Protein AF-A0A949XYC1-F1 (afdb_monomer)

pLDDT: mean 86.53, std 12.43, range [27.52, 98.25]

Sequence (708 aa):
AYAFFKGLKLGGDERHIAGDLVREIRDRLKFLVDVGLDYLSLARGTPTLSGGEGQRIRLASQIGSGLTGVLYVLDEPTIGLHPRDNARLLAALKHLRDLGNTLVLVEHDREVIEAADHLVDFGPGSGEGGGRVTASGTPAKVRASKESLTGKYLSGKAAIPVPTNRRPADGPALVIRGARHHNLKGVDVAFPLGVVTAVTGVSGSGKSSLIEDILWKAAARSLHRAQVTPGAHDAIEGLEQVNKVISVDQTPLGGTPASTPGTYSGAFDLIRELFAKLPESKVRGYTTRRFSFNQPGGRCEACEGAGQKRIEMHFLPDVWVTCEACGGSRYAPETLAVKFRGKTIADVLAMTVGAALELFAGIPKIRRVLETLRDVGLGYVPLGQAAPTLSGGEAQRVKLAAELARPDTGKTLYILDEPTTGLHLDDIRKLLAVVHRLADLGNTVVIIEHNLEVIKTADWLIDLGPEAGPAGGEVVAAGPPEAVAQARGSLTGAILKGVLAAGPHAERPRYDRTAAARQALAEVLKQAAPGDELGAGVRPPWEVDGRRWHTRDRVASNGKPARWDGRILDRVVDRIHELGQFAPTDWSQRTSVRIAGPDKSGVAFFHATTSREWVVTLRFHVPRNTFKPSALEKQLRLTPFHEGPTPVLCDAERLVFEDAGPTQAVVITCHAAADVETPAFDAFLVKAVAAFHRKGKSGILITASGLS

Foldseek 3Di:
DLVCLVPDDADDVRCVVCVVVSVLVNLLLVLCVLLPNVQDDPPDDPVPDDPLNNLSNVLSVLLSVLDAAEEAEEEANCPQAFPVSVVSVLVSVVSSVVSHYHYHYDHQDLVNLQSDQKDWAWAPADAPRIDDGQDIGHSVRLLPGPSGPSNCVNVVVDALFQAPDFDDQPADWKWFAQADFAQAGGEIDTARFLFEEEEAEGRQQCRCLPPVQAVVQVLCCVQVVDPHDHGDTDDIPPSVLFNAEDEQALDFQDPALLDFLCVLLVLQLVVLQVLCPDPLNVVVVHHSQLLRLCHPDWFDPQCSLSQWDWDDDDPDPIDTHGDPVCRSLRGDVVQQVRDDVNGGSSRQQQDFLQVNLVSCVVPVLSNLLSVLCVLLPRRNPRRSGGRVPDGSLNRSSSSVSSVVSDDDDLRYEYEYEANCVVHHSVSVSSNVLSVLQSSLSNGYYYYHHSDLSNLSHTSKYFYWALDRHNRTNYGQDIGGLQRLLPGPSRPSSVVNVVVNVVGDHDHDDRDDPVVVVVVVVVVVVVVVPDDPPDDVPCLDCLQVVVLCQLQPVDAAPVRHAAQFHSVQVVVLVVLLVVLDDWDPWDSSDNFKIFIHGPDPLPHTQWIWGSRHRQKIKIKGKFFPPLDDVVVLCVLLVDDQQVPDPDNRPDNDDQWDWDDDPRIIIIIGIGGYNVSCPDPSNSVVSNSSSVRRVVVVVPDDDDDDDDDD

Structure (mmCIF, N/CA/C/O backbone):
data_AF-A0A949XYC1-F1
#
_entry.id   AF-A0A949XYC1-F1
#
loop_
_atom_site.group_PDB
_atom_site.id
_atom_site.type_symbol
_atom_site.label_atom_id
_atom_site.label_alt_id
_atom_site.label_comp_id
_atom_site.label_asym_id
_atom_site.label_entity_id
_atom_site.label_seq_id
_atom_site.pdbx_PDB_ins_code
_atom_site.Cartn_x
_atom_site.Cartn_y
_atom_site.Cartn_z
_atom_site.occupancy
_atom_site.B_iso_or_equiv
_atom_site.auth_seq_id
_atom_site.auth_comp_id
_atom_site.auth_asym_id
_atom_site.auth_atom_id
_atom_site.pdbx_PDB_model_num
ATOM 1 N N . ALA A 1 1 ? 28.644 1.258 -21.187 1.00 87.69 1 ALA A N 1
ATOM 2 C CA . ALA A 1 1 ? 29.792 0.382 -20.846 1.00 87.69 1 ALA A CA 1
ATOM 3 C C . ALA A 1 1 ? 29.874 -0.863 -21.737 1.00 87.69 1 ALA A C 1
ATOM 5 O O . ALA A 1 1 ? 30.890 -1.049 -22.392 1.00 87.69 1 ALA A O 1
ATOM 6 N N . TYR A 1 2 ? 28.824 -1.691 -21.819 1.00 92.12 2 TYR A N 1
ATOM 7 C CA . TYR A 1 2 ? 28.855 -2.940 -22.601 1.00 92.12 2 TYR A CA 1
ATOM 8 C C . TYR A 1 2 ? 29.262 -2.747 -24.075 1.00 92.12 2 TYR A C 1
ATOM 10 O O . TYR A 1 2 ? 30.189 -3.398 -24.553 1.00 92.12 2 TYR A O 1
ATOM 18 N N . ALA A 1 3 ? 28.642 -1.789 -24.775 1.00 91.62 3 ALA A N 1
ATOM 19 C CA . ALA A 1 3 ? 28.974 -1.478 -26.169 1.00 91.62 3 ALA A CA 1
ATOM 20 C C . ALA A 1 3 ? 30.453 -1.087 -26.369 1.00 91.62 3 ALA A C 1
ATOM 22 O O . ALA A 1 3 ? 31.064 -1.496 -27.353 1.00 91.62 3 ALA A O 1
ATOM 23 N N . PHE A 1 4 ? 31.044 -0.367 -25.407 1.00 93.69 4 PHE A N 1
ATOM 24 C CA . PHE A 1 4 ? 32.453 0.030 -25.436 1.00 93.69 4 PHE A CA 1
ATOM 25 C C . PHE A 1 4 ? 33.380 -1.193 -25.385 1.00 93.69 4 PHE A C 1
ATOM 27 O O . PHE A 1 4 ? 34.174 -1.391 -26.298 1.00 93.69 4 PHE A O 1
ATOM 34 N N . PHE A 1 5 ? 33.222 -2.080 -24.395 1.00 92.88 5 PHE A N 1
ATOM 35 C CA . PHE A 1 5 ? 34.052 -3.292 -24.276 1.00 92.88 5 PHE A CA 1
ATOM 36 C C . PHE A 1 5 ? 33.770 -4.343 -25.360 1.00 92.88 5 PHE A C 1
ATOM 38 O O . PHE A 1 5 ? 34.621 -5.186 -25.654 1.00 92.88 5 PHE A O 1
ATOM 45 N N . LYS A 1 6 ? 32.586 -4.312 -25.981 1.00 91.31 6 LYS A N 1
ATOM 46 C CA . LYS A 1 6 ? 32.275 -5.125 -27.164 1.00 91.31 6 LYS A CA 1
ATOM 47 C C . LYS A 1 6 ? 33.006 -4.619 -28.411 1.00 91.31 6 LYS A C 1
ATOM 49 O O . LYS A 1 6 ? 33.491 -5.435 -29.188 1.00 91.31 6 LYS A O 1
ATOM 54 N N . GLY A 1 7 ? 33.082 -3.300 -28.589 1.00 91.62 7 GLY A N 1
ATOM 55 C CA . GLY A 1 7 ? 33.761 -2.647 -29.712 1.00 91.62 7 GLY A CA 1
ATOM 56 C C . GLY A 1 7 ? 35.268 -2.442 -29.527 1.00 91.62 7 GLY A C 1
ATOM 57 O O . GLY A 1 7 ? 35.935 -2.038 -30.478 1.00 91.62 7 GLY A O 1
ATOM 58 N N . LEU A 1 8 ? 35.805 -2.710 -28.332 1.00 92.06 8 LEU A N 1
ATOM 59 C CA . LEU A 1 8 ? 37.218 -2.537 -28.008 1.00 92.06 8 LEU A CA 1
ATOM 60 C C . LEU A 1 8 ? 38.087 -3.474 -28.859 1.00 92.06 8 LEU A C 1
ATOM 62 O O . LEU A 1 8 ? 37.974 -4.699 -28.775 1.00 92.06 8 LEU A O 1
ATOM 66 N N . LYS A 1 9 ? 38.957 -2.884 -29.681 1.00 89.94 9 LYS A N 1
ATOM 67 C CA . LYS A 1 9 ? 39.952 -3.599 -30.483 1.00 89.94 9 LYS A CA 1
ATOM 68 C C . LYS A 1 9 ? 41.278 -3.578 -29.730 1.00 89.94 9 LYS A C 1
ATOM 70 O O . LYS A 1 9 ? 41.770 -2.500 -29.430 1.00 89.94 9 LYS A O 1
ATOM 75 N N . LEU A 1 10 ? 41.821 -4.756 -29.439 1.00 89.31 10 LEU A N 1
ATOM 76 C CA . LEU A 1 10 ? 43.109 -4.927 -28.764 1.00 89.31 10 LEU A CA 1
ATOM 77 C C . LEU A 1 10 ? 44.158 -5.401 -29.779 1.00 89.31 10 LEU A C 1
ATOM 79 O O . LEU A 1 10 ? 43.872 -6.314 -30.563 1.00 89.31 10 LEU A O 1
ATOM 83 N N . GLY A 1 11 ? 45.346 -4.792 -29.763 1.00 88.25 11 GLY A N 1
ATOM 84 C CA . GLY A 1 11 ? 46.519 -5.246 -30.520 1.00 88.25 11 GLY A CA 1
ATOM 85 C C . GLY A 1 11 ? 47.135 -6.528 -29.943 1.00 88.25 11 GLY A C 1
ATOM 86 O O . GLY A 1 11 ? 46.696 -7.003 -28.902 1.00 88.25 11 GLY A O 1
ATOM 87 N N . GLY A 1 12 ? 48.142 -7.106 -30.611 1.00 87.44 12 GLY A N 1
ATOM 88 C CA . GLY A 1 12 ? 48.734 -8.410 -30.254 1.00 87.44 12 GLY A CA 1
ATOM 89 C C . GLY A 1 12 ? 49.074 -8.564 -28.766 1.00 87.44 12 GLY A C 1
ATOM 90 O O . GLY A 1 12 ? 48.505 -9.427 -28.094 1.00 87.44 12 GLY A O 1
ATOM 91 N N . ASP A 1 13 ? 49.918 -7.676 -28.242 1.00 88.94 13 ASP A N 1
ATOM 92 C CA . ASP A 1 13 ? 50.364 -7.722 -26.843 1.00 88.94 13 ASP A CA 1
ATOM 93 C C . ASP A 1 13 ? 49.234 -7.367 -25.861 1.00 88.94 13 ASP A C 1
ATOM 95 O O . ASP A 1 13 ? 49.047 -8.030 -24.841 1.00 88.94 13 ASP A O 1
ATOM 99 N N . GLU A 1 14 ? 48.399 -6.380 -26.197 1.00 89.38 14 GLU A N 1
ATOM 100 C CA . GLU A 1 14 ? 47.247 -5.979 -25.377 1.00 89.38 14 GLU A CA 1
ATOM 101 C C . GLU A 1 14 ? 46.210 -7.101 -25.253 1.00 89.38 14 GLU A C 1
ATOM 103 O O . GLU A 1 14 ? 45.624 -7.304 -24.191 1.00 89.38 14 GLU A O 1
ATOM 108 N N . ARG A 1 15 ? 45.980 -7.859 -26.331 1.00 89.69 15 ARG A N 1
ATOM 109 C CA . ARG A 1 15 ? 45.058 -8.996 -26.342 1.00 89.69 15 ARG A CA 1
ATOM 110 C C . ARG A 1 15 ? 45.610 -10.164 -25.535 1.00 89.69 15 ARG A C 1
ATOM 112 O O . ARG A 1 15 ? 44.819 -10.863 -24.908 1.00 89.69 15 ARG A O 1
ATOM 119 N N . HIS A 1 16 ? 46.926 -10.368 -25.542 1.00 89.81 16 HIS A N 1
ATOM 120 C CA . HIS A 1 16 ? 47.565 -11.390 -24.718 1.00 89.81 16 HIS A CA 1
ATOM 121 C C . HIS A 1 16 ? 47.437 -11.071 -23.220 1.00 89.81 16 HIS A C 1
ATOM 123 O O . HIS A 1 16 ? 47.119 -11.959 -22.438 1.00 89.81 16 HIS A O 1
ATOM 129 N N . ILE A 1 17 ? 47.604 -9.802 -22.833 1.00 90.69 17 ILE A N 1
ATOM 130 C CA . ILE A 1 17 ? 47.550 -9.371 -21.426 1.00 90.69 17 ILE A CA 1
ATOM 131 C C . ILE A 1 17 ? 46.107 -9.228 -20.922 1.00 90.69 17 ILE A C 1
ATOM 133 O O . ILE A 1 17 ? 45.764 -9.716 -19.848 1.00 90.69 17 ILE A O 1
ATOM 137 N N . ALA A 1 18 ? 45.251 -8.532 -21.673 1.00 91.75 18 ALA A N 1
ATOM 138 C CA . ALA A 1 18 ? 43.933 -8.103 -21.208 1.00 91.75 18 ALA A CA 1
ATOM 139 C C . ALA A 1 18 ? 42.767 -8.883 -21.832 1.00 91.75 18 ALA A C 1
ATOM 141 O O . ALA A 1 18 ? 41.616 -8.630 -21.481 1.00 91.75 18 ALA A O 1
ATOM 142 N N . GLY A 1 19 ? 43.020 -9.819 -22.753 1.00 90.56 19 GLY A N 1
ATOM 143 C CA . GLY A 1 19 ? 41.968 -10.517 -23.497 1.00 90.56 19 GLY A CA 1
ATOM 144 C C . GLY A 1 19 ? 40.964 -11.249 -22.604 1.00 90.56 19 GLY A C 1
ATOM 145 O O . GLY A 1 19 ? 39.756 -11.090 -22.789 1.00 90.56 19 GLY A O 1
ATOM 146 N N . ASP A 1 20 ? 41.449 -11.997 -21.612 1.00 90.69 20 ASP A N 1
ATOM 147 C CA . ASP A 1 20 ? 40.588 -12.732 -20.677 1.00 90.69 20 ASP A CA 1
ATOM 148 C C . ASP A 1 20 ? 39.863 -11.802 -19.704 1.00 90.69 20 ASP A C 1
ATOM 150 O O . ASP A 1 20 ? 38.670 -11.977 -19.460 1.00 90.69 20 ASP A O 1
ATOM 154 N N . LEU A 1 21 ? 40.528 -10.741 -19.241 1.00 92.88 21 LEU A N 1
ATOM 155 C CA . LEU A 1 21 ? 39.903 -9.727 -18.394 1.00 92.88 21 LEU A CA 1
ATOM 156 C C . LEU A 1 21 ? 38.781 -8.978 -19.134 1.00 92.88 21 LEU A C 1
ATOM 158 O O . LEU A 1 21 ? 37.703 -8.768 -18.586 1.00 92.88 21 LEU A O 1
ATOM 162 N N . VAL A 1 22 ? 39.002 -8.594 -20.395 1.00 93.00 22 VAL A N 1
ATOM 163 C CA . VAL A 1 22 ? 37.992 -7.915 -21.225 1.00 93.00 22 VAL A CA 1
ATOM 164 C C . VAL A 1 22 ? 36.818 -8.840 -21.538 1.00 93.00 22 VAL A C 1
ATOM 166 O O . VAL A 1 22 ? 35.681 -8.367 -21.604 1.00 93.00 22 VAL A O 1
ATOM 169 N N . ARG A 1 23 ? 37.067 -10.144 -21.704 1.00 90.25 23 ARG A N 1
ATOM 170 C CA . ARG A 1 23 ? 36.017 -11.161 -21.843 1.00 90.25 23 ARG A CA 1
ATOM 171 C C . ARG A 1 23 ? 35.150 -11.218 -20.585 1.00 90.25 23 ARG A C 1
ATOM 173 O O . ARG A 1 23 ? 33.948 -11.011 -20.686 1.00 90.25 23 ARG A O 1
ATOM 180 N N . GLU A 1 24 ? 35.771 -11.352 -19.416 1.00 91.19 24 GLU A N 1
ATOM 181 C CA . GLU A 1 24 ? 35.078 -11.395 -18.124 1.00 91.19 24 GLU A CA 1
ATOM 182 C C . GLU A 1 24 ? 34.263 -10.116 -17.856 1.00 91.19 24 GLU A C 1
ATOM 184 O O . GLU A 1 24 ? 33.096 -10.170 -17.463 1.00 91.19 24 GLU A O 1
ATOM 189 N N . ILE A 1 25 ? 34.838 -8.938 -18.134 1.00 92.94 25 ILE A N 1
ATOM 190 C CA . ILE A 1 25 ? 34.131 -7.652 -18.029 1.00 92.94 25 ILE A CA 1
ATOM 191 C C . ILE A 1 25 ? 32.923 -7.625 -18.969 1.00 92.94 25 ILE A C 1
ATOM 193 O O . ILE A 1 25 ? 31.834 -7.205 -18.573 1.00 92.94 25 ILE A O 1
ATOM 197 N N . ARG A 1 26 ? 33.097 -8.056 -20.223 1.00 93.00 26 ARG A N 1
ATOM 198 C CA . ARG A 1 26 ? 32.021 -8.084 -21.218 1.00 93.00 26 ARG A CA 1
ATOM 199 C C . ARG A 1 26 ? 30.886 -9.001 -20.777 1.00 93.00 26 ARG A C 1
ATOM 201 O O . ARG A 1 26 ? 29.734 -8.597 -20.919 1.00 93.00 26 ARG A O 1
ATOM 208 N N . ASP A 1 27 ? 31.198 -10.172 -20.241 1.00 90.00 27 ASP A N 1
ATOM 209 C CA . ASP A 1 27 ? 30.202 -11.152 -19.814 1.00 90.00 27 ASP A CA 1
ATOM 210 C C . ASP A 1 27 ? 29.424 -10.642 -18.593 1.00 90.00 27 ASP A C 1
ATOM 212 O O . ASP A 1 27 ? 28.193 -10.611 -18.621 1.00 90.00 27 ASP A O 1
ATOM 216 N N . ARG A 1 28 ? 30.105 -10.071 -17.587 1.00 91.31 28 ARG A N 1
ATOM 217 C CA . ARG A 1 28 ? 29.443 -9.419 -16.437 1.00 91.31 28 ARG A CA 1
ATOM 218 C C . ARG A 1 28 ? 28.541 -8.259 -16.845 1.00 91.31 28 ARG A C 1
ATOM 220 O O . ARG A 1 28 ? 27.421 -8.136 -16.352 1.00 91.31 28 ARG A O 1
ATOM 227 N N . LEU A 1 29 ? 29.008 -7.417 -17.767 1.00 93.06 29 LEU A N 1
ATOM 228 C CA . LEU A 1 29 ? 28.203 -6.325 -18.310 1.00 93.06 29 LEU A CA 1
ATOM 229 C C . LEU A 1 29 ? 27.009 -6.847 -19.117 1.00 93.06 29 LEU A C 1
ATOM 231 O O . LEU A 1 29 ? 25.940 -6.249 -19.051 1.00 93.06 29 LEU A O 1
ATOM 235 N N . LYS A 1 30 ? 27.166 -7.956 -19.850 1.00 91.12 30 LYS A N 1
ATOM 236 C CA . LYS A 1 30 ? 26.063 -8.600 -20.567 1.00 91.12 30 LYS A CA 1
ATOM 237 C C . LYS A 1 30 ? 24.995 -9.088 -19.593 1.00 91.12 30 LYS A C 1
ATOM 239 O O . LYS A 1 30 ? 23.826 -8.833 -19.842 1.00 91.12 30 LYS A O 1
ATOM 244 N N . PHE A 1 31 ? 25.372 -9.709 -18.474 1.00 89.56 31 PHE A N 1
ATOM 245 C CA . PHE A 1 31 ? 24.391 -10.174 -17.490 1.00 89.56 31 PHE A CA 1
ATOM 246 C C . PHE A 1 31 ? 23.561 -9.030 -16.912 1.00 89.56 31 PHE A C 1
ATOM 248 O O . PHE A 1 31 ? 22.352 -9.181 -16.783 1.00 89.56 31 PHE A O 1
ATOM 255 N N . LEU A 1 32 ? 24.170 -7.868 -16.644 1.00 90.62 32 LEU A N 1
ATOM 256 C CA . LEU A 1 32 ? 23.425 -6.670 -16.231 1.00 90.62 32 LEU A CA 1
ATOM 257 C C . LEU A 1 32 ? 22.425 -6.205 -17.303 1.00 90.62 32 LEU A C 1
ATOM 259 O O . LEU A 1 32 ? 21.309 -5.818 -16.968 1.00 90.62 32 LEU A O 1
ATOM 263 N N . VAL A 1 33 ? 22.793 -6.278 -18.586 1.00 88.69 33 VAL A N 1
ATOM 264 C CA . VAL A 1 33 ? 21.887 -5.968 -19.709 1.00 88.69 33 VAL A CA 1
ATOM 265 C C . VAL A 1 33 ? 20.758 -6.999 -19.812 1.00 88.69 33 VAL A C 1
ATOM 267 O O . VAL A 1 33 ? 19.603 -6.629 -20.024 1.00 88.69 33 VAL A O 1
ATOM 270 N N . ASP A 1 34 ? 21.072 -8.284 -19.639 1.00 86.00 34 ASP A N 1
ATOM 271 C CA . ASP A 1 34 ? 20.106 -9.383 -19.720 1.00 86.00 34 ASP A CA 1
ATOM 272 C C . ASP A 1 34 ? 19.049 -9.295 -18.607 1.00 86.00 34 ASP A C 1
ATOM 274 O O . ASP A 1 34 ? 17.891 -9.626 -18.842 1.00 86.00 34 ASP A O 1
ATOM 278 N N . VAL A 1 35 ? 19.410 -8.792 -17.421 1.00 86.69 35 VAL A N 1
ATOM 279 C CA . VAL A 1 35 ? 18.450 -8.519 -16.334 1.00 86.69 35 VAL A CA 1
ATOM 280 C C . VAL A 1 35 ? 17.816 -7.118 -16.414 1.00 86.69 35 VAL A C 1
ATOM 282 O 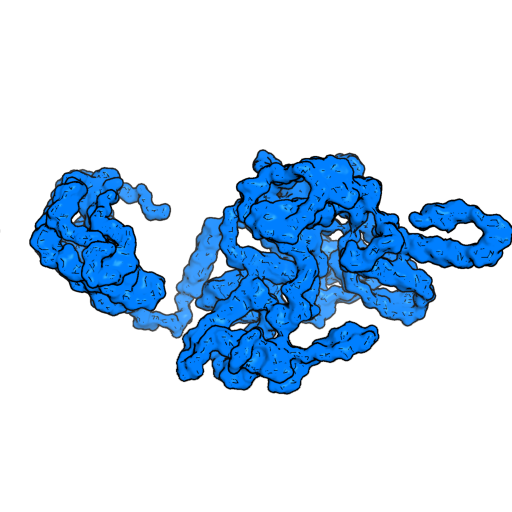O . VAL A 1 35 ? 17.136 -6.703 -15.481 1.00 86.69 35 VAL A O 1
ATOM 285 N N . GLY A 1 36 ? 18.027 -6.367 -17.501 1.00 84.94 36 GLY A N 1
ATOM 286 C CA . GLY A 1 36 ? 17.367 -5.075 -17.737 1.00 84.94 36 GLY A CA 1
ATOM 287 C C . GLY A 1 36 ? 17.895 -3.909 -16.893 1.00 84.94 36 GLY A C 1
ATOM 288 O O . GLY A 1 36 ? 17.133 -3.013 -16.546 1.00 84.94 36 GLY A O 1
ATOM 289 N N . LEU A 1 37 ? 19.180 -3.918 -16.529 1.00 88.31 37 LEU A N 1
ATOM 290 C CA . LEU A 1 37 ? 19.840 -2.861 -15.745 1.00 88.31 37 LEU A CA 1
ATOM 291 C C . LEU A 1 37 ? 20.845 -2.038 -16.569 1.00 88.31 37 LEU A C 1
ATOM 293 O O . LEU A 1 37 ? 21.756 -1.413 -16.026 1.00 88.31 37 LEU A O 1
ATOM 297 N N . ASP A 1 38 ? 20.704 -2.024 -17.891 1.00 87.31 38 ASP A N 1
ATOM 298 C CA . ASP A 1 38 ? 21.613 -1.347 -18.819 1.00 87.31 38 ASP A CA 1
ATOM 299 C C . ASP A 1 38 ? 21.565 0.189 -18.744 1.00 87.31 38 ASP A C 1
ATOM 301 O O . ASP A 1 38 ? 22.499 0.856 -19.197 1.00 87.31 38 ASP A O 1
ATOM 305 N N . TYR A 1 39 ? 20.526 0.746 -18.119 1.00 85.31 39 TYR A N 1
ATOM 306 C CA . TYR A 1 39 ? 20.385 2.181 -17.862 1.00 85.31 39 TYR A CA 1
ATOM 307 C C . TYR A 1 39 ? 21.180 2.679 -16.646 1.00 85.31 39 TYR A C 1
ATOM 309 O O . TYR A 1 39 ? 21.387 3.888 -16.508 1.00 85.31 39 TYR A O 1
ATOM 317 N N . LEU A 1 40 ? 21.617 1.783 -15.753 1.00 88.31 40 LEU A N 1
ATOM 318 C CA . LEU A 1 40 ? 22.378 2.163 -14.566 1.00 88.31 40 LEU A CA 1
ATOM 319 C C . LEU A 1 40 ? 23.834 2.479 -14.921 1.00 88.31 40 LEU A C 1
ATOM 321 O O . LEU A 1 40 ? 24.477 1.813 -15.736 1.00 88.31 40 LEU A O 1
ATOM 325 N N . SER A 1 41 ? 24.388 3.495 -14.262 1.00 89.06 41 SER A N 1
ATOM 326 C CA . SER A 1 41 ? 25.821 3.761 -14.329 1.00 89.06 41 SER A CA 1
ATOM 327 C C . SER A 1 41 ? 26.572 2.866 -13.341 1.00 89.06 41 SER A C 1
ATOM 329 O O . SER A 1 41 ? 26.109 2.614 -12.232 1.00 89.06 41 SER A O 1
ATOM 331 N N . LEU A 1 42 ? 27.782 2.431 -13.710 1.00 90.25 42 LEU A N 1
ATOM 332 C CA . LEU A 1 42 ? 28.643 1.635 -12.819 1.00 90.25 42 LEU A CA 1
ATOM 333 C C . LEU A 1 42 ? 29.060 2.398 -11.549 1.00 90.25 42 LEU 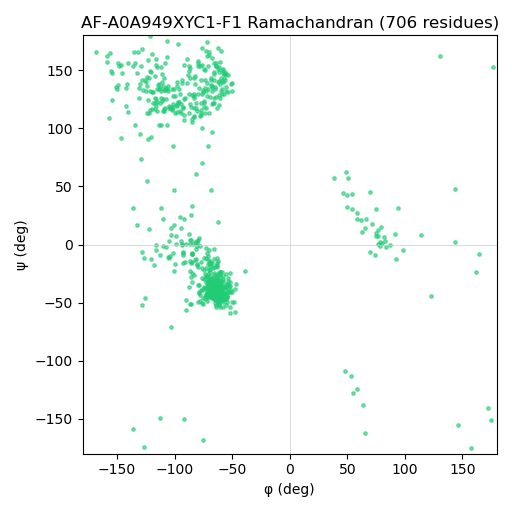A C 1
ATOM 335 O O . LEU A 1 42 ? 29.466 1.785 -10.571 1.00 90.25 42 LEU A O 1
ATOM 339 N N . ALA A 1 43 ? 28.967 3.730 -11.570 1.00 88.25 43 ALA A N 1
ATOM 340 C CA . ALA A 1 43 ? 29.276 4.602 -10.440 1.00 88.25 43 ALA A CA 1
ATOM 341 C C . ALA A 1 43 ? 28.061 4.878 -9.529 1.00 88.25 43 ALA A C 1
ATOM 343 O O . ALA A 1 43 ? 28.178 5.643 -8.572 1.00 88.25 43 ALA A O 1
ATOM 344 N N . ARG A 1 44 ? 26.880 4.314 -9.825 1.00 86.06 44 ARG A N 1
ATOM 345 C CA . ARG A 1 44 ? 25.670 4.500 -9.015 1.00 86.06 44 ARG A CA 1
ATOM 346 C C . ARG A 1 44 ? 25.880 3.904 -7.620 1.00 86.06 44 ARG A C 1
ATOM 348 O O . ARG A 1 44 ? 26.233 2.738 -7.484 1.00 86.06 44 ARG A O 1
ATOM 355 N N . GLY A 1 45 ? 25.635 4.699 -6.579 1.00 85.94 45 GLY A N 1
ATOM 356 C CA . GLY A 1 45 ? 25.769 4.241 -5.197 1.00 85.94 45 GLY A CA 1
ATOM 357 C C . GLY A 1 45 ? 24.666 3.256 -4.801 1.00 85.94 45 GLY A C 1
ATOM 358 O O . GLY A 1 45 ? 23.485 3.532 -5.018 1.00 85.94 45 GLY A O 1
ATOM 359 N N . THR A 1 46 ? 25.037 2.154 -4.148 1.00 82.81 46 THR A N 1
ATOM 360 C CA . THR A 1 46 ? 24.114 1.099 -3.688 1.00 82.81 46 THR A CA 1
ATOM 361 C C . THR A 1 46 ? 22.911 1.602 -2.872 1.00 82.81 46 THR A C 1
ATOM 363 O O . THR A 1 46 ? 21.814 1.115 -3.121 1.00 82.81 46 THR A O 1
ATOM 366 N N . PRO A 1 47 ? 23.033 2.599 -1.963 1.00 81.88 47 PRO A N 1
ATOM 367 C CA . PRO A 1 47 ? 21.887 3.091 -1.183 1.00 81.88 47 PRO A CA 1
ATOM 368 C C . PRO A 1 47 ? 20.798 3.793 -2.005 1.00 81.88 47 PRO A C 1
ATOM 370 O O . PRO A 1 47 ? 19.732 4.089 -1.482 1.00 81.88 47 PRO A O 1
ATOM 373 N N . THR A 1 48 ? 21.085 4.116 -3.268 1.00 80.06 48 THR A N 1
ATOM 374 C CA . THR A 1 48 ? 20.174 4.844 -4.168 1.00 80.06 48 THR A CA 1
ATOM 375 C C . THR A 1 48 ? 19.495 3.934 -5.192 1.00 80.06 48 THR A C 1
ATOM 377 O O . THR A 1 48 ? 18.893 4.438 -6.144 1.00 80.06 48 THR A O 1
ATOM 380 N N . LEU A 1 49 ? 19.662 2.618 -5.040 1.00 82.88 49 LEU A N 1
ATOM 381 C CA . LEU A 1 49 ? 19.007 1.600 -5.851 1.00 82.88 49 LEU A CA 1
ATOM 382 C C . LEU A 1 49 ? 17.653 1.237 -5.245 1.00 82.88 49 LEU A C 1
ATOM 384 O O . LEU A 1 49 ? 17.510 1.194 -4.021 1.00 82.88 49 LEU A O 1
ATOM 388 N N . SER A 1 50 ? 16.683 0.920 -6.096 1.00 77.94 50 SER A N 1
ATOM 389 C CA . SER A 1 50 ? 15.441 0.297 -5.641 1.00 77.94 50 SER A CA 1
ATOM 390 C C . SER A 1 50 ? 15.683 -1.144 -5.172 1.00 77.94 50 SER A C 1
ATOM 392 O O . SER A 1 50 ? 16.703 -1.765 -5.495 1.00 77.94 50 SER A O 1
ATOM 394 N N . GLY A 1 51 ? 14.730 -1.709 -4.422 1.00 77.69 51 GLY A N 1
ATOM 395 C CA . GLY A 1 51 ? 14.799 -3.108 -3.982 1.00 77.69 51 GLY A CA 1
ATOM 396 C C . GLY A 1 51 ? 14.955 -4.083 -5.157 1.00 77.69 51 GLY A C 1
ATOM 397 O O . GLY A 1 51 ? 15.865 -4.915 -5.151 1.00 77.69 51 GLY A O 1
ATOM 398 N N . GLY A 1 52 ? 14.142 -3.910 -6.207 1.00 80.56 52 GLY A N 1
ATOM 399 C CA . GLY A 1 52 ? 14.212 -4.720 -7.427 1.00 80.56 52 GLY A CA 1
ATOM 400 C C . GLY A 1 52 ? 15.526 -4.545 -8.199 1.00 80.56 52 GLY A C 1
ATOM 401 O O . GLY A 1 52 ? 16.085 -5.521 -8.699 1.00 80.56 52 GLY A O 1
ATOM 402 N N . GLU A 1 53 ? 16.085 -3.330 -8.255 1.00 85.19 53 GLU A N 1
ATOM 403 C CA . GLU A 1 53 ? 17.411 -3.101 -8.848 1.00 85.19 53 GLU A CA 1
ATOM 404 C C . GLU A 1 53 ? 18.504 -3.855 -8.082 1.00 85.19 53 GLU A C 1
ATOM 406 O O . GLU A 1 53 ? 19.291 -4.585 -8.687 1.00 85.19 53 GLU A O 1
ATOM 411 N N . GLY A 1 54 ? 18.529 -3.739 -6.751 1.00 86.81 54 GLY A N 1
ATOM 412 C CA . GLY A 1 54 ? 19.487 -4.452 -5.904 1.00 86.81 54 GLY A CA 1
ATOM 413 C C . GLY A 1 54 ? 19.384 -5.974 -6.047 1.00 86.81 54 GLY A C 1
ATOM 414 O O . GLY A 1 54 ? 20.400 -6.666 -6.170 1.00 86.81 54 GLY A O 1
ATOM 415 N N . GLN A 1 55 ? 18.159 -6.501 -6.104 1.00 85.44 55 GLN A N 1
ATOM 416 C CA . GLN A 1 55 ? 17.903 -7.923 -6.318 1.00 85.44 55 GLN A CA 1
ATOM 417 C C . GLN A 1 55 ? 18.414 -8.403 -7.682 1.00 85.44 55 GLN A C 1
ATOM 419 O O . GLN A 1 55 ? 19.101 -9.426 -7.756 1.00 85.44 55 GLN A O 1
ATOM 424 N N . ARG A 1 56 ? 18.146 -7.656 -8.759 1.00 88.75 56 ARG A N 1
ATOM 425 C CA . ARG A 1 56 ? 18.603 -8.009 -10.112 1.00 88.75 56 ARG A CA 1
ATOM 426 C C . ARG A 1 56 ? 20.119 -7.902 -10.271 1.00 88.75 56 ARG A C 1
ATOM 428 O O . ARG A 1 56 ? 20.707 -8.749 -10.940 1.00 88.75 56 ARG A O 1
ATOM 435 N N . ILE A 1 57 ? 20.784 -6.955 -9.600 1.00 90.31 57 ILE A N 1
ATOM 436 C CA . ILE A 1 57 ? 22.258 -6.919 -9.531 1.00 90.31 57 ILE A CA 1
ATOM 437 C C . ILE A 1 57 ? 22.793 -8.198 -8.882 1.00 90.31 57 ILE A C 1
ATOM 439 O O . ILE A 1 57 ? 23.737 -8.810 -9.392 1.00 90.31 57 ILE A O 1
ATOM 443 N N . ARG A 1 58 ? 22.178 -8.635 -7.777 1.00 88.00 58 ARG A N 1
ATOM 444 C CA . ARG A 1 58 ? 22.561 -9.881 -7.107 1.00 88.00 58 ARG A CA 1
ATOM 445 C C . ARG A 1 58 ? 22.350 -11.084 -8.024 1.00 88.00 58 ARG A C 1
ATOM 447 O O . ARG A 1 58 ? 23.248 -11.914 -8.118 1.00 88.00 58 ARG A O 1
ATOM 454 N N . LEU A 1 59 ? 21.232 -11.146 -8.748 1.00 87.75 59 LEU A N 1
ATOM 455 C CA . LEU A 1 59 ? 20.960 -12.200 -9.729 1.00 87.75 59 LEU A CA 1
ATOM 456 C C . LEU A 1 59 ? 22.009 -12.229 -10.851 1.00 87.75 59 LEU A C 1
ATOM 458 O O . LEU A 1 59 ? 22.574 -13.285 -11.126 1.00 87.75 59 LEU A O 1
ATOM 462 N N . ALA A 1 60 ? 22.332 -11.080 -11.449 1.00 88.62 60 ALA A N 1
ATOM 463 C CA . ALA A 1 60 ? 23.364 -10.983 -12.482 1.00 88.62 60 ALA A CA 1
ATOM 464 C C . ALA A 1 60 ? 24.738 -11.455 -11.973 1.00 88.62 60 ALA A C 1
ATOM 466 O O . ALA A 1 60 ? 25.467 -12.147 -12.684 1.00 88.62 60 ALA A O 1
ATOM 467 N N . SER A 1 61 ? 25.074 -11.138 -10.717 1.00 87.19 61 SER A N 1
ATOM 468 C CA . SER A 1 61 ? 26.291 -11.626 -10.060 1.00 87.19 61 SER A CA 1
ATOM 469 C C . SER A 1 61 ? 26.301 -13.151 -9.900 1.00 87.19 61 SER A C 1
ATOM 471 O O . SER A 1 61 ? 27.342 -13.770 -10.121 1.00 87.19 61 SER A O 1
ATOM 473 N N . GLN A 1 62 ? 25.156 -13.761 -9.572 1.00 85.81 62 GLN A N 1
ATOM 474 C CA . GLN A 1 62 ? 25.034 -15.217 -9.454 1.00 85.81 62 GLN A CA 1
ATOM 475 C C . GLN A 1 62 ? 25.149 -15.922 -10.805 1.00 85.81 62 GLN A C 1
ATOM 477 O O . GLN A 1 62 ? 25.882 -16.902 -10.902 1.00 85.81 62 GLN A O 1
ATOM 482 N N . ILE A 1 63 ? 24.519 -15.398 -11.858 1.00 84.06 63 ILE A N 1
ATOM 483 C CA . ILE A 1 63 ? 24.657 -15.946 -13.217 1.00 84.06 63 ILE A CA 1
ATOM 484 C C . ILE A 1 63 ? 26.128 -15.913 -13.655 1.00 84.06 63 ILE A C 1
ATOM 486 O O . ILE A 1 63 ? 26.644 -16.904 -14.166 1.00 84.06 63 ILE A O 1
ATOM 490 N N . GLY A 1 64 ? 26.837 -14.817 -13.368 1.00 81.94 64 GLY A N 1
ATOM 491 C CA . GLY A 1 64 ? 28.262 -14.698 -13.685 1.00 81.94 64 GLY A CA 1
ATOM 492 C C . GLY A 1 64 ? 29.201 -15.563 -12.842 1.00 81.94 64 GLY A C 1
ATOM 493 O O . GLY A 1 64 ? 30.379 -15.645 -13.165 1.00 81.94 64 GLY A O 1
ATOM 494 N N . SER A 1 65 ? 28.721 -16.207 -11.774 1.00 82.94 65 SER A N 1
ATOM 495 C CA . SER A 1 65 ? 29.537 -17.139 -10.986 1.00 82.94 65 SER A CA 1
ATOM 496 C C . SER A 1 65 ? 29.663 -18.525 -11.629 1.00 82.94 65 SER A C 1
ATOM 498 O O . SER A 1 65 ? 30.585 -19.261 -11.289 1.00 82.94 65 SER A O 1
ATOM 500 N N . GLY A 1 66 ? 28.755 -18.883 -12.550 1.00 80.19 66 GLY A N 1
ATOM 501 C CA . GLY A 1 66 ? 28.753 -20.185 -13.228 1.00 80.19 66 GLY A CA 1
ATOM 502 C C . GLY A 1 66 ? 28.566 -21.388 -12.296 1.00 80.19 66 GLY A C 1
ATOM 503 O O . GLY A 1 66 ? 28.961 -22.498 -12.650 1.00 80.19 66 GLY A O 1
ATOM 504 N N . LEU A 1 67 ? 28.011 -21.184 -11.097 1.00 87.00 67 LEU A N 1
ATOM 505 C CA . LEU A 1 67 ? 27.788 -22.261 -10.132 1.00 87.00 67 LEU A CA 1
ATOM 506 C C . LEU A 1 67 ? 26.757 -23.276 -10.654 1.00 87.00 67 LEU A C 1
ATOM 508 O O . LEU A 1 67 ? 25.805 -22.917 -11.348 1.00 87.00 67 LEU A O 1
ATOM 512 N N . THR A 1 68 ? 26.953 -24.545 -10.290 1.00 91.31 68 THR A N 1
ATOM 513 C CA . THR A 1 68 ? 26.079 -25.676 -10.642 1.00 91.31 68 THR A CA 1
ATOM 514 C C . THR A 1 68 ? 25.718 -26.463 -9.379 1.00 91.31 68 THR A C 1
ATOM 516 O O . THR A 1 68 ? 26.463 -26.431 -8.397 1.00 91.31 68 THR A O 1
ATOM 519 N N . GLY A 1 69 ? 24.568 -27.146 -9.363 1.00 91.31 69 GLY A N 1
ATOM 520 C CA . GLY A 1 69 ? 24.097 -27.882 -8.184 1.00 91.31 69 GLY A CA 1
ATOM 521 C C . GLY A 1 69 ? 23.611 -26.996 -7.029 1.00 91.31 69 GLY A C 1
ATOM 522 O O . GLY A 1 69 ? 23.498 -27.469 -5.899 1.00 91.31 69 GLY A O 1
ATOM 523 N N . VAL A 1 70 ? 23.321 -25.718 -7.288 1.00 94.94 70 VAL A N 1
ATOM 524 C CA . VAL A 1 70 ? 22.848 -24.761 -6.281 1.00 94.94 70 VAL A CA 1
ATOM 525 C C . VAL A 1 70 ? 21.318 -24.703 -6.266 1.00 94.94 70 VAL A C 1
ATOM 527 O O . VAL A 1 70 ? 20.663 -24.739 -7.311 1.00 94.94 70 VAL A O 1
ATOM 530 N N . LEU A 1 71 ? 20.742 -24.591 -5.065 1.00 95.81 71 LEU A N 1
ATOM 531 C CA . LEU A 1 71 ? 19.334 -24.252 -4.857 1.00 95.81 71 LEU A CA 1
ATOM 532 C C . LEU A 1 71 ? 19.198 -22.733 -4.707 1.00 95.81 71 LEU A C 1
ATOM 534 O O . LEU A 1 71 ? 19.559 -22.170 -3.673 1.00 95.81 71 LEU A O 1
ATOM 538 N N . TYR A 1 72 ? 18.659 -22.077 -5.727 1.00 93.88 72 TYR A N 1
ATOM 539 C CA . TYR A 1 72 ? 18.331 -20.658 -5.678 1.00 93.88 72 TYR A CA 1
ATOM 540 C C . TYR A 1 72 ? 16.891 -20.473 -5.209 1.00 93.88 72 TYR A C 1
ATOM 542 O O . TYR A 1 72 ? 15.968 -21.008 -5.818 1.00 93.88 72 TYR A O 1
ATOM 550 N N . VAL A 1 73 ? 16.702 -19.685 -4.152 1.00 94.50 73 VAL A N 1
ATOM 551 C CA . VAL A 1 73 ? 15.381 -19.252 -3.684 1.00 94.50 73 VAL A CA 1
ATOM 552 C C . VAL A 1 73 ? 15.248 -17.764 -3.983 1.00 94.50 73 VAL A C 1
ATOM 554 O O . VAL A 1 73 ? 16.025 -16.962 -3.461 1.00 94.50 73 VAL A O 1
ATOM 557 N N . LEU A 1 74 ? 14.317 -17.410 -4.868 1.00 91.06 74 LEU A N 1
ATOM 558 C CA . LEU A 1 74 ? 14.079 -16.036 -5.305 1.00 91.06 74 LEU A CA 1
ATOM 559 C C . LEU A 1 74 ? 12.690 -15.583 -4.863 1.00 91.06 74 LEU A C 1
ATOM 561 O O . LEU A 1 74 ? 11.712 -16.299 -5.061 1.00 91.06 74 LEU A O 1
ATOM 565 N N . ASP A 1 75 ? 12.628 -14.384 -4.299 1.00 87.75 75 ASP A N 1
ATOM 566 C CA . ASP A 1 75 ? 11.397 -13.752 -3.831 1.00 87.75 75 ASP A CA 1
ATOM 567 C C . ASP A 1 75 ? 11.011 -12.623 -4.795 1.00 87.75 75 ASP A C 1
ATOM 569 O O . ASP A 1 75 ? 11.681 -11.596 -4.817 1.00 87.75 75 ASP A O 1
ATOM 573 N N . GLU A 1 76 ? 10.028 -12.858 -5.665 1.00 86.94 76 GLU A N 1
ATOM 574 C CA . GLU A 1 76 ? 9.470 -11.906 -6.643 1.00 86.94 76 GLU A CA 1
ATOM 575 C C . GLU A 1 76 ? 10.504 -11.142 -7.501 1.00 86.94 76 GLU A C 1
ATOM 577 O O . GLU A 1 76 ? 10.606 -9.913 -7.452 1.00 86.94 76 GLU A O 1
ATOM 582 N N . PRO A 1 77 ? 11.315 -11.827 -8.327 1.00 87.50 77 PRO A N 1
ATOM 583 C CA . PRO A 1 77 ? 12.318 -11.161 -9.158 1.00 87.50 77 PRO A CA 1
ATOM 584 C C . PRO A 1 77 ? 11.750 -10.181 -10.205 1.00 87.50 77 PRO A C 1
ATOM 586 O O . PRO A 1 77 ? 12.532 -9.398 -10.759 1.00 87.50 77 PRO A O 1
ATOM 589 N N . THR A 1 78 ? 10.441 -10.193 -10.501 1.00 86.38 78 THR A N 1
ATOM 590 C CA . THR A 1 78 ? 9.812 -9.211 -11.406 1.00 86.38 78 THR A CA 1
ATOM 591 C C . THR A 1 78 ? 9.486 -7.864 -10.752 1.00 86.38 78 THR A C 1
ATOM 593 O O . THR A 1 78 ? 9.003 -6.972 -11.448 1.00 86.38 78 THR A O 1
ATOM 596 N N . ILE A 1 79 ? 9.751 -7.663 -9.453 1.00 80.12 79 ILE A N 1
ATOM 597 C CA . ILE A 1 79 ? 9.457 -6.390 -8.764 1.00 80.12 79 ILE A CA 1
ATOM 598 C C . ILE A 1 79 ? 10.090 -5.192 -9.489 1.00 80.12 79 ILE A C 1
ATOM 600 O O . ILE A 1 79 ? 11.286 -5.185 -9.820 1.00 80.12 79 ILE A O 1
ATOM 604 N N . GLY A 1 80 ? 9.287 -4.148 -9.721 1.00 74.50 80 GLY A N 1
ATOM 605 C CA . GLY A 1 80 ? 9.705 -2.920 -10.398 1.00 74.50 80 GLY A CA 1
ATOM 606 C C . GLY A 1 80 ? 10.241 -3.139 -11.815 1.00 74.50 80 GLY A C 1
ATOM 607 O O . GLY A 1 80 ? 11.043 -2.330 -12.299 1.00 74.50 80 GLY A O 1
ATOM 608 N N . LEU A 1 81 ? 9.888 -4.259 -12.460 1.00 83.56 81 LEU A N 1
ATOM 609 C CA . LEU A 1 81 ? 10.236 -4.562 -13.844 1.00 83.56 81 LEU A CA 1
ATOM 610 C C . LEU A 1 81 ? 9.039 -4.279 -14.753 1.00 83.56 81 LEU A C 1
ATOM 612 O O . LEU A 1 81 ? 7.901 -4.648 -14.477 1.00 83.56 81 LEU A O 1
ATOM 616 N N . HIS A 1 82 ? 9.298 -3.605 -15.868 1.00 84.12 82 HIS A N 1
ATOM 617 C CA . HIS A 1 82 ? 8.265 -3.375 -16.866 1.00 84.12 82 HIS A CA 1
ATOM 618 C C . HIS A 1 82 ? 7.958 -4.676 -17.632 1.00 84.12 82 HIS A C 1
ATOM 620 O O . HIS A 1 82 ? 8.911 -5.356 -18.015 1.00 84.12 82 HIS A O 1
ATOM 626 N N . PRO A 1 83 ? 6.687 -4.982 -17.977 1.00 82.75 83 PRO A N 1
ATOM 627 C CA . PRO A 1 83 ? 6.318 -6.240 -18.645 1.00 82.75 83 PRO A CA 1
ATOM 628 C C . PRO A 1 83 ? 7.134 -6.571 -19.906 1.00 82.75 83 PRO A C 1
ATOM 630 O O . PRO A 1 83 ? 7.458 -7.720 -20.171 1.00 82.75 83 PRO A O 1
ATOM 633 N N . ARG A 1 84 ? 7.566 -5.551 -20.661 1.00 83.69 84 ARG A N 1
ATOM 634 C CA . ARG A 1 84 ? 8.502 -5.700 -21.798 1.00 83.69 84 ARG A CA 1
ATOM 635 C C . ARG A 1 84 ? 9.759 -6.515 -21.451 1.00 83.69 84 ARG A C 1
ATOM 637 O O . ARG A 1 84 ? 10.248 -7.278 -22.282 1.00 83.69 84 ARG A O 1
ATOM 644 N N . ASP A 1 85 ? 10.311 -6.297 -20.264 1.00 84.94 85 ASP A N 1
ATOM 645 C CA . ASP A 1 85 ? 11.602 -6.839 -19.850 1.00 84.94 85 ASP A CA 1
ATOM 646 C C . ASP A 1 85 ? 11.458 -8.192 -19.116 1.00 84.94 85 ASP A C 1
ATOM 648 O O . ASP A 1 85 ? 12.459 -8.892 -18.935 1.00 84.94 85 ASP A O 1
ATOM 652 N N . ASN A 1 86 ? 10.226 -8.634 -18.811 1.00 86.12 86 ASN A N 1
ATOM 653 C CA . ASN A 1 86 ? 9.936 -9.946 -18.210 1.00 86.12 86 ASN A CA 1
ATOM 654 C C . ASN A 1 86 ? 10.507 -11.099 -19.039 1.00 86.12 86 ASN A C 1
ATOM 656 O O . ASN A 1 86 ? 11.127 -12.014 -18.498 1.00 86.12 86 ASN A O 1
ATOM 660 N N . ALA A 1 87 ? 10.381 -11.031 -20.368 1.00 86.56 87 ALA A N 1
ATOM 661 C CA . ALA A 1 87 ? 10.914 -12.056 -21.262 1.00 86.56 87 ALA A CA 1
ATOM 662 C C . ALA A 1 87 ? 12.440 -12.224 -21.131 1.00 86.56 87 ALA A C 1
ATOM 664 O O . ALA A 1 87 ? 12.952 -13.343 -21.225 1.00 86.56 87 ALA A O 1
ATOM 665 N N . ARG A 1 88 ? 13.176 -11.128 -20.888 1.00 87.19 88 ARG A N 1
ATOM 666 C CA . ARG A 1 88 ? 14.635 -11.167 -20.706 1.00 87.19 88 ARG A CA 1
ATOM 667 C C . ARG A 1 88 ? 15.004 -11.804 -19.370 1.00 87.19 88 ARG A C 1
ATOM 669 O O . ARG A 1 88 ? 15.844 -12.702 -19.337 1.00 87.19 88 ARG A O 1
ATOM 676 N N . LEU A 1 89 ? 14.318 -11.406 -18.297 1.00 89.00 89 LEU A N 1
ATOM 677 C CA . LEU A 1 89 ? 14.492 -12.006 -16.976 1.00 89.00 89 LEU A CA 1
ATOM 678 C C . LEU A 1 89 ? 14.175 -13.508 -17.002 1.00 89.00 89 LEU A C 1
ATOM 680 O O . LEU A 1 89 ? 14.969 -14.310 -16.519 1.00 89.00 89 LEU A O 1
ATOM 684 N N . LEU A 1 90 ? 13.072 -13.911 -17.635 1.00 91.25 90 LEU A N 1
ATOM 685 C CA . LEU A 1 90 ? 12.705 -15.319 -17.792 1.00 91.25 90 LEU A CA 1
ATOM 686 C C . LEU A 1 90 ? 13.756 -16.124 -18.556 1.00 91.25 90 LEU A C 1
ATOM 688 O O . LEU A 1 90 ? 14.057 -17.255 -18.175 1.00 91.25 90 LEU A O 1
ATOM 692 N N . ALA A 1 91 ? 14.343 -15.555 -19.611 1.00 90.62 91 ALA A N 1
ATOM 693 C CA . ALA A 1 91 ? 15.442 -16.195 -20.326 1.00 90.62 91 ALA A CA 1
ATOM 694 C C . ALA A 1 91 ? 16.680 -16.369 -19.428 1.00 90.62 91 ALA A C 1
ATOM 696 O O . ALA A 1 91 ? 17.296 -17.434 -19.436 1.00 90.62 91 ALA A O 1
ATOM 697 N N . ALA A 1 92 ? 17.010 -15.363 -18.614 1.00 89.00 92 ALA A N 1
ATOM 698 C CA . ALA A 1 92 ? 18.114 -15.432 -17.659 1.00 89.00 92 ALA A CA 1
ATOM 699 C C . ALA A 1 92 ? 17.877 -16.486 -16.558 1.00 89.00 92 ALA A C 1
ATOM 701 O O . ALA A 1 92 ? 18.786 -17.248 -16.231 1.00 89.00 92 ALA A O 1
ATOM 702 N N . LEU A 1 93 ? 16.652 -16.586 -16.029 1.00 91.88 93 LEU A N 1
ATOM 703 C CA . LEU A 1 93 ? 16.269 -17.600 -15.039 1.00 91.88 93 LEU A CA 1
ATOM 704 C C . LEU A 1 93 ? 16.335 -19.019 -15.623 1.00 91.88 93 LEU A C 1
ATOM 706 O O . LEU A 1 93 ? 16.874 -19.922 -14.985 1.00 91.88 93 LEU A O 1
ATOM 710 N N . LYS A 1 94 ? 15.854 -19.212 -16.858 1.00 92.56 94 LYS A N 1
ATOM 711 C CA . LYS A 1 94 ? 15.972 -20.495 -17.572 1.00 92.56 94 LYS A CA 1
ATOM 712 C C . LYS A 1 94 ? 17.427 -20.875 -17.810 1.00 92.56 94 LYS A C 1
ATOM 714 O O . LYS A 1 94 ? 17.795 -22.010 -17.547 1.00 92.56 94 LYS A O 1
ATOM 719 N N . HIS A 1 95 ? 18.269 -19.923 -18.210 1.00 89.75 95 HIS A N 1
ATOM 720 C CA . HIS A 1 95 ? 19.704 -20.166 -18.341 1.00 89.75 95 HIS A CA 1
ATOM 721 C C . HIS A 1 95 ? 20.324 -20.603 -17.004 1.00 89.75 95 HIS A C 1
ATOM 723 O O . HIS A 1 95 ? 21.043 -21.597 -16.967 1.00 89.75 95 HIS A O 1
ATOM 729 N N . LEU A 1 96 ? 20.001 -19.927 -15.895 1.00 90.94 96 LEU A N 1
ATOM 730 C CA . LEU A 1 96 ? 20.512 -20.306 -14.575 1.00 90.94 96 LEU A CA 1
ATOM 731 C C . LEU A 1 96 ? 20.079 -21.724 -14.168 1.00 90.94 96 LEU A C 1
ATOM 733 O O . LEU A 1 96 ? 20.892 -22.465 -13.618 1.00 90.94 96 LEU A O 1
ATOM 737 N N . ARG A 1 97 ? 18.833 -22.115 -14.467 1.00 94.25 97 ARG A N 1
ATOM 738 C CA . ARG A 1 97 ? 18.323 -23.485 -14.286 1.00 94.25 97 ARG A CA 1
ATOM 739 C C . ARG A 1 97 ? 19.091 -24.489 -15.150 1.00 94.25 97 ARG A C 1
ATOM 741 O O . ARG A 1 97 ? 19.546 -25.511 -14.644 1.00 94.25 97 ARG A O 1
ATOM 748 N N . ASP A 1 98 ? 19.270 -24.182 -16.432 1.00 93.44 98 ASP A N 1
ATOM 749 C CA . ASP A 1 98 ? 19.866 -25.083 -17.429 1.00 93.44 98 ASP A CA 1
ATOM 750 C C . ASP A 1 98 ? 21.370 -25.322 -17.204 1.00 93.44 98 ASP A C 1
ATOM 752 O O . ASP A 1 98 ? 21.908 -26.323 -17.672 1.00 93.44 98 ASP A O 1
ATOM 756 N N . LEU A 1 99 ? 22.037 -24.477 -16.407 1.00 91.19 99 LEU A N 1
ATOM 757 C CA . LEU A 1 99 ? 23.376 -24.749 -15.863 1.00 91.19 99 LEU A CA 1
ATOM 758 C C . LEU A 1 99 ? 23.407 -25.928 -14.866 1.00 91.19 99 LEU A C 1
ATOM 760 O O . LEU A 1 99 ? 24.476 -26.305 -14.396 1.00 91.19 99 LEU A O 1
ATOM 764 N N . GLY A 1 100 ? 22.262 -26.529 -14.533 1.00 93.44 100 GLY A N 1
ATOM 765 C CA . GLY A 1 100 ? 22.156 -27.628 -13.571 1.00 93.44 100 GLY A CA 1
ATOM 766 C C . GLY A 1 100 ? 21.826 -27.155 -12.156 1.00 93.44 100 GLY A C 1
ATOM 767 O O . GLY A 1 100 ? 22.263 -27.768 -11.182 1.00 93.44 100 GLY A O 1
ATOM 768 N N . ASN A 1 101 ? 21.083 -26.054 -12.032 1.00 95.75 101 ASN A N 1
ATOM 769 C CA . ASN A 1 101 ? 20.625 -25.515 -10.752 1.00 95.75 101 ASN A CA 1
ATOM 770 C C . ASN A 1 101 ? 19.119 -25.718 -10.571 1.00 95.75 101 ASN A C 1
ATOM 772 O O . ASN A 1 101 ? 18.362 -25.790 -11.539 1.00 95.75 101 ASN A O 1
ATOM 776 N N . THR A 1 102 ? 18.671 -25.743 -9.315 1.00 96.38 102 THR A N 1
ATOM 777 C CA . THR A 1 102 ? 17.240 -25.729 -8.983 1.00 96.38 102 THR A CA 1
ATOM 778 C C . THR A 1 102 ? 16.836 -24.316 -8.595 1.00 96.38 102 THR A C 1
ATOM 780 O O . THR A 1 102 ? 17.461 -23.718 -7.721 1.00 96.38 102 THR A O 1
ATOM 783 N N . LEU A 1 103 ? 15.789 -23.780 -9.221 1.00 96.00 103 LEU A N 1
ATOM 784 C CA . LEU A 1 103 ? 15.234 -22.472 -8.879 1.00 96.00 103 LEU A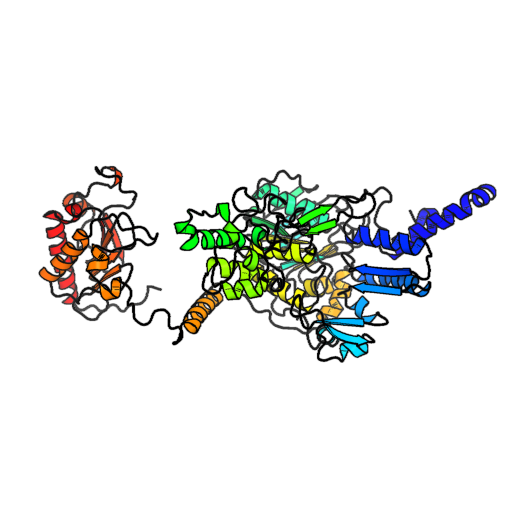 CA 1
ATOM 785 C C . LEU A 1 103 ? 13.859 -22.663 -8.238 1.00 96.00 103 LEU A C 1
ATOM 787 O O . LEU A 1 103 ? 12.965 -23.253 -8.839 1.00 96.00 103 LEU A O 1
ATOM 791 N N . VAL A 1 104 ? 13.691 -22.134 -7.030 1.00 96.81 104 VAL A N 1
ATOM 792 C CA . VAL A 1 104 ? 12.405 -22.005 -6.343 1.00 96.81 104 VAL A CA 1
ATOM 793 C C . VAL A 1 104 ? 12.060 -20.526 -6.320 1.00 96.81 104 VAL A C 1
ATOM 795 O O . VAL A 1 104 ? 12.789 -19.726 -5.737 1.00 96.81 104 VAL A O 1
ATOM 798 N N . LEU A 1 105 ? 10.969 -20.164 -6.987 1.00 94.44 105 LEU A N 1
ATOM 799 C CA . LEU A 1 105 ? 10.528 -18.781 -7.109 1.00 94.44 105 LEU A CA 1
ATOM 800 C C . LEU A 1 105 ? 9.209 -18.590 -6.368 1.00 94.44 105 LEU A C 1
ATOM 802 O O . LEU A 1 105 ? 8.283 -19.385 -6.539 1.00 94.44 105 LEU A O 1
ATOM 806 N N . VAL A 1 106 ? 9.127 -17.525 -5.580 1.00 93.00 106 VAL A N 1
ATOM 807 C CA . VAL A 1 106 ? 7.860 -16.952 -5.124 1.00 93.00 106 VAL A CA 1
ATOM 808 C C . VAL A 1 106 ? 7.494 -15.871 -6.130 1.00 93.00 106 VAL A C 1
ATOM 810 O O . VAL A 1 106 ? 8.279 -14.953 -6.336 1.00 93.00 106 VAL A O 1
ATOM 813 N N . GLU A 1 107 ? 6.361 -16.018 -6.811 1.00 91.62 107 GLU A N 1
ATOM 814 C CA . GLU A 1 107 ? 5.951 -15.096 -7.871 1.00 91.62 107 GLU A CA 1
ATOM 815 C C . GLU A 1 107 ? 4.441 -14.954 -7.966 1.00 91.62 107 GLU A C 1
ATOM 817 O O . GLU A 1 107 ? 3.678 -15.861 -7.610 1.00 91.62 107 GLU A O 1
ATOM 822 N N . HIS A 1 108 ? 4.026 -13.798 -8.467 1.00 89.94 108 HIS A N 1
ATOM 823 C CA . HIS A 1 108 ? 2.637 -13.416 -8.701 1.00 89.94 108 HIS A CA 1
ATOM 824 C C . HIS A 1 108 ? 2.417 -12.948 -10.148 1.00 89.94 108 HIS A C 1
ATOM 826 O O . HIS A 1 108 ? 1.266 -12.846 -10.586 1.00 89.94 108 HIS A O 1
ATOM 832 N N . ASP A 1 109 ? 3.495 -12.714 -10.911 1.00 88.75 109 ASP A N 1
ATOM 833 C CA . ASP A 1 109 ? 3.415 -12.357 -12.322 1.00 88.75 109 ASP A CA 1
ATOM 834 C C . ASP A 1 109 ? 2.897 -13.519 -13.182 1.00 88.75 109 ASP A C 1
ATOM 836 O O . ASP A 1 109 ? 3.348 -14.668 -13.105 1.00 88.75 109 ASP A O 1
ATOM 840 N N . ARG A 1 110 ? 1.932 -13.207 -14.050 1.00 87.81 110 ARG A N 1
ATOM 841 C CA . ARG A 1 110 ? 1.264 -14.205 -14.885 1.00 87.81 110 ARG A CA 1
ATOM 842 C C . ARG A 1 110 ? 2.214 -14.867 -15.881 1.00 87.81 110 ARG A C 1
ATOM 844 O O . ARG A 1 110 ? 2.100 -16.074 -16.085 1.00 87.81 110 ARG A O 1
ATOM 851 N N . GLU A 1 111 ? 3.106 -14.110 -16.516 1.00 88.31 111 GLU A N 1
ATOM 852 C CA . GLU A 1 111 ? 4.019 -14.650 -17.527 1.00 88.31 111 GLU A CA 1
ATOM 853 C C . GLU A 1 111 ? 5.020 -15.610 -16.887 1.00 88.31 111 GLU A C 1
ATOM 855 O O . GLU A 1 111 ? 5.296 -16.675 -17.446 1.00 88.31 111 GLU A O 1
ATOM 860 N N . VAL A 1 112 ? 5.508 -15.285 -15.684 1.00 91.06 112 VAL A N 1
ATOM 861 C CA . VAL A 1 112 ? 6.412 -16.170 -14.940 1.00 91.06 112 VAL A CA 1
ATOM 862 C C . VAL A 1 112 ? 5.711 -17.446 -14.490 1.00 91.06 112 VAL A C 1
ATOM 864 O O . VAL A 1 112 ? 6.233 -18.542 -14.709 1.00 91.06 112 VAL A O 1
ATOM 867 N N . ILE A 1 113 ? 4.506 -17.324 -13.930 1.00 93.12 113 ILE A N 1
ATOM 868 C CA . ILE A 1 113 ? 3.701 -18.469 -13.493 1.00 93.12 113 ILE A CA 1
ATOM 869 C C . ILE A 1 113 ? 3.380 -19.403 -14.669 1.00 93.12 113 ILE A C 1
ATOM 871 O O . ILE A 1 113 ? 3.466 -20.623 -14.532 1.00 93.12 113 ILE A O 1
ATOM 875 N N . GLU A 1 114 ? 3.016 -18.858 -15.834 1.00 91.75 114 GLU A N 1
ATOM 876 C CA . GLU A 1 114 ? 2.701 -19.657 -17.024 1.00 91.75 114 GLU A CA 1
ATOM 877 C C . GLU A 1 114 ? 3.945 -20.302 -17.660 1.00 91.75 114 GLU A C 1
ATOM 879 O O . GLU A 1 114 ? 3.827 -21.366 -18.271 1.00 91.75 114 GLU A O 1
ATOM 884 N N . ALA A 1 115 ? 5.129 -19.703 -17.494 1.00 92.88 115 ALA A N 1
ATOM 885 C CA . ALA A 1 115 ? 6.396 -20.222 -18.009 1.00 92.88 115 ALA A CA 1
ATOM 886 C C . ALA A 1 115 ? 7.077 -21.262 -17.100 1.00 92.88 115 ALA A C 1
ATOM 888 O O . ALA A 1 115 ? 8.083 -21.845 -17.519 1.00 92.88 115 ALA A O 1
ATOM 889 N N . ALA A 1 116 ? 6.573 -21.473 -15.881 1.00 95.38 116 ALA A N 1
ATOM 890 C CA . ALA A 1 116 ? 7.163 -22.376 -14.899 1.00 95.38 116 ALA A CA 1
ATOM 891 C C . ALA A 1 116 ? 7.048 -23.855 -15.311 1.00 95.38 116 ALA A C 1
ATOM 893 O O . ALA A 1 116 ? 6.011 -24.305 -15.802 1.00 95.38 116 ALA A O 1
ATOM 894 N N . ASP A 1 117 ? 8.095 -24.640 -15.036 1.00 96.44 117 ASP A N 1
ATOM 895 C CA . ASP A 1 117 ? 8.082 -26.091 -15.280 1.00 96.44 117 ASP A CA 1
ATOM 896 C C . ASP A 1 117 ? 7.130 -26.810 -14.308 1.00 96.44 117 ASP A C 1
ATOM 898 O O . ASP A 1 117 ? 6.415 -27.747 -14.672 1.00 96.44 117 ASP A O 1
ATOM 902 N N . HIS A 1 118 ? 7.093 -26.335 -13.061 1.00 97.06 118 HIS A N 1
ATOM 903 C CA . HIS A 1 118 ? 6.243 -26.840 -11.991 1.00 97.06 118 HIS A CA 1
ATOM 904 C C . HIS A 1 118 ? 5.751 -25.675 -11.131 1.00 97.06 118 HIS A C 1
ATOM 906 O O . HIS A 1 118 ? 6.524 -24.800 -10.755 1.00 97.06 118 HIS A O 1
ATOM 912 N N . LEU A 1 119 ? 4.461 -25.680 -10.812 1.00 97.25 119 LEU A N 1
ATOM 913 C CA . LEU A 1 119 ? 3.763 -24.658 -10.046 1.00 97.25 119 LEU A CA 1
ATOM 914 C C . LEU A 1 119 ? 3.130 -25.293 -8.807 1.00 97.25 119 LEU A C 1
ATOM 916 O O . LEU A 1 119 ? 2.452 -26.323 -8.891 1.00 97.25 119 LEU A O 1
ATOM 920 N N . VAL A 1 120 ? 3.335 -24.652 -7.660 1.00 96.31 120 VAL A N 1
ATOM 921 C CA . VAL A 1 120 ? 2.722 -25.019 -6.382 1.00 96.31 120 VAL A CA 1
ATOM 922 C C . VAL A 1 120 ? 1.904 -23.831 -5.903 1.00 96.31 120 VAL A C 1
ATOM 924 O O . VAL A 1 120 ? 2.455 -22.766 -5.648 1.00 96.31 120 VAL A O 1
ATOM 927 N N . ASP A 1 121 ? 0.592 -24.017 -5.800 1.00 95.12 121 ASP A N 1
ATOM 928 C CA . ASP A 1 121 ? -0.326 -23.005 -5.287 1.00 95.12 121 ASP A CA 1
ATOM 929 C C . ASP A 1 121 ? -0.597 -23.252 -3.802 1.00 95.12 121 ASP A C 1
ATOM 931 O O . ASP A 1 121 ? -0.878 -24.384 -3.389 1.00 95.12 121 ASP A O 1
ATOM 935 N N . PHE A 1 122 ? -0.526 -22.185 -3.010 1.00 92.56 122 PHE A N 1
ATOM 936 C CA . PHE A 1 122 ? -0.820 -22.200 -1.582 1.00 92.56 122 PHE A CA 1
ATOM 937 C C . PHE A 1 122 ? -2.131 -21.461 -1.310 1.00 92.56 122 PHE A C 1
ATOM 939 O O . PHE A 1 122 ? -2.436 -20.448 -1.930 1.00 92.56 122 PHE A O 1
ATOM 946 N N . GLY A 1 123 ? -2.915 -21.950 -0.354 1.00 87.94 123 GLY A N 1
ATOM 947 C CA . GLY A 1 123 ? -4.181 -21.325 0.017 1.00 87.94 123 GLY A CA 1
ATOM 948 C C . GLY A 1 123 ? -4.955 -22.141 1.054 1.00 87.94 123 GLY A C 1
ATOM 949 O O . GLY A 1 123 ? -4.333 -22.855 1.847 1.00 87.94 123 GLY A O 1
ATOM 950 N N . PRO A 1 124 ? -6.303 -22.062 1.067 1.00 84.06 124 PRO A N 1
ATOM 951 C CA . PRO A 1 124 ? -7.168 -21.246 0.197 1.00 84.06 124 PRO A CA 1
ATOM 952 C C . PRO A 1 124 ? -7.187 -19.739 0.528 1.00 84.06 124 PRO A C 1
ATOM 954 O O . PRO A 1 124 ? -7.719 -18.960 -0.260 1.00 84.06 124 PRO A O 1
ATOM 957 N N . GLY A 1 125 ? -6.635 -19.326 1.672 1.00 82.31 125 GLY A N 1
ATOM 958 C CA . GLY A 1 125 ? -6.484 -17.925 2.074 1.00 82.31 125 GLY A CA 1
ATOM 959 C C . GLY A 1 125 ? -5.105 -17.637 2.672 1.00 82.31 125 GLY A C 1
ATOM 960 O O . GLY A 1 125 ? -4.155 -18.383 2.448 1.00 82.31 125 GLY A O 1
ATOM 961 N N . SER A 1 126 ? -4.999 -16.559 3.448 1.00 82.88 126 SER A N 1
ATOM 962 C CA . SER A 1 126 ? -3.752 -16.109 4.089 1.00 82.88 126 SER A CA 1
ATOM 963 C C . SER A 1 126 ? -3.756 -16.382 5.603 1.00 82.88 126 SER A C 1
ATOM 965 O O . SER A 1 126 ? -4.817 -16.571 6.204 1.00 82.88 126 SER A O 1
ATOM 967 N N . GLY A 1 127 ? -2.574 -16.386 6.230 1.00 80.44 127 GLY A N 1
ATOM 968 C CA . GLY A 1 127 ? -2.394 -16.674 7.661 1.00 80.44 127 GLY A CA 1
ATOM 969 C C . GLY A 1 127 ? -2.993 -18.019 8.078 1.00 80.44 127 GLY A C 1
ATOM 970 O O . GLY A 1 127 ? -2.725 -19.034 7.441 1.00 80.44 127 GLY A O 1
ATOM 971 N N . GLU A 1 128 ? -3.832 -18.032 9.119 1.00 76.19 128 GLU A N 1
ATOM 972 C CA . GLU A 1 128 ? -4.484 -19.255 9.630 1.00 76.19 128 GLU A CA 1
ATOM 973 C C . GLU A 1 128 ? -5.404 -19.939 8.601 1.00 76.19 128 GLU A C 1
ATOM 975 O O . GLU A 1 128 ? -5.625 -21.147 8.671 1.00 76.19 128 GLU A O 1
ATOM 980 N N . GLY A 1 129 ? -5.923 -19.183 7.625 1.00 78.06 129 GLY A N 1
ATOM 981 C CA . GLY A 1 129 ? -6.720 -19.713 6.514 1.00 78.06 129 GLY A CA 1
ATOM 982 C C . GLY A 1 129 ? -5.889 -20.249 5.342 1.00 78.06 129 GLY A C 1
ATOM 983 O O . GLY A 1 129 ? -6.466 -20.672 4.338 1.00 78.06 129 GLY A O 1
ATOM 984 N N . GLY A 1 130 ? -4.558 -20.186 5.440 1.00 87.06 130 GLY A N 1
ATOM 985 C CA . GLY A 1 130 ? -3.604 -20.617 4.422 1.00 87.06 130 GLY A CA 1
ATOM 986 C C . GLY A 1 130 ? -2.774 -21.831 4.839 1.00 87.06 130 GLY A C 1
ATOM 987 O O . GLY A 1 130 ? -3.223 -22.702 5.584 1.00 87.06 130 GLY A O 1
ATOM 988 N N . GLY A 1 131 ? -1.541 -21.900 4.330 1.00 87.25 131 GLY A N 1
ATOM 989 C CA . GLY A 1 131 ? -0.556 -22.915 4.723 1.00 87.25 131 GLY A CA 1
ATOM 990 C C . GLY A 1 131 ? -0.800 -24.317 4.155 1.00 87.25 131 GLY A C 1
ATOM 991 O O . GLY A 1 131 ? -0.143 -25.267 4.574 1.00 87.25 131 GLY A O 1
ATOM 992 N N . ARG A 1 132 ? -1.731 -24.469 3.205 1.00 92.62 132 ARG A N 1
ATOM 993 C CA . ARG A 1 132 ? -2.008 -25.739 2.521 1.00 92.62 132 ARG A CA 1
ATOM 994 C C . ARG A 1 132 ? -1.710 -25.613 1.037 1.00 92.62 132 ARG A C 1
ATOM 996 O O . ARG A 1 132 ? -1.970 -24.572 0.441 1.00 92.62 132 ARG A O 1
ATOM 1003 N N . VAL A 1 133 ? -1.217 -26.693 0.439 1.00 95.25 133 VAL A N 1
ATOM 1004 C CA . VAL A 1 133 ? -1.056 -26.789 -1.014 1.00 95.25 133 VAL A CA 1
ATOM 1005 C C . VAL A 1 133 ? -2.422 -27.086 -1.629 1.00 95.25 133 VAL A C 1
ATOM 1007 O O . VAL A 1 133 ? -2.963 -28.173 -1.437 1.00 95.25 133 VAL A O 1
ATOM 1010 N N . THR A 1 134 ? -2.988 -26.120 -2.347 1.00 94.44 134 THR A N 1
ATOM 1011 C CA . THR A 1 134 ? -4.304 -26.219 -3.009 1.00 94.44 134 THR A CA 1
ATOM 1012 C C . THR A 1 134 ? -4.201 -26.854 -4.394 1.00 94.44 134 THR A C 1
ATOM 1014 O O . THR A 1 134 ? -5.148 -27.469 -4.885 1.00 94.44 134 THR A O 1
ATOM 1017 N N . ALA A 1 135 ? -3.053 -26.710 -5.056 1.00 95.62 135 ALA A N 1
ATOM 1018 C CA . ALA A 1 135 ? -2.750 -27.378 -6.312 1.00 95.62 135 ALA A CA 1
ATOM 1019 C C . ALA A 1 135 ? -1.237 -27.512 -6.513 1.00 95.62 135 ALA A C 1
ATOM 1021 O O . ALA A 1 135 ? -0.460 -26.670 -6.076 1.00 95.62 135 ALA A O 1
ATOM 1022 N N . SER A 1 136 ? -0.817 -28.575 -7.202 1.00 96.56 136 SER A N 1
ATOM 1023 C CA . SER A 1 136 ? 0.588 -28.808 -7.544 1.00 96.56 136 SER A CA 1
ATOM 1024 C C . SER A 1 136 ? 0.719 -29.591 -8.854 1.00 96.56 136 SER A C 1
ATOM 1026 O O . SER A 1 136 ? 0.010 -30.588 -9.085 1.00 96.56 136 SER A O 1
ATOM 1028 N N . GLY A 1 137 ? 1.614 -29.132 -9.726 1.00 96.62 137 GLY A N 1
ATOM 1029 C CA . GLY A 1 137 ? 1.922 -29.725 -11.028 1.00 96.62 137 GLY A CA 1
ATOM 1030 C C . GLY A 1 137 ? 2.270 -28.664 -12.063 1.00 96.62 137 GLY A C 1
ATOM 1031 O O . GLY A 1 137 ? 2.667 -27.563 -11.716 1.00 96.62 137 GLY A O 1
ATOM 1032 N N . THR A 1 138 ? 2.081 -28.960 -13.346 1.00 96.88 138 THR A N 1
ATOM 1033 C CA . THR A 1 138 ? 2.299 -27.960 -14.403 1.00 96.88 138 THR A CA 1
ATOM 1034 C C . THR A 1 138 ? 1.288 -26.804 -14.304 1.00 96.88 138 THR A C 1
ATOM 1036 O O . THR A 1 138 ? 0.169 -27.013 -13.812 1.00 96.88 138 THR A O 1
ATOM 1039 N N . PRO A 1 139 ? 1.599 -25.605 -14.836 1.00 95.56 139 PRO A N 1
ATOM 1040 C CA . PRO A 1 139 ? 0.656 -24.481 -14.864 1.00 95.56 139 PRO A CA 1
ATOM 1041 C C . PRO A 1 139 ? -0.701 -24.841 -15.490 1.00 95.56 139 PRO A C 1
ATOM 1043 O O . PRO A 1 139 ? -1.750 -24.421 -15.004 1.00 95.56 139 PRO A O 1
ATOM 1046 N N . ALA A 1 140 ? -0.710 -25.706 -16.512 1.00 95.12 140 ALA A N 1
ATOM 1047 C CA . ALA A 1 140 ? -1.936 -26.220 -17.125 1.00 95.12 140 ALA A CA 1
ATOM 1048 C C . ALA A 1 140 ? -2.799 -27.046 -16.148 1.00 95.12 140 ALA A C 1
ATOM 1050 O O . ALA A 1 140 ? -4.024 -26.913 -16.139 1.00 95.12 140 ALA A O 1
ATOM 1051 N N . LYS A 1 141 ? -2.176 -27.869 -15.292 1.00 95.44 141 LYS A N 1
ATOM 1052 C CA . LYS A 1 141 ? -2.880 -28.651 -14.265 1.00 95.44 141 LYS A CA 1
ATOM 1053 C C . LYS A 1 141 ? -3.447 -27.748 -13.169 1.00 95.44 141 LYS A C 1
ATOM 1055 O O . LYS A 1 141 ? -4.594 -27.929 -12.766 1.00 95.44 141 LYS A O 1
ATOM 1060 N N . VAL A 1 142 ? -2.677 -26.755 -12.718 1.00 95.19 142 VAL A N 1
ATOM 1061 C CA . VAL A 1 142 ? -3.136 -25.777 -11.715 1.00 95.19 142 VAL A CA 1
ATOM 1062 C C . VAL A 1 142 ? -4.292 -24.935 -12.262 1.00 95.19 142 VAL A C 1
ATOM 1064 O O . VAL A 1 142 ? -5.302 -24.780 -11.581 1.00 95.19 142 VAL A O 1
ATOM 1067 N N . ARG A 1 143 ? -4.222 -24.497 -13.528 1.00 95.00 143 ARG A N 1
ATOM 1068 C CA . ARG A 1 143 ? -5.308 -23.791 -14.237 1.00 95.00 143 ARG A CA 1
ATOM 1069 C C . ARG A 1 143 ? -6.630 -24.575 -14.246 1.00 95.00 143 ARG A C 1
ATOM 1071 O O . ARG A 1 143 ? -7.703 -23.974 -14.203 1.00 95.00 143 ARG A O 1
ATOM 1078 N N . ALA A 1 144 ? -6.571 -25.905 -14.304 1.00 94.06 144 ALA A N 1
ATOM 1079 C CA . ALA A 1 144 ? -7.755 -26.764 -14.276 1.00 94.06 144 ALA A CA 1
ATOM 1080 C C . ALA A 1 144 ? -8.316 -27.000 -12.857 1.00 94.06 144 ALA A C 1
ATOM 1082 O O . ALA A 1 144 ? -9.474 -27.409 -12.722 1.00 94.06 144 ALA A O 1
ATOM 1083 N N . SER A 1 145 ? -7.534 -26.735 -11.804 1.00 93.00 145 SER A N 1
ATOM 1084 C CA . SER A 1 145 ? -7.953 -26.949 -10.416 1.00 93.00 145 SER A CA 1
ATOM 1085 C C . SER A 1 145 ? -9.079 -25.993 -10.010 1.00 93.00 145 SER A C 1
ATOM 1087 O O . SER A 1 145 ? -9.052 -24.797 -10.296 1.00 93.00 145 SER A O 1
ATOM 1089 N N . LYS A 1 146 ? -10.092 -26.525 -9.315 1.00 89.88 146 LYS A N 1
ATOM 1090 C CA . LYS A 1 146 ? -11.198 -25.730 -8.747 1.00 89.88 146 LYS A CA 1
ATOM 1091 C C . LYS A 1 146 ? -10.855 -25.142 -7.374 1.00 89.88 146 LYS A C 1
ATOM 1093 O O . LYS A 1 146 ? -11.453 -24.137 -6.985 1.00 89.88 146 LYS A O 1
ATOM 1098 N N . GLU A 1 147 ? -9.923 -25.770 -6.661 1.00 89.94 147 GLU A N 1
ATOM 1099 C CA . GLU A 1 147 ? -9.494 -25.379 -5.312 1.00 89.94 147 GLU A CA 1
ATOM 1100 C C . GLU A 1 147 ? -8.440 -24.269 -5.345 1.00 89.94 147 GLU A C 1
ATOM 1102 O O . GLU A 1 147 ? -8.365 -23.462 -4.422 1.00 89.94 147 GLU A O 1
ATOM 1107 N N . SER A 1 148 ? -7.681 -24.179 -6.441 1.00 93.25 148 SER A N 1
ATOM 1108 C CA . SER A 1 148 ? -6.672 -23.142 -6.648 1.00 93.25 148 SER A CA 1
ATOM 1109 C C . SER A 1 148 ? -7.313 -21.792 -6.967 1.00 93.25 148 SER A C 1
ATOM 1111 O O . SER A 1 148 ? -8.047 -21.651 -7.951 1.00 93.25 148 SER A O 1
ATOM 1113 N N . LEU A 1 149 ? -7.021 -20.777 -6.150 1.00 92.06 149 LEU A N 1
ATOM 1114 C CA . LEU A 1 149 ? -7.420 -19.400 -6.438 1.00 92.06 149 LEU A CA 1
ATOM 1115 C C . LEU A 1 149 ? -6.645 -18.876 -7.650 1.00 92.06 149 LEU A C 1
ATOM 1117 O O . LEU A 1 149 ? -7.259 -18.356 -8.583 1.00 92.06 149 LEU A O 1
ATOM 1121 N N . THR A 1 150 ? -5.335 -19.115 -7.681 1.00 92.88 150 THR A N 1
ATOM 1122 C CA . THR A 1 150 ? -4.452 -18.804 -8.810 1.00 92.88 150 THR A CA 1
ATOM 1123 C C . THR A 1 150 ? -4.973 -19.435 -10.105 1.00 92.88 150 THR A C 1
ATOM 1125 O O . THR A 1 150 ? -5.127 -18.759 -11.121 1.00 92.88 150 THR A O 1
ATOM 1128 N N . GLY A 1 151 ? -5.391 -20.704 -10.065 1.00 93.62 151 GLY A N 1
ATOM 1129 C CA . GLY A 1 151 ? -5.990 -21.413 -11.196 1.00 93.62 151 GLY A CA 1
ATOM 1130 C C . GLY A 1 151 ? -7.266 -20.756 -11.741 1.00 93.62 151 GLY A C 1
ATOM 1131 O O . GLY A 1 151 ? -7.482 -20.739 -12.957 1.00 93.62 151 GLY A O 1
ATOM 1132 N N . LYS A 1 152 ? -8.096 -20.143 -10.883 1.00 93.50 152 LYS A N 1
ATOM 1133 C CA . LYS A 1 152 ? -9.287 -19.383 -11.316 1.00 93.50 152 LYS A CA 1
ATOM 1134 C C . LYS A 1 152 ? -8.912 -18.126 -12.100 1.00 93.50 152 LYS A C 1
ATOM 1136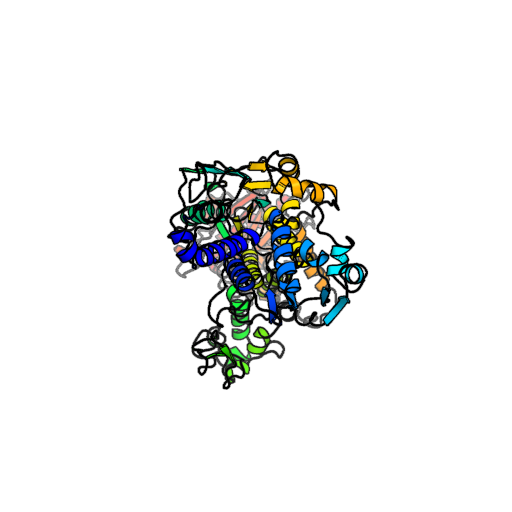 O O . LYS A 1 152 ? -9.579 -17.838 -13.091 1.00 93.50 152 LYS A O 1
ATOM 1141 N N . TYR A 1 153 ? -7.853 -17.426 -11.700 1.00 92.31 153 TYR A N 1
ATOM 1142 C CA . TYR A 1 153 ? -7.347 -16.263 -12.434 1.00 92.31 153 TYR A CA 1
ATOM 1143 C C . TYR A 1 153 ? -6.643 -16.669 -13.737 1.00 92.31 153 TYR A C 1
ATOM 1145 O O . TYR A 1 153 ? -6.934 -16.110 -14.793 1.00 92.31 153 TYR A O 1
ATOM 1153 N N . LEU A 1 154 ? -5.816 -17.722 -13.714 1.00 91.31 154 LEU A N 1
ATOM 1154 C CA . LEU A 1 154 ? -5.157 -18.253 -14.917 1.00 91.31 154 LEU A CA 1
ATOM 1155 C C . LEU A 1 154 ? -6.152 -18.767 -15.969 1.00 91.31 154 LEU A C 1
ATOM 1157 O O . LEU A 1 154 ? -5.884 -18.690 -17.167 1.00 91.31 154 LEU A O 1
ATOM 1161 N N . SER A 1 155 ? -7.291 -19.317 -15.534 1.00 91.50 155 SER A N 1
ATOM 1162 C CA . SER A 1 155 ? -8.357 -19.798 -16.426 1.00 91.50 155 SER A CA 1
ATOM 1163 C C . SER A 1 155 ? -9.341 -18.710 -16.864 1.00 91.50 155 SER A C 1
ATOM 1165 O O . SER A 1 155 ? -10.198 -18.989 -17.698 1.00 91.50 155 SER A O 1
ATOM 1167 N N . GLY A 1 156 ? -9.253 -17.498 -16.304 1.00 88.50 156 GLY A N 1
ATOM 1168 C CA . GLY A 1 156 ? -10.193 -16.403 -16.564 1.00 88.50 156 GLY A CA 1
ATOM 1169 C C . GLY A 1 156 ? -11.562 -16.554 -15.888 1.00 88.50 156 GLY A C 1
ATOM 1170 O O . GLY A 1 156 ? -12.451 -15.743 -16.129 1.00 88.50 156 GLY A O 1
ATOM 1171 N N . LYS A 1 157 ? -11.756 -17.561 -15.021 1.00 90.31 157 LYS A N 1
ATOM 1172 C CA . LYS A 1 157 ? -12.983 -17.709 -14.208 1.00 90.31 157 LYS A CA 1
ATOM 1173 C C . LYS A 1 157 ? -13.126 -16.594 -13.171 1.00 90.31 157 LYS A C 1
ATOM 1175 O O . LYS A 1 157 ? -14.241 -16.271 -12.772 1.00 90.31 157 LYS A O 1
ATOM 1180 N N . ALA A 1 158 ? -12.002 -16.051 -12.716 1.00 91.44 158 ALA A N 1
ATOM 1181 C CA . ALA A 1 158 ? -11.916 -14.823 -11.941 1.00 91.44 158 ALA A CA 1
ATOM 1182 C C . ALA A 1 158 ? -11.010 -13.841 -12.692 1.00 91.44 158 ALA A C 1
ATOM 1184 O O . ALA A 1 158 ? -10.034 -14.253 -13.314 1.00 91.44 158 ALA A O 1
ATOM 1185 N N . ALA A 1 159 ? -11.341 -12.555 -12.649 1.00 92.31 159 ALA A N 1
ATOM 1186 C CA . ALA A 1 159 ? -10.551 -11.499 -13.267 1.00 92.31 159 ALA A CA 1
ATOM 1187 C C . ALA A 1 159 ? -10.880 -10.154 -12.613 1.00 92.31 159 ALA A C 1
ATOM 1189 O O . ALA A 1 159 ? -11.974 -9.973 -12.070 1.00 92.31 159 ALA A O 1
ATOM 1190 N N . ILE A 1 160 ? -9.955 -9.200 -12.704 1.00 93.56 160 ILE A N 1
ATOM 1191 C CA . ILE A 1 160 ? -10.253 -7.795 -12.425 1.00 93.56 160 ILE A CA 1
ATOM 1192 C C . ILE A 1 160 ? -10.856 -7.211 -13.710 1.00 93.56 160 ILE A C 1
ATOM 1194 O O . ILE A 1 160 ? -10.187 -7.226 -14.747 1.00 93.56 160 ILE A O 1
ATOM 1198 N N . PRO A 1 161 ? -12.117 -6.749 -13.695 1.00 94.06 161 PRO A N 1
ATOM 1199 C CA . PRO A 1 161 ? -12.764 -6.265 -14.903 1.00 94.06 161 PRO A CA 1
ATOM 1200 C C . PRO A 1 161 ? -12.236 -4.890 -15.321 1.00 94.06 161 PRO A C 1
ATOM 1202 O O . PRO A 1 161 ? -11.853 -4.070 -14.486 1.00 94.06 161 PRO A O 1
ATOM 1205 N N . VAL A 1 162 ? -12.277 -4.620 -16.623 1.00 95.25 162 VAL A N 1
ATOM 1206 C CA . VAL A 1 162 ? -12.052 -3.287 -17.188 1.00 95.25 162 VAL A CA 1
ATOM 1207 C C . VAL A 1 162 ? -13.297 -2.424 -16.918 1.00 95.25 162 VAL A C 1
ATOM 1209 O O . VAL A 1 162 ? -14.398 -2.832 -17.309 1.00 95.25 162 VAL A O 1
ATOM 1212 N N . PRO A 1 163 ? -13.168 -1.255 -16.260 1.00 94.94 163 PRO A N 1
ATOM 1213 C CA . PRO A 1 163 ? -14.301 -0.381 -15.975 1.00 94.94 163 PRO A CA 1
ATOM 1214 C C . PRO A 1 163 ? -14.920 0.191 -17.253 1.00 94.94 163 PRO A C 1
ATOM 1216 O O . PRO A 1 163 ? -14.238 0.850 -18.033 1.00 94.94 163 PRO A O 1
ATOM 1219 N N . THR A 1 164 ? -16.228 0.019 -17.435 1.00 94.00 164 THR A N 1
ATOM 1220 C CA . THR A 1 164 ? -16.973 0.655 -18.541 1.00 94.00 164 THR A CA 1
ATOM 1221 C C . THR A 1 164 ? -17.364 2.108 -18.251 1.00 94.00 164 THR A C 1
ATOM 1223 O O . THR A 1 164 ? -17.772 2.831 -19.155 1.00 94.00 164 THR A O 1
ATOM 1226 N N . ASN A 1 165 ? -17.243 2.549 -16.995 1.00 92.81 165 ASN A N 1
ATOM 1227 C CA . ASN A 1 165 ? -17.700 3.846 -16.490 1.00 92.81 165 ASN A CA 1
ATOM 1228 C C . ASN A 1 165 ? -16.564 4.654 -15.824 1.00 92.81 165 ASN A C 1
ATOM 1230 O O . ASN A 1 165 ? -16.693 5.073 -14.665 1.00 92.81 165 ASN A O 1
ATOM 1234 N N . ARG A 1 166 ? -15.449 4.870 -16.544 1.00 93.88 166 ARG A N 1
ATOM 1235 C CA . ARG A 1 166 ? -14.325 5.710 -16.074 1.00 93.88 166 ARG A CA 1
ATOM 1236 C C . ARG A 1 166 ? -14.808 7.105 -15.666 1.00 93.88 166 ARG A C 1
ATOM 1238 O O . ARG A 1 166 ? -15.761 7.638 -16.239 1.00 93.88 166 ARG A O 1
ATOM 1245 N N . ARG A 1 167 ? -14.170 7.693 -14.654 1.00 93.44 167 ARG A N 1
ATOM 1246 C CA . ARG A 1 167 ? -14.479 9.066 -14.233 1.00 93.44 167 ARG A CA 1
ATOM 1247 C C . ARG A 1 167 ? -14.025 10.044 -15.321 1.00 93.44 167 ARG A C 1
ATOM 1249 O O . ARG A 1 167 ? -12.938 9.857 -15.865 1.00 93.44 167 ARG A O 1
ATOM 1256 N N . PRO A 1 168 ? -14.827 11.069 -15.648 1.00 89.75 168 PRO A N 1
ATOM 1257 C CA . PRO A 1 168 ? -14.390 12.100 -16.575 1.00 89.75 168 PRO A CA 1
ATOM 1258 C C . PRO A 1 168 ? -13.232 12.899 -15.956 1.00 89.75 168 PRO A C 1
ATOM 1260 O O . PRO A 1 168 ? -13.209 13.148 -14.752 1.00 89.75 168 PRO A O 1
ATOM 1263 N N . ALA A 1 169 ? -12.256 13.253 -16.791 1.00 90.12 169 ALA A N 1
ATOM 1264 C CA . ALA A 1 169 ? -11.023 13.949 -16.415 1.00 90.12 169 ALA A CA 1
ATOM 1265 C C . ALA A 1 169 ? -10.982 15.387 -16.976 1.00 90.12 169 ALA A C 1
ATOM 1267 O O . ALA A 1 169 ? -9.927 15.903 -17.329 1.00 90.12 169 ALA A O 1
ATOM 1268 N N . ASP A 1 170 ? -12.153 16.008 -17.108 1.00 85.31 170 ASP A N 1
ATOM 1269 C CA . ASP A 1 170 ? -12.395 17.352 -17.651 1.00 85.31 170 ASP A CA 1
ATOM 1270 C C . ASP A 1 170 ? -12.409 18.456 -16.578 1.00 85.31 170 ASP A C 1
ATOM 1272 O O . ASP A 1 170 ? -12.486 19.644 -16.895 1.00 85.31 170 ASP A O 1
ATOM 1276 N N . GLY A 1 171 ? -12.335 18.061 -15.307 1.00 84.44 171 GLY A N 1
ATOM 1277 C CA . GLY A 1 171 ? -12.249 18.955 -14.162 1.00 84.44 171 GLY A CA 1
ATOM 1278 C C . GLY A 1 171 ? -10.866 19.595 -13.971 1.00 84.44 171 GLY A C 1
ATOM 1279 O O . GLY A 1 171 ? -9.994 19.531 -14.840 1.00 84.44 171 GLY A O 1
ATOM 1280 N N . PRO A 1 172 ? -10.638 20.234 -12.814 1.00 92.19 172 PRO A N 1
ATOM 1281 C CA . PRO A 1 172 ? -9.349 20.837 -12.516 1.00 92.19 172 PRO A CA 1
ATOM 1282 C C . PRO A 1 172 ? -8.222 19.803 -12.411 1.00 92.19 172 PRO A C 1
ATOM 1284 O O . PRO A 1 172 ? -8.452 18.639 -12.085 1.00 92.19 172 PRO A O 1
ATOM 1287 N N . ALA A 1 173 ? -6.987 20.250 -12.638 1.00 96.06 173 ALA A N 1
ATOM 1288 C CA . ALA A 1 173 ? -5.799 19.405 -12.632 1.00 96.06 173 ALA A CA 1
ATOM 1289 C C . ALA A 1 173 ? -4.636 20.065 -11.879 1.00 96.06 173 ALA A C 1
ATOM 1291 O O . ALA A 1 173 ? -4.531 21.291 -11.835 1.00 96.06 173 ALA A O 1
ATOM 1292 N N . LEU A 1 174 ? -3.738 19.240 -11.338 1.00 96.75 174 LEU A N 1
ATOM 1293 C CA . LEU A 1 174 ? -2.400 19.666 -10.930 1.00 96.75 174 LEU A CA 1
ATOM 1294 C C . LEU A 1 174 ? -1.494 19.646 -12.153 1.00 96.75 174 LEU A C 1
ATOM 1296 O O . LEU A 1 174 ? -1.391 18.608 -12.803 1.00 96.75 174 LEU A O 1
ATOM 1300 N N . VAL A 1 175 ? -0.818 20.749 -12.459 1.00 97.75 175 VAL A N 1
ATOM 1301 C CA . VAL A 1 175 ? 0.068 20.821 -13.629 1.00 97.75 175 VAL A CA 1
ATOM 1302 C C . VAL A 1 175 ? 1.493 21.072 -13.175 1.00 97.75 175 VAL A C 1
ATOM 1304 O O . VAL A 1 175 ? 1.790 22.115 -12.600 1.00 97.75 175 VAL A O 1
ATOM 1307 N N . ILE A 1 176 ? 2.379 20.116 -13.435 1.00 98.00 176 ILE A N 1
ATOM 1308 C CA . ILE A 1 176 ? 3.820 20.289 -13.245 1.00 98.00 176 ILE A CA 1
ATOM 1309 C C . ILE A 1 176 ? 4.373 20.937 -14.511 1.00 98.00 176 ILE A C 1
ATOM 1311 O O . ILE A 1 176 ? 4.122 20.435 -15.606 1.00 98.00 176 ILE A O 1
ATOM 1315 N N . ARG A 1 177 ? 5.127 22.028 -14.352 1.00 97.94 177 ARG A N 1
ATOM 1316 C CA . ARG A 1 177 ? 5.786 22.756 -15.440 1.00 97.94 177 ARG A CA 1
ATOM 1317 C C . ARG A 1 177 ? 7.292 22.543 -15.423 1.00 97.94 177 ARG A C 1
ATOM 1319 O O . ARG A 1 177 ? 7.925 22.673 -14.371 1.00 97.94 177 ARG A O 1
ATOM 1326 N N . GLY A 1 178 ? 7.860 22.251 -16.587 1.00 97.19 178 GLY A N 1
ATOM 1327 C CA . GLY A 1 178 ? 9.294 22.208 -16.841 1.00 97.19 178 GLY A CA 1
ATOM 1328 C C . GLY A 1 178 ? 10.069 21.299 -15.893 1.00 97.19 178 GLY A C 1
ATOM 1329 O O . GLY A 1 178 ? 11.130 21.682 -15.402 1.00 97.19 178 GLY A O 1
ATOM 1330 N N . ALA A 1 179 ? 9.564 20.101 -15.600 1.00 97.25 179 ALA A N 1
ATOM 1331 C CA . ALA A 1 179 ? 10.261 19.155 -14.735 1.00 97.25 179 ALA A CA 1
ATOM 1332 C C . ALA A 1 179 ? 11.560 18.646 -15.390 1.00 97.25 179 ALA A C 1
ATOM 1334 O O . ALA A 1 179 ? 11.551 18.077 -16.482 1.00 97.25 179 ALA A O 1
ATOM 1335 N N . ARG A 1 180 ? 12.691 18.866 -14.707 1.00 97.19 180 ARG A N 1
ATOM 1336 C CA . ARG A 1 180 ? 14.069 18.627 -15.189 1.00 97.19 180 ARG A CA 1
ATOM 1337 C C . ARG A 1 180 ? 14.941 17.875 -14.179 1.00 97.19 180 ARG A C 1
ATOM 1339 O O . ARG A 1 180 ? 16.167 17.928 -14.238 1.00 97.19 180 ARG A O 1
ATOM 1346 N N . HIS A 1 181 ? 14.334 17.235 -13.183 1.00 94.88 181 HIS A N 1
ATOM 1347 C CA . HIS A 1 181 ? 15.088 16.472 -12.194 1.00 94.88 181 HIS A CA 1
ATOM 1348 C C . HIS A 1 181 ? 15.618 15.159 -12.795 1.00 94.88 181 HIS A C 1
ATOM 1350 O O . HIS A 1 181 ? 14.882 14.440 -13.468 1.00 94.88 181 HIS A O 1
ATOM 1356 N N . HIS A 1 182 ? 16.891 14.846 -12.537 1.00 92.38 182 HIS A N 1
ATOM 1357 C CA . HIS A 1 182 ? 17.606 13.696 -13.102 1.00 92.38 182 HIS A CA 1
ATOM 1358 C C . HIS A 1 182 ? 17.548 13.634 -14.637 1.00 92.38 182 HIS A C 1
ATOM 1360 O O . HIS A 1 182 ? 18.158 14.468 -15.297 1.00 92.38 182 HIS A O 1
ATOM 1366 N N . ASN A 1 183 ? 16.878 12.631 -15.208 1.00 93.38 183 ASN A N 1
ATOM 1367 C CA . ASN A 1 183 ? 16.796 12.417 -16.650 1.00 93.38 183 ASN A CA 1
ATOM 1368 C C . ASN A 1 183 ? 15.554 13.050 -17.300 1.00 93.38 183 ASN A C 1
ATOM 1370 O O . ASN A 1 183 ? 15.398 12.910 -18.508 1.00 93.38 183 ASN A O 1
ATOM 1374 N N . LEU A 1 184 ? 14.687 13.733 -16.539 1.00 96.56 184 LEU A N 1
ATOM 1375 C CA . LEU A 1 184 ? 13.495 14.400 -17.078 1.00 96.56 184 LEU A CA 1
ATOM 1376 C C . LEU A 1 184 ? 13.878 15.551 -18.023 1.00 96.56 184 LEU A C 1
ATOM 1378 O O . LEU A 1 184 ? 14.725 16.384 -17.695 1.00 96.56 184 LEU A O 1
ATOM 1382 N N . LYS A 1 185 ? 13.226 15.628 -19.188 1.00 96.00 185 LYS A N 1
ATOM 1383 C CA . LYS A 1 185 ? 13.589 16.541 -20.285 1.00 96.00 185 LYS A CA 1
ATOM 1384 C C . LYS A 1 185 ? 12.719 17.801 -20.356 1.00 96.00 185 LYS A C 1
ATOM 1386 O O . LYS A 1 185 ? 12.256 18.178 -21.426 1.00 96.00 185 LYS A O 1
ATOM 1391 N N . GLY A 1 186 ? 12.492 18.464 -19.222 1.00 95.81 186 GLY A N 1
ATOM 1392 C CA . GLY A 1 186 ? 11.673 19.683 -19.176 1.00 95.81 186 GLY A CA 1
ATOM 1393 C C . GLY A 1 186 ? 10.198 19.398 -19.421 1.00 95.81 186 GLY A C 1
ATOM 1394 O O . GLY A 1 186 ? 9.567 20.083 -20.216 1.00 95.81 186 GLY A O 1
ATOM 1395 N N . VAL A 1 187 ? 9.671 18.359 -18.772 1.00 95.50 187 VAL A N 1
ATOM 1396 C CA . VAL A 1 187 ? 8.321 17.861 -19.046 1.00 95.50 187 VAL A CA 1
ATOM 1397 C C . VAL A 1 187 ? 7.247 18.715 -18.379 1.00 95.50 187 VAL A C 1
ATOM 1399 O O . VAL A 1 187 ? 7.346 19.042 -17.193 1.00 95.50 187 VAL A O 1
ATOM 1402 N N . ASP A 1 188 ? 6.207 19.015 -19.152 1.00 97.44 188 ASP A N 1
ATOM 1403 C CA . ASP A 1 188 ? 4.943 19.573 -18.683 1.00 97.44 188 ASP A CA 1
ATOM 1404 C C . ASP A 1 188 ? 3.908 18.449 -18.615 1.00 97.44 188 ASP A C 1
ATOM 1406 O O . ASP A 1 188 ? 3.710 17.723 -19.592 1.00 97.44 188 ASP A O 1
ATOM 1410 N N . VAL A 1 189 ? 3.237 18.287 -17.477 1.00 97.00 189 VAL A N 1
ATOM 1411 C CA . VAL A 1 189 ? 2.279 17.190 -17.291 1.00 97.00 189 VAL A CA 1
ATOM 1412 C C . VAL A 1 189 ? 1.144 17.576 -16.353 1.00 97.00 189 VAL A C 1
ATOM 1414 O O . VAL A 1 189 ? 1.364 18.194 -15.312 1.00 97.00 189 VAL A O 1
ATOM 1417 N N . ALA A 1 190 ? -0.077 17.192 -16.727 1.00 96.88 190 ALA A N 1
ATOM 1418 C CA . ALA A 1 190 ? -1.292 17.445 -15.964 1.00 96.88 190 ALA A CA 1
ATOM 1419 C C . ALA A 1 190 ? -1.819 16.160 -15.303 1.00 96.88 190 ALA A C 1
ATOM 1421 O O . ALA A 1 190 ? -1.930 15.118 -15.950 1.00 96.88 190 ALA A O 1
ATOM 1422 N N . PHE A 1 191 ? -2.192 16.268 -14.030 1.00 97.44 191 PHE A N 1
ATOM 1423 C CA . PHE A 1 191 ? -2.838 15.239 -13.220 1.00 97.44 191 PHE A CA 1
ATOM 1424 C C . PHE A 1 191 ? -4.263 15.696 -12.889 1.00 97.44 191 PHE A C 1
ATOM 1426 O O . PHE A 1 191 ? -4.430 16.558 -12.020 1.00 97.44 191 PHE A O 1
ATOM 1433 N N . PRO A 1 192 ? -5.293 15.164 -13.567 1.00 97.06 192 PRO A N 1
ATOM 1434 C CA . PRO A 1 192 ? -6.681 15.497 -13.266 1.00 97.06 192 PRO A CA 1
ATOM 1435 C C . PRO A 1 192 ? -7.028 15.166 -11.807 1.00 97.06 192 PRO A C 1
ATOM 1437 O O . PRO A 1 192 ? -6.600 14.141 -11.271 1.00 97.06 192 PRO A O 1
ATOM 1440 N N . LEU A 1 193 ? -7.794 16.037 -11.151 1.00 96.06 193 LEU A N 1
ATOM 1441 C CA . LEU A 1 193 ? -8.224 15.854 -9.765 1.00 96.06 193 LEU A CA 1
ATOM 1442 C C . LEU A 1 193 ? -9.509 15.018 -9.679 1.00 96.06 193 LEU A C 1
ATOM 1444 O O . LEU A 1 193 ? -10.338 15.024 -10.585 1.00 96.06 193 LEU A O 1
ATOM 1448 N N . GLY A 1 194 ? -9.690 14.312 -8.561 1.00 94.00 194 GLY A N 1
ATOM 1449 C CA . GLY A 1 194 ? -10.883 13.494 -8.293 1.00 94.00 194 GLY A CA 1
ATOM 1450 C C . GLY A 1 194 ? -10.918 12.158 -9.045 1.00 94.00 194 GLY A C 1
ATOM 1451 O O . GLY A 1 194 ? -11.957 11.496 -9.095 1.00 94.00 194 GLY A O 1
ATOM 1452 N N . VAL A 1 195 ? -9.795 11.758 -9.648 1.00 96.00 195 VAL A N 1
ATOM 1453 C CA . VAL A 1 195 ? -9.672 10.519 -10.424 1.00 96.00 195 VAL A CA 1
ATOM 1454 C C . VAL A 1 195 ? -8.485 9.673 -9.959 1.00 96.00 195 VAL A C 1
ATOM 1456 O O . VAL A 1 195 ? -7.636 10.122 -9.182 1.00 96.00 195 VAL A O 1
ATOM 1459 N N . VAL A 1 196 ? -8.431 8.425 -10.429 1.00 97.44 196 VAL A N 1
ATOM 1460 C CA . VAL A 1 196 ? -7.268 7.545 -10.274 1.00 97.44 196 VAL A CA 1
ATOM 1461 C C . VAL A 1 196 ? -6.366 7.711 -11.496 1.00 97.44 196 VAL A C 1
ATOM 1463 O O . VAL A 1 196 ? -6.733 7.299 -12.596 1.00 97.44 196 VAL A O 1
ATOM 1466 N N . THR A 1 197 ? -5.192 8.304 -11.296 1.00 98.25 197 THR A N 1
ATOM 1467 C CA . THR A 1 197 ? -4.155 8.462 -12.320 1.00 98.25 197 THR A CA 1
ATOM 1468 C C . THR A 1 197 ? -3.059 7.421 -12.118 1.00 98.25 197 THR A C 1
ATOM 1470 O O . THR A 1 197 ? -2.420 7.401 -11.069 1.00 98.25 197 THR A O 1
ATOM 1473 N N . ALA A 1 198 ? -2.810 6.579 -13.117 1.00 97.81 198 ALA A N 1
ATOM 1474 C CA . ALA A 1 198 ? -1.650 5.693 -13.142 1.00 97.81 198 ALA A CA 1
ATOM 1475 C C . ALA A 1 198 ? -0.487 6.351 -13.900 1.00 97.81 198 ALA A C 1
ATOM 1477 O O . ALA A 1 198 ? -0.683 6.975 -14.942 1.00 97.81 198 ALA A O 1
ATOM 1478 N N . VAL A 1 199 ? 0.727 6.204 -13.379 1.00 97.62 199 VAL A N 1
ATOM 1479 C CA . VAL A 1 199 ? 1.976 6.678 -13.979 1.00 97.62 199 VAL A CA 1
ATOM 1480 C C . VAL A 1 199 ? 2.812 5.455 -14.324 1.00 97.62 199 VAL A C 1
ATOM 1482 O O . VAL A 1 199 ? 3.223 4.706 -13.438 1.00 97.62 199 VAL A O 1
ATOM 1485 N N . THR A 1 200 ? 3.044 5.251 -15.616 1.00 95.25 200 THR A N 1
ATOM 1486 C CA . THR A 1 200 ? 3.681 4.052 -16.172 1.00 95.25 200 THR A CA 1
ATOM 1487 C C . THR A 1 200 ? 4.936 4.403 -16.954 1.00 95.25 200 THR A C 1
ATOM 1489 O O . THR A 1 200 ? 5.347 5.563 -17.036 1.00 95.25 200 THR A O 1
ATOM 1492 N N . GLY A 1 201 ? 5.595 3.378 -17.485 1.00 92.06 201 GLY A N 1
ATOM 1493 C CA . GLY A 1 201 ? 6.826 3.508 -18.250 1.00 92.06 201 GLY A CA 1
ATOM 1494 C C . GLY A 1 201 ? 7.898 2.545 -17.771 1.00 92.06 201 GLY A C 1
ATOM 1495 O O . GLY A 1 201 ? 7.828 2.029 -16.654 1.00 92.06 201 GLY A O 1
ATOM 1496 N N . VAL A 1 202 ? 8.916 2.311 -18.593 1.00 89.06 202 VAL A N 1
ATOM 1497 C CA . VAL A 1 202 ? 10.006 1.369 -18.288 1.00 89.06 202 VAL A CA 1
ATOM 1498 C C . VAL A 1 202 ? 10.793 1.754 -17.025 1.00 89.06 202 VAL A C 1
ATOM 1500 O O . VAL A 1 202 ? 10.782 2.908 -16.584 1.00 89.06 202 VAL A O 1
ATOM 1503 N N . SER A 1 203 ? 11.454 0.789 -16.387 1.00 85.19 203 SER A N 1
ATOM 1504 C CA . SER A 1 203 ? 12.296 1.048 -15.209 1.00 85.19 203 SER A CA 1
ATOM 1505 C C . SER A 1 203 ? 13.404 2.040 -15.584 1.00 85.19 203 SER A C 1
ATOM 1507 O O . SER A 1 203 ? 14.039 1.895 -16.621 1.00 85.19 203 SER A O 1
ATOM 1509 N N . GLY A 1 204 ? 13.581 3.107 -14.800 1.00 86.12 204 GLY A N 1
ATOM 1510 C CA . GLY A 1 204 ? 14.503 4.198 -15.141 1.00 86.12 204 GLY A CA 1
ATOM 1511 C C . GLY A 1 204 ? 13.962 5.261 -16.115 1.00 86.12 204 GLY A C 1
ATOM 1512 O O . GLY A 1 204 ? 14.723 6.144 -16.505 1.00 86.12 204 GLY A O 1
ATOM 1513 N N . SER A 1 205 ? 12.677 5.242 -16.496 1.00 91.31 205 SER A N 1
ATOM 1514 C CA . SER A 1 205 ? 12.084 6.280 -17.366 1.00 91.31 205 SER A CA 1
ATOM 1515 C C . SER A 1 205 ? 11.909 7.654 -16.700 1.00 91.31 205 SER A C 1
ATOM 1517 O O . SER A 1 205 ? 11.751 8.647 -17.406 1.00 91.31 205 SER A O 1
ATOM 1519 N N . GLY A 1 206 ? 11.961 7.726 -15.363 1.00 92.12 206 GLY A N 1
ATOM 1520 C CA . GLY A 1 206 ? 11.807 8.966 -14.585 1.00 92.12 206 GLY A CA 1
ATOM 1521 C C . GLY A 1 206 ? 10.555 9.043 -13.696 1.00 92.12 206 GLY A C 1
ATOM 1522 O O . GLY A 1 206 ? 10.306 10.100 -13.123 1.00 92.12 206 GLY A O 1
ATOM 1523 N N . LYS A 1 207 ? 9.785 7.949 -13.539 1.00 94.06 207 LYS A N 1
ATOM 1524 C CA . LYS A 1 207 ? 8.544 7.898 -12.725 1.00 94.06 207 LYS A CA 1
ATOM 1525 C C . LYS A 1 207 ? 8.721 8.430 -11.299 1.00 94.06 207 LYS A C 1
ATOM 1527 O O . LYS A 1 207 ? 8.091 9.424 -10.946 1.00 94.06 207 LYS A O 1
ATOM 1532 N N . SER A 1 208 ? 9.617 7.835 -10.509 1.00 91.12 208 SER A N 1
ATOM 1533 C CA . SER A 1 208 ? 9.866 8.260 -9.121 1.00 91.12 208 SER A CA 1
ATOM 1534 C C . SER A 1 208 ? 10.409 9.692 -9.053 1.00 91.12 208 SER A C 1
ATOM 1536 O O . SER A 1 208 ? 10.020 10.466 -8.185 1.00 91.12 208 SER A O 1
ATOM 1538 N N . SER A 1 209 ? 11.218 10.113 -10.034 1.00 93.81 209 SER A N 1
ATOM 1539 C CA . SER A 1 209 ? 11.700 11.499 -10.104 1.00 93.81 209 SER A CA 1
ATOM 1540 C C . SER A 1 209 ? 10.588 12.514 -10.374 1.00 93.81 209 SER A C 1
ATOM 1542 O O . SER A 1 209 ? 10.631 13.622 -9.847 1.00 93.81 209 SER A O 1
ATOM 1544 N N . LEU A 1 210 ? 9.570 12.153 -11.155 1.00 96.62 210 LEU A N 1
ATOM 1545 C CA . LEU A 1 210 ? 8.419 13.018 -11.396 1.00 96.62 210 LEU A CA 1
ATOM 1546 C C . LEU A 1 210 ? 7.468 13.052 -10.190 1.00 96.62 210 LEU A C 1
ATOM 1548 O O . LEU A 1 210 ? 7.010 14.119 -9.781 1.00 96.62 210 LEU A O 1
ATOM 1552 N N . ILE A 1 211 ? 7.162 11.887 -9.623 1.00 96.44 211 ILE A N 1
ATOM 1553 C CA . ILE A 1 211 ? 6.089 11.744 -8.635 1.00 96.44 211 ILE A CA 1
ATOM 1554 C C . ILE A 1 211 ? 6.586 11.942 -7.205 1.00 96.44 211 ILE A C 1
ATOM 1556 O O . ILE A 1 211 ? 5.988 12.703 -6.450 1.00 96.44 211 ILE A O 1
ATOM 1560 N N . GLU A 1 212 ? 7.687 11.313 -6.817 1.00 92.62 212 GLU A N 1
ATOM 1561 C CA . GLU A 1 212 ? 8.198 11.403 -5.450 1.00 92.62 212 GLU A CA 1
ATOM 1562 C C . GLU A 1 212 ? 9.095 12.630 -5.279 1.00 92.62 212 GLU A C 1
ATOM 1564 O O . GLU A 1 212 ? 8.876 13.453 -4.388 1.00 92.62 212 GLU A O 1
ATOM 1569 N N . ASP A 1 213 ? 10.086 12.803 -6.159 1.00 94.31 213 ASP A N 1
ATOM 1570 C CA . ASP A 1 213 ? 11.075 13.873 -6.001 1.00 94.31 213 ASP A CA 1
ATOM 1571 C C . ASP A 1 213 ? 10.533 15.263 -6.349 1.00 94.31 213 ASP A C 1
ATOM 1573 O O . ASP A 1 213 ? 10.992 16.252 -5.773 1.00 94.31 213 ASP A O 1
ATOM 1577 N N . ILE A 1 214 ? 9.572 15.369 -7.271 1.00 96.94 214 ILE A N 1
ATOM 1578 C CA . ILE A 1 214 ? 8.963 16.650 -7.651 1.00 96.94 214 ILE A CA 1
ATOM 1579 C C . ILE A 1 214 ? 7.584 16.794 -7.009 1.00 96.94 214 ILE A C 1
ATOM 1581 O O . ILE A 1 214 ? 7.443 17.601 -6.089 1.00 96.94 214 ILE A O 1
ATOM 1585 N N . LEU A 1 215 ? 6.581 16.026 -7.455 1.00 96.75 215 LEU A N 1
ATOM 1586 C CA . LEU A 1 215 ? 5.184 16.246 -7.064 1.00 96.75 215 LEU A CA 1
ATOM 1587 C C . LEU A 1 215 ? 4.972 16.122 -5.550 1.00 96.75 215 LEU A C 1
ATOM 1589 O O . LEU A 1 215 ? 4.461 17.053 -4.922 1.00 96.75 215 LEU A O 1
ATOM 1593 N N . TRP A 1 216 ? 5.397 15.008 -4.946 1.00 96.06 216 TRP A N 1
ATOM 1594 C CA . TRP A 1 216 ? 5.235 14.781 -3.513 1.00 96.06 216 TRP A CA 1
ATOM 1595 C C . TRP A 1 216 ? 6.034 15.791 -2.691 1.00 96.06 216 TRP A C 1
ATOM 1597 O O . TRP A 1 216 ? 5.450 16.441 -1.826 1.00 96.06 216 TRP A O 1
ATOM 1607 N N . LYS A 1 217 ? 7.338 15.975 -2.954 1.00 95.81 217 LYS A N 1
ATOM 1608 C CA . LYS A 1 217 ? 8.166 16.924 -2.181 1.00 95.81 217 LYS A CA 1
ATOM 1609 C C . LYS A 1 217 ? 7.632 18.353 -2.270 1.00 95.81 217 LYS A C 1
ATOM 1611 O O . LYS A 1 217 ? 7.592 19.045 -1.254 1.00 95.81 217 LYS A O 1
ATOM 1616 N N . ALA A 1 218 ? 7.194 18.803 -3.446 1.00 95.75 218 ALA A N 1
ATOM 1617 C CA . ALA A 1 218 ? 6.621 20.136 -3.618 1.00 95.75 218 ALA A CA 1
ATOM 1618 C C . ALA A 1 218 ? 5.284 20.285 -2.877 1.00 95.75 218 ALA A C 1
ATOM 1620 O O . ALA A 1 218 ? 5.106 21.248 -2.125 1.00 95.75 218 ALA A O 1
ATOM 1621 N N . ALA A 1 219 ? 4.383 19.305 -3.001 1.00 94.88 219 ALA A N 1
ATOM 1622 C CA . ALA A 1 219 ? 3.118 19.298 -2.273 1.00 94.88 219 ALA A CA 1
ATOM 1623 C C . ALA A 1 219 ? 3.334 19.220 -0.751 1.00 94.88 219 ALA A C 1
ATOM 1625 O O . ALA A 1 219 ? 2.700 19.956 -0.000 1.00 94.88 219 ALA A O 1
ATOM 1626 N N . ALA A 1 220 ? 4.265 18.392 -0.273 1.00 94.12 220 ALA A N 1
ATOM 1627 C CA . ALA A 1 220 ? 4.575 18.240 1.147 1.00 94.12 220 ALA A CA 1
ATOM 1628 C C . ALA A 1 220 ? 5.215 19.509 1.728 1.00 94.12 220 ALA A C 1
ATOM 1630 O O . ALA A 1 220 ? 4.895 19.916 2.846 1.00 94.12 220 ALA A O 1
ATOM 1631 N N . ARG A 1 221 ? 6.081 20.181 0.965 1.00 94.06 221 ARG A N 1
ATOM 1632 C CA . ARG A 1 221 ? 6.651 21.472 1.357 1.00 94.06 221 ARG A CA 1
ATOM 1633 C C . ARG A 1 221 ? 5.577 22.560 1.439 1.00 94.06 221 ARG A C 1
ATOM 1635 O O . ARG A 1 221 ? 5.574 23.318 2.404 1.00 94.06 221 ARG A O 1
ATOM 1642 N N . SER A 1 222 ? 4.671 22.622 0.464 1.00 92.75 222 SER A N 1
ATOM 1643 C CA . SER A 1 222 ? 3.608 23.635 0.409 1.00 92.75 222 SER A CA 1
ATOM 1644 C C . SER A 1 222 ? 2.518 23.411 1.470 1.00 92.75 222 SER A C 1
ATOM 1646 O O . SER A 1 222 ? 2.189 24.320 2.231 1.00 92.75 222 SER A O 1
ATOM 1648 N N . LEU A 1 223 ? 2.003 22.181 1.580 1.00 91.56 223 LEU A N 1
ATOM 1649 C CA . LEU A 1 223 ? 0.854 21.838 2.427 1.00 91.56 223 LEU A CA 1
ATOM 1650 C C . LEU A 1 223 ? 1.244 21.482 3.870 1.00 91.56 223 LEU A C 1
ATOM 1652 O O . LEU A 1 223 ? 0.531 21.844 4.803 1.00 91.56 223 LEU A O 1
ATOM 1656 N N . HIS A 1 224 ? 2.384 20.809 4.072 1.00 91.00 224 HIS A N 1
ATOM 1657 C CA . HIS A 1 224 ? 2.817 20.315 5.392 1.00 91.00 224 HIS A CA 1
ATOM 1658 C C . HIS A 1 224 ? 4.021 21.056 5.967 1.00 91.00 224 HIS A C 1
ATOM 1660 O O . HIS A 1 224 ? 4.469 20.728 7.064 1.00 91.00 224 HIS A O 1
ATOM 1666 N N . ARG A 1 225 ? 4.573 22.037 5.238 1.00 91.75 225 ARG A N 1
ATOM 1667 C CA . ARG A 1 225 ? 5.815 22.747 5.603 1.00 91.75 225 ARG A CA 1
ATOM 1668 C C . ARG A 1 225 ? 6.990 21.793 5.853 1.00 91.75 225 ARG A C 1
ATOM 1670 O O . ARG A 1 225 ? 7.870 22.074 6.672 1.00 91.75 225 ARG A O 1
ATOM 1677 N N . ALA A 1 226 ? 6.993 20.657 5.155 1.00 90.25 226 ALA A N 1
ATOM 1678 C CA . ALA A 1 226 ? 8.045 19.660 5.267 1.00 90.25 226 ALA A CA 1
ATOM 1679 C C . ALA A 1 226 ? 9.402 20.251 4.847 1.00 90.25 226 ALA A C 1
ATOM 1681 O O . ALA A 1 226 ? 9.491 21.003 3.875 1.00 90.25 226 ALA A O 1
ATOM 1682 N N . GLN A 1 227 ? 10.464 19.886 5.569 1.00 92.88 227 GLN A N 1
ATOM 1683 C CA . GLN A 1 227 ? 11.843 20.308 5.290 1.00 92.88 227 GLN A CA 1
ATOM 1684 C C . GLN A 1 227 ? 12.457 19.446 4.178 1.00 92.88 227 GLN A C 1
ATOM 1686 O O . GLN A 1 227 ? 13.424 18.720 4.388 1.00 92.88 227 GLN A O 1
ATOM 1691 N N . VAL A 1 228 ? 11.842 19.484 2.997 1.00 92.50 228 VAL A N 1
ATOM 1692 C CA . VAL A 1 228 ? 12.280 18.751 1.805 1.00 92.50 228 VAL A CA 1
ATOM 1693 C C . VAL A 1 228 ? 12.504 19.719 0.652 1.00 92.50 228 VAL A C 1
ATOM 1695 O O . VAL A 1 228 ? 11.767 20.693 0.488 1.00 92.50 228 VAL A O 1
ATOM 1698 N N . THR A 1 229 ? 13.515 19.440 -0.165 1.00 93.62 229 THR A N 1
ATOM 1699 C CA . THR A 1 229 ? 13.804 20.208 -1.380 1.00 93.62 229 THR A CA 1
ATOM 1700 C C . THR A 1 229 ? 13.250 19.444 -2.578 1.00 93.62 229 THR A C 1
ATOM 1702 O O . THR A 1 229 ? 13.747 18.351 -2.859 1.00 93.62 229 THR A O 1
ATOM 1705 N N . PRO A 1 230 ? 12.225 19.971 -3.271 1.00 95.56 230 PRO A N 1
ATOM 1706 C CA . PRO A 1 230 ? 11.729 19.352 -4.493 1.00 95.56 230 PRO A CA 1
ATOM 1707 C C . PRO A 1 230 ? 12.805 19.336 -5.582 1.00 95.56 230 PRO A C 1
ATOM 1709 O O . PRO A 1 230 ? 13.661 20.224 -5.627 1.00 95.56 230 PRO A O 1
ATOM 1712 N N . GLY A 1 231 ? 12.738 18.349 -6.472 1.00 95.50 231 GLY A N 1
ATOM 1713 C CA . GLY A 1 231 ? 13.576 18.275 -7.665 1.00 95.50 231 GLY A CA 1
ATOM 1714 C C . GLY A 1 231 ? 13.396 19.487 -8.586 1.00 95.50 231 GLY A C 1
ATOM 1715 O O . GLY A 1 231 ? 12.459 20.269 -8.437 1.00 95.50 231 GLY A O 1
ATOM 1716 N N . ALA A 1 232 ? 14.297 19.657 -9.554 1.00 97.00 232 ALA A N 1
ATOM 1717 C CA . ALA A 1 232 ? 14.258 20.788 -10.481 1.00 97.00 232 ALA A CA 1
ATOM 1718 C C . ALA A 1 232 ? 12.965 20.792 -11.322 1.00 97.00 232 ALA A C 1
ATOM 1720 O O . ALA A 1 232 ? 12.703 19.843 -12.061 1.00 97.00 232 ALA A O 1
ATOM 1721 N N . HIS A 1 233 ? 12.184 21.865 -11.210 1.00 98.00 233 HIS A N 1
ATOM 1722 C CA . HIS A 1 233 ? 10.963 22.147 -11.971 1.00 98.00 233 HIS A CA 1
ATOM 1723 C C . HIS A 1 233 ? 10.713 23.667 -11.978 1.00 98.00 233 HIS A C 1
ATOM 1725 O O . HIS A 1 233 ? 11.329 24.378 -11.181 1.00 98.00 233 HIS A O 1
ATOM 1731 N N . ASP A 1 234 ? 9.841 24.163 -12.859 1.00 97.19 234 ASP A N 1
ATOM 1732 C CA . ASP A 1 234 ? 9.516 25.596 -12.947 1.00 97.19 234 ASP A CA 1
ATOM 1733 C C . ASP A 1 234 ? 8.397 25.994 -11.981 1.00 97.19 234 ASP A C 1
ATOM 1735 O O . ASP A 1 234 ? 8.545 26.941 -11.209 1.00 97.19 234 ASP A O 1
ATOM 1739 N N . ALA A 1 235 ? 7.280 25.265 -12.002 1.00 96.62 235 ALA A N 1
ATOM 1740 C CA . ALA A 1 235 ? 6.135 25.510 -11.129 1.00 96.62 235 ALA A CA 1
ATOM 1741 C C . ALA A 1 235 ? 5.250 24.263 -10.998 1.00 96.62 235 ALA A C 1
ATOM 1743 O O . ALA A 1 235 ? 5.313 23.356 -11.831 1.00 96.62 235 ALA A O 1
ATOM 1744 N N . ILE A 1 236 ? 4.407 24.236 -9.963 1.00 96.94 236 ILE A N 1
ATOM 1745 C CA . ILE A 1 236 ? 3.264 23.321 -9.884 1.00 96.94 236 ILE A CA 1
ATOM 1746 C C . ILE A 1 236 ? 1.996 24.154 -9.688 1.00 96.94 236 ILE A C 1
ATOM 1748 O O . ILE A 1 236 ? 1.821 24.794 -8.651 1.00 96.94 236 ILE A O 1
ATOM 1752 N N . GLU A 1 237 ? 1.133 24.147 -10.698 1.00 97.06 237 GLU A N 1
ATOM 1753 C CA . GLU A 1 237 ? -0.159 24.839 -10.724 1.00 97.06 237 GLU A CA 1
ATOM 1754 C C . GLU A 1 237 ? -1.256 23.935 -10.130 1.00 97.06 237 GLU A C 1
ATOM 1756 O O . GLU A 1 237 ? -1.183 22.710 -10.246 1.00 97.06 237 GLU A O 1
ATOM 1761 N N . GLY A 1 238 ? -2.284 24.518 -9.501 1.00 94.25 238 GLY A N 1
ATOM 1762 C CA . GLY A 1 238 ? -3.450 23.784 -8.987 1.00 94.25 238 GLY A CA 1
ATOM 1763 C C . GLY A 1 238 ? -3.300 23.211 -7.571 1.00 94.25 238 GLY A C 1
ATOM 1764 O O . GLY A 1 238 ? -4.228 22.574 -7.067 1.00 94.25 238 GLY A O 1
ATOM 1765 N N . LEU A 1 239 ? -2.149 23.402 -6.909 1.00 93.81 239 LEU A N 1
ATOM 1766 C CA . LEU A 1 239 ? -1.887 22.865 -5.563 1.00 93.81 239 LEU A CA 1
ATOM 1767 C C . LEU A 1 239 ? -2.873 23.382 -4.507 1.00 93.81 239 LEU A C 1
ATOM 1769 O O . LEU A 1 239 ? -3.147 22.676 -3.542 1.00 93.81 239 LEU A O 1
ATOM 1773 N N . GLU A 1 240 ? -3.442 24.571 -4.697 1.00 92.31 240 GLU A N 1
ATOM 1774 C CA . GLU A 1 240 ? -4.455 25.176 -3.826 1.00 92.31 240 GLU A CA 1
ATOM 1775 C C . GLU A 1 240 ? -5.771 24.383 -3.754 1.00 92.31 240 GLU A C 1
ATOM 1777 O O . GLU A 1 240 ? -6.583 24.588 -2.849 1.00 92.31 240 GLU A O 1
ATOM 1782 N N . GLN A 1 241 ? -5.991 23.465 -4.695 1.00 92.75 241 GLN A N 1
ATOM 1783 C CA . GLN A 1 241 ? -7.196 22.643 -4.758 1.00 92.75 241 GLN A CA 1
ATOM 1784 C C . GLN A 1 241 ? -7.114 21.395 -3.874 1.00 92.75 241 GLN A C 1
ATOM 1786 O O . GLN A 1 241 ? -8.138 20.780 -3.565 1.00 92.75 241 GLN A O 1
ATOM 1791 N N . VAL A 1 242 ? -5.905 21.059 -3.423 1.00 93.44 242 VAL A N 1
ATOM 1792 C CA . VAL A 1 242 ? -5.608 19.949 -2.522 1.00 93.44 242 VAL A CA 1
ATOM 1793 C C . VAL A 1 242 ? -5.219 20.522 -1.161 1.00 93.44 242 VAL A C 1
ATOM 1795 O O . VAL A 1 242 ? -4.407 21.434 -1.070 1.00 93.44 242 VAL A O 1
ATOM 1798 N N . ASN A 1 243 ? -5.775 19.989 -0.073 1.00 92.25 243 ASN A N 1
ATOM 1799 C CA . ASN A 1 243 ? -5.456 20.461 1.283 1.00 92.25 243 ASN A CA 1
ATOM 1800 C C . ASN A 1 243 ? -4.526 19.527 2.064 1.00 92.25 243 ASN A C 1
ATOM 1802 O O . ASN A 1 243 ? -4.042 19.889 3.135 1.00 92.25 243 ASN A O 1
ATOM 1806 N N . LYS A 1 244 ? -4.277 18.324 1.542 1.00 91.56 244 LYS A N 1
ATOM 1807 C CA . LYS A 1 244 ? -3.430 17.314 2.170 1.00 91.56 244 LYS A CA 1
ATOM 1808 C C . LYS A 1 244 ? -2.785 16.443 1.096 1.00 91.56 244 LYS A C 1
ATOM 1810 O O . LYS A 1 244 ? -3.472 15.984 0.193 1.00 91.56 244 LYS A O 1
ATOM 1815 N N . VAL A 1 245 ? -1.490 16.163 1.226 1.00 92.88 245 VAL A N 1
ATOM 1816 C CA . VAL A 1 245 ? -0.810 15.111 0.450 1.00 92.88 245 VAL A CA 1
ATOM 1817 C C . VAL A 1 245 ? -0.410 13.953 1.359 1.00 92.88 245 VAL A C 1
ATOM 1819 O O . VAL A 1 245 ? 0.020 14.170 2.493 1.00 92.88 245 VAL A O 1
ATOM 1822 N N . ILE A 1 246 ? -0.563 12.727 0.879 1.00 91.00 246 ILE A N 1
ATOM 1823 C CA . ILE A 1 246 ? -0.176 11.493 1.562 1.00 91.00 246 ILE A CA 1
ATOM 1824 C C . ILE A 1 246 ? 0.630 10.669 0.566 1.00 91.00 246 ILE A C 1
ATOM 1826 O O . ILE A 1 246 ? 0.134 10.391 -0.519 1.00 91.00 246 ILE A O 1
ATOM 1830 N N . SER A 1 247 ? 1.841 10.265 0.945 1.00 90.44 247 SER A N 1
ATOM 1831 C CA . SER A 1 247 ? 2.599 9.252 0.205 1.00 90.44 247 SER A CA 1
ATOM 1832 C C . SER A 1 247 ? 2.579 7.938 0.973 1.00 90.44 247 SER A C 1
ATOM 1834 O O . SER A 1 247 ? 2.720 7.932 2.200 1.00 90.44 247 SER A O 1
ATOM 1836 N N . VAL A 1 248 ? 2.367 6.844 0.251 1.00 87.12 248 VAL A N 1
ATOM 1837 C CA . VAL A 1 248 ? 2.380 5.480 0.767 1.00 87.12 248 VAL A CA 1
ATOM 1838 C C . VAL A 1 248 ? 3.411 4.683 -0.031 1.00 87.12 248 VAL A C 1
ATOM 1840 O O . VAL A 1 248 ? 3.104 4.083 -1.062 1.00 87.12 248 VAL A O 1
ATOM 1843 N N . ASP A 1 249 ? 4.637 4.694 0.477 1.00 81.38 249 ASP A N 1
ATOM 1844 C CA . ASP A 1 249 ? 5.796 4.005 -0.086 1.00 81.38 249 ASP A CA 1
ATOM 1845 C C . ASP A 1 249 ? 6.042 2.639 0.586 1.00 81.38 249 ASP A C 1
ATOM 1847 O O . ASP A 1 249 ? 5.444 2.289 1.618 1.00 81.38 249 ASP A O 1
ATOM 1851 N N . GLN A 1 250 ? 6.981 1.879 0.020 1.00 71.94 250 GLN A N 1
ATOM 1852 C CA . GLN A 1 250 ? 7.397 0.565 0.523 1.00 71.94 250 GLN A CA 1
ATOM 1853 C C . GLN A 1 250 ? 8.358 0.634 1.719 1.00 71.94 250 GLN A C 1
ATOM 1855 O O . GLN A 1 250 ? 8.866 -0.393 2.173 1.00 71.94 250 GLN A O 1
ATOM 1860 N N . THR A 1 251 ? 8.628 1.826 2.263 1.00 77.25 251 THR A N 1
ATOM 1861 C CA . THR A 1 251 ? 9.524 1.931 3.420 1.00 77.25 251 THR A CA 1
ATOM 1862 C C . THR A 1 251 ? 8.935 1.173 4.621 1.00 77.25 251 THR A C 1
ATOM 1864 O O . THR A 1 251 ? 7.722 1.229 4.852 1.00 77.25 251 THR A O 1
ATOM 1867 N N . PRO A 1 252 ? 9.745 0.455 5.417 1.00 76.81 252 PRO A N 1
ATOM 1868 C CA . PRO A 1 252 ? 9.238 -0.240 6.598 1.00 76.81 252 PRO A CA 1
ATOM 1869 C C . PRO A 1 252 ? 8.506 0.716 7.556 1.00 76.81 252 PRO A C 1
ATOM 1871 O O . PRO A 1 252 ? 8.904 1.868 7.713 1.00 76.81 252 PRO A O 1
ATOM 1874 N N . LEU A 1 253 ? 7.461 0.239 8.250 1.00 78.00 253 LEU A N 1
ATOM 1875 C CA . LEU A 1 253 ? 6.711 1.054 9.232 1.00 78.00 253 LEU A CA 1
ATOM 1876 C C . LEU A 1 253 ? 7.599 1.605 10.360 1.00 78.00 253 LEU A C 1
ATOM 1878 O O . LEU A 1 253 ? 7.292 2.634 10.960 1.00 78.00 253 LEU A O 1
ATOM 1882 N N . GLY A 1 254 ? 8.661 0.871 10.687 1.00 78.94 254 GLY A N 1
ATOM 1883 C CA . GLY A 1 254 ? 9.639 1.199 11.710 1.00 78.94 254 GLY A CA 1
ATOM 1884 C C . GLY A 1 254 ? 10.655 0.070 11.859 1.00 78.94 254 GLY A C 1
ATOM 1885 O O . GLY A 1 254 ? 10.346 -1.090 11.597 1.00 78.94 254 GLY A O 1
ATOM 1886 N N . GLY A 1 255 ? 11.871 0.406 12.290 1.00 76.75 255 GLY A N 1
ATOM 1887 C CA . GLY A 1 255 ? 12.958 -0.566 12.463 1.00 76.75 255 GLY A CA 1
ATOM 1888 C C . GLY A 1 255 ? 12.918 -1.346 13.780 1.00 76.75 255 GLY A C 1
ATOM 1889 O O . GLY A 1 255 ? 13.830 -2.121 14.049 1.00 76.75 255 GLY A O 1
ATOM 1890 N N . THR A 1 256 ? 11.907 -1.133 14.630 1.00 80.19 256 THR A N 1
ATOM 1891 C CA . THR A 1 256 ? 11.847 -1.724 15.974 1.00 80.19 256 THR A CA 1
ATOM 1892 C C . THR A 1 256 ? 10.597 -2.591 16.164 1.00 80.19 256 THR A C 1
ATOM 1894 O O . THR A 1 256 ? 9.537 -2.273 15.618 1.00 80.19 256 THR A O 1
ATOM 1897 N N . PRO A 1 257 ? 10.660 -3.649 16.997 1.00 82.06 257 PRO A N 1
ATOM 1898 C CA . PRO A 1 257 ? 9.490 -4.471 17.337 1.00 82.06 257 PRO A CA 1
ATOM 1899 C C . PRO A 1 257 ? 8.365 -3.729 18.079 1.00 82.06 257 PRO A C 1
ATOM 1901 O O . PRO A 1 257 ? 7.263 -4.258 18.239 1.00 82.06 257 PRO A O 1
ATOM 1904 N N . ALA A 1 258 ? 8.641 -2.509 18.547 1.00 83.38 258 ALA A N 1
ATOM 1905 C CA . ALA A 1 258 ? 7.665 -1.626 19.175 1.00 83.38 258 ALA A CA 1
ATOM 1906 C C . ALA A 1 258 ? 6.648 -1.054 18.173 1.00 83.38 258 ALA A C 1
ATOM 1908 O O . ALA A 1 258 ? 5.527 -0.718 18.558 1.00 83.38 258 ALA A O 1
ATOM 1909 N N . SER A 1 259 ? 7.018 -0.957 16.896 1.00 88.19 259 SER A N 1
ATOM 1910 C CA . SER A 1 259 ? 6.098 -0.595 15.824 1.00 88.19 259 SER A CA 1
ATOM 1911 C C . SER A 1 259 ? 5.313 -1.834 15.404 1.00 88.19 259 SER A C 1
ATOM 1913 O O . SER A 1 259 ? 5.900 -2.836 15.012 1.00 88.19 259 SER A O 1
ATOM 1915 N N . THR A 1 260 ? 3.987 -1.778 15.485 1.00 92.31 260 THR A N 1
ATOM 1916 C CA . THR A 1 260 ? 3.083 -2.855 15.060 1.00 92.31 260 THR A CA 1
ATOM 1917 C C . THR A 1 260 ? 1.905 -2.295 14.253 1.00 92.31 260 THR A C 1
ATOM 1919 O O . THR A 1 260 ? 1.637 -1.085 14.310 1.00 92.31 260 THR A O 1
ATOM 1922 N N . PRO A 1 261 ? 1.139 -3.139 13.536 1.00 93.19 261 PRO A N 1
ATOM 1923 C CA . PRO A 1 261 ? -0.099 -2.718 12.880 1.00 93.19 261 PRO A CA 1
ATOM 1924 C C . PRO A 1 261 ? -1.075 -2.018 13.836 1.00 93.19 261 PRO A C 1
ATOM 1926 O O . PRO A 1 261 ? -1.660 -0.987 13.498 1.00 93.19 261 PRO A O 1
ATOM 1929 N N . GLY A 1 262 ? -1.206 -2.526 15.065 1.00 92.94 262 GLY A N 1
ATOM 1930 C CA . GLY A 1 262 ? -2.048 -1.936 16.103 1.00 92.94 262 GLY A CA 1
ATOM 1931 C C . GLY A 1 262 ? -1.594 -0.541 16.543 1.00 92.94 262 GLY A C 1
ATOM 1932 O O . GLY A 1 262 ? -2.437 0.341 16.709 1.00 92.94 262 GLY A O 1
ATOM 1933 N N . THR A 1 263 ? -0.286 -0.310 16.714 1.00 91.88 263 THR A N 1
ATOM 1934 C CA . THR A 1 263 ? 0.225 1.022 17.085 1.00 91.88 263 THR A CA 1
ATOM 1935 C C . THR A 1 263 ? 0.125 2.007 15.929 1.00 91.88 263 THR A C 1
ATOM 1937 O O . THR A 1 263 ? -0.276 3.146 16.139 1.00 91.88 263 THR A O 1
ATOM 1940 N N . TYR A 1 264 ? 0.460 1.577 14.708 1.00 91.00 264 TYR A N 1
ATOM 1941 C CA . TYR A 1 264 ? 0.520 2.470 13.549 1.00 91.00 264 TYR A CA 1
ATOM 1942 C C . TYR A 1 264 ? -0.875 2.924 13.101 1.00 91.00 264 TYR A C 1
ATOM 1944 O O . TYR A 1 264 ? -1.089 4.095 12.798 1.00 91.00 264 TYR A O 1
ATOM 1952 N N . SER A 1 265 ? -1.853 2.014 13.125 1.00 90.56 265 SER A N 1
ATOM 1953 C CA . SER A 1 265 ? -3.257 2.331 12.823 1.00 90.56 265 SER A CA 1
ATOM 1954 C C . SER A 1 265 ? -3.953 3.168 13.906 1.00 90.56 265 SER A C 1
ATOM 1956 O O . SER A 1 265 ? -5.050 3.675 13.680 1.00 90.56 265 SER A O 1
ATOM 1958 N N . GLY A 1 266 ? -3.357 3.294 15.098 1.00 91.12 266 GLY A N 1
ATOM 1959 C CA . GLY A 1 266 ? -3.979 3.924 16.266 1.00 91.12 266 GLY A CA 1
ATOM 1960 C C . GLY A 1 266 ? -5.027 3.053 16.973 1.00 91.12 266 GLY A C 1
ATOM 1961 O O . GLY A 1 266 ? -5.588 3.474 17.986 1.00 91.12 266 GLY A O 1
ATOM 1962 N N . ALA A 1 267 ? -5.281 1.824 16.501 1.00 93.94 267 ALA A N 1
ATOM 1963 C CA . ALA A 1 267 ? -6.203 0.893 17.156 1.00 93.94 267 ALA A CA 1
ATOM 1964 C C . ALA A 1 267 ? -5.761 0.573 18.592 1.00 93.94 267 ALA A C 1
ATOM 1966 O O . ALA A 1 267 ? -6.581 0.495 19.507 1.00 93.94 267 ALA A O 1
ATOM 1967 N N . PHE A 1 268 ? -4.453 0.430 18.805 1.00 95.38 268 PHE A N 1
ATOM 1968 C CA . PHE A 1 268 ? -3.894 0.066 20.099 1.00 95.38 268 PHE A CA 1
ATOM 1969 C C . PHE A 1 268 ? -4.131 1.132 21.176 1.00 95.38 268 PHE A C 1
ATOM 1971 O O . PHE A 1 268 ? -4.382 0.788 22.328 1.00 95.38 268 PHE A O 1
ATOM 1978 N N . ASP A 1 269 ? -4.147 2.415 20.819 1.00 94.62 269 ASP A N 1
ATOM 1979 C CA . ASP A 1 269 ? -4.429 3.499 21.766 1.00 94.62 269 ASP A CA 1
ATOM 1980 C C . ASP A 1 269 ? -5.859 3.411 22.304 1.00 94.62 269 ASP A C 1
ATOM 1982 O O . ASP A 1 269 ? -6.080 3.462 23.517 1.00 94.62 269 ASP A O 1
ATOM 1986 N N . LEU A 1 270 ? -6.820 3.158 21.412 1.00 94.94 270 LEU A N 1
ATOM 1987 C CA . LEU A 1 270 ? -8.221 2.943 21.772 1.00 94.94 270 LEU A CA 1
ATOM 1988 C C . LEU A 1 270 ? -8.404 1.682 22.631 1.00 94.94 270 LEU A C 1
ATOM 1990 O O . LEU A 1 270 ? -9.196 1.681 23.577 1.00 94.94 270 LEU A O 1
ATOM 1994 N N . ILE A 1 271 ? -7.652 0.617 22.338 1.00 96.19 271 ILE A N 1
ATOM 1995 C CA . ILE A 1 271 ? -7.651 -0.614 23.140 1.00 96.19 271 ILE A CA 1
ATOM 1996 C C . ILE A 1 271 ? -7.093 -0.331 24.543 1.00 96.19 271 ILE A C 1
ATOM 1998 O O . ILE A 1 271 ? -7.704 -0.724 25.536 1.00 96.19 271 ILE A O 1
ATOM 2002 N N . ARG A 1 272 ? -5.987 0.411 24.674 1.00 96.56 272 ARG A N 1
ATOM 2003 C CA . ARG A 1 272 ? -5.431 0.792 25.986 1.00 96.56 272 ARG A CA 1
ATOM 2004 C C . ARG A 1 272 ? -6.405 1.641 26.801 1.00 96.56 272 ARG A C 1
ATOM 2006 O O . ARG A 1 272 ? -6.529 1.440 28.011 1.00 96.56 272 ARG A O 1
ATOM 2013 N N . GLU A 1 273 ? -7.109 2.570 26.158 1.00 96.31 273 GLU A N 1
ATOM 2014 C CA . GLU A 1 273 ? -8.176 3.352 26.793 1.00 96.31 273 GLU A CA 1
ATOM 2015 C C . GLU A 1 273 ? -9.312 2.482 27.324 1.00 96.31 273 GLU A C 1
ATOM 2017 O O . GLU A 1 273 ? -9.833 2.752 28.408 1.00 96.31 273 GLU A O 1
ATOM 2022 N N . LEU A 1 274 ? -9.694 1.442 26.582 1.00 95.69 274 LEU A N 1
ATOM 2023 C CA . LEU A 1 274 ? -10.694 0.477 27.021 1.00 95.69 274 LEU A CA 1
ATOM 2024 C C . LEU A 1 274 ? -10.207 -0.308 28.244 1.00 95.69 274 LEU A C 1
ATOM 2026 O O . LEU A 1 274 ? -10.908 -0.343 29.254 1.00 95.69 274 LEU A O 1
ATOM 2030 N N . PHE A 1 275 ? -9.000 -0.878 28.192 1.00 95.81 275 PHE A N 1
ATOM 2031 C CA . PHE A 1 275 ? -8.437 -1.656 29.302 1.00 95.81 275 PHE A C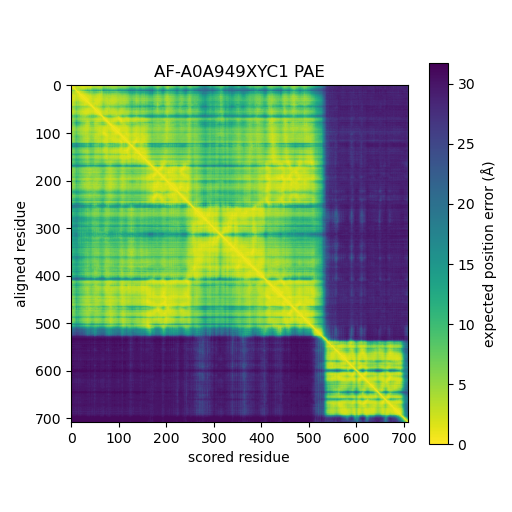A 1
ATOM 2032 C C . PHE A 1 275 ? -8.311 -0.825 30.588 1.00 95.81 275 PHE A C 1
ATOM 2034 O O . PHE A 1 275 ? -8.638 -1.307 31.671 1.00 95.81 275 PHE A O 1
ATOM 2041 N N . ALA A 1 276 ? -7.946 0.456 30.488 1.00 95.44 276 ALA A N 1
ATOM 2042 C CA . ALA A 1 276 ? -7.891 1.374 31.631 1.00 95.44 276 ALA A CA 1
ATOM 2043 C C . ALA A 1 276 ? -9.270 1.725 32.234 1.00 95.44 276 ALA A C 1
ATOM 2045 O O . ALA A 1 276 ? -9.353 2.269 33.341 1.00 95.44 276 ALA A O 1
ATOM 2046 N N . LYS A 1 277 ? -10.367 1.454 31.516 1.00 94.69 277 LYS A N 1
ATOM 2047 C CA . LYS A 1 277 ? -11.742 1.679 31.988 1.00 94.69 277 LYS A CA 1
ATOM 2048 C C . LYS A 1 277 ? -12.363 0.451 32.658 1.00 94.69 277 LYS A C 1
ATOM 2050 O O . LYS A 1 277 ? -13.423 0.599 33.258 1.00 94.69 277 LYS A O 1
ATOM 2055 N N . LEU A 1 278 ? -11.722 -0.718 32.595 1.00 92.88 278 LEU A N 1
ATOM 2056 C CA . LEU A 1 278 ? -12.242 -1.946 33.202 1.00 92.88 278 LEU A CA 1
ATOM 2057 C C . LEU A 1 278 ? -12.295 -1.853 34.738 1.00 92.88 278 LEU A C 1
ATOM 2059 O O . LEU A 1 278 ? -11.425 -1.206 35.328 1.00 92.88 278 LEU A O 1
ATOM 2063 N N . PRO A 1 279 ? -13.265 -2.514 35.403 1.00 90.88 279 PRO A N 1
ATOM 2064 C CA . PRO A 1 279 ? -13.398 -2.472 36.863 1.00 90.88 279 PRO A CA 1
ATOM 2065 C C . PRO A 1 279 ? -12.117 -2.885 37.600 1.00 90.88 279 PRO A C 1
ATOM 2067 O O . PRO A 1 279 ? -11.677 -2.191 38.512 1.00 90.88 279 PRO A O 1
ATOM 2070 N N . GLU A 1 280 ? -11.466 -3.957 37.146 1.00 90.06 280 GLU A N 1
ATOM 2071 C CA . GLU A 1 280 ? -10.199 -4.464 37.695 1.00 90.06 280 GLU A CA 1
ATOM 2072 C C . GLU A 1 280 ? -9.090 -3.405 37.634 1.00 90.06 280 GLU A C 1
ATOM 2074 O O . GLU A 1 280 ? -8.363 -3.191 38.606 1.00 90.06 280 GLU A O 1
ATOM 2079 N N . SER A 1 281 ? -9.004 -2.687 36.510 1.00 92.88 281 SER A N 1
ATOM 2080 C CA . SER A 1 281 ? -8.068 -1.577 36.326 1.00 92.88 281 SER A CA 1
ATOM 2081 C C . SER A 1 281 ? -8.379 -0.411 37.256 1.00 92.88 281 SER A C 1
ATOM 2083 O O . SER A 1 281 ? -7.457 0.188 37.804 1.00 92.88 281 SER A O 1
ATOM 2085 N N . LYS A 1 282 ? -9.663 -0.092 37.469 1.00 92.06 282 LYS A N 1
ATOM 2086 C CA . LYS A 1 282 ? -10.079 0.996 38.367 1.00 92.06 282 LYS A CA 1
ATOM 2087 C C . LYS A 1 282 ? -9.711 0.715 39.816 1.00 92.06 282 LYS A C 1
ATOM 2089 O O . LYS A 1 282 ? -9.151 1.595 40.459 1.00 92.06 282 LYS A O 1
ATOM 2094 N N . VAL A 1 283 ? -9.955 -0.504 40.295 1.00 91.94 283 VAL A N 1
ATOM 2095 C CA . VAL A 1 283 ? -9.603 -0.916 41.664 1.00 91.94 283 VAL A CA 1
ATOM 2096 C C . VAL A 1 283 ? -8.091 -0.840 41.893 1.00 91.94 283 VAL A C 1
ATOM 2098 O O . VAL A 1 283 ? -7.647 -0.409 42.951 1.00 91.94 283 VAL A O 1
ATOM 2101 N N . ARG A 1 284 ? -7.289 -1.207 40.889 1.00 90.62 284 ARG A N 1
ATOM 2102 C CA . ARG A 1 284 ? -5.818 -1.203 40.973 1.00 90.62 284 ARG A CA 1
ATOM 2103 C C . ARG A 1 284 ? -5.167 0.142 40.629 1.00 90.62 284 ARG A C 1
ATOM 2105 O O . ARG A 1 284 ? -3.942 0.233 40.613 1.00 90.62 284 ARG A O 1
ATOM 2112 N N . GLY A 1 285 ? -5.952 1.173 40.307 1.00 92.75 285 GLY A N 1
ATOM 2113 C CA . GLY A 1 285 ? -5.435 2.485 39.900 1.00 92.75 285 GLY A CA 1
ATOM 2114 C C . GLY A 1 285 ? -4.685 2.480 38.560 1.00 92.75 285 GLY A C 1
ATOM 2115 O O . GLY A 1 285 ? -3.864 3.359 38.300 1.00 92.75 285 GLY A O 1
ATOM 2116 N N . TYR A 1 286 ? -4.933 1.494 37.696 1.00 94.69 286 TYR A N 1
ATOM 2117 C CA . TYR A 1 286 ? -4.260 1.387 36.405 1.00 94.69 286 TYR A CA 1
ATOM 2118 C C . TYR A 1 286 ? -4.808 2.406 35.406 1.00 94.69 286 TYR A C 1
ATOM 2120 O O . TYR A 1 286 ? -6.012 2.532 35.182 1.00 94.69 286 TYR A O 1
ATOM 2128 N N . THR A 1 287 ? -3.888 3.119 34.763 1.00 94.50 287 THR A N 1
ATOM 2129 C CA . THR A 1 287 ? -4.174 4.080 33.695 1.00 94.50 287 THR A CA 1
ATOM 2130 C C . THR A 1 287 ? -3.761 3.519 32.336 1.00 94.50 287 THR A C 1
ATOM 2132 O O . THR A 1 287 ? -3.137 2.461 32.237 1.00 94.50 287 THR A O 1
ATOM 2135 N N . THR A 1 288 ? -4.050 4.255 31.262 1.00 94.38 288 THR A N 1
ATOM 2136 C CA . THR A 1 288 ? -3.645 3.901 29.888 1.00 94.38 288 THR A CA 1
ATOM 2137 C C . THR A 1 288 ? -2.138 3.689 29.730 1.00 94.38 288 THR A C 1
ATOM 2139 O O . THR A 1 288 ? -1.717 2.950 28.837 1.00 94.38 288 THR A O 1
ATOM 2142 N N . ARG A 1 289 ? -1.325 4.306 30.602 1.00 94.12 289 ARG A N 1
ATOM 2143 C CA . ARG A 1 289 ? 0.134 4.155 30.627 1.00 94.12 289 ARG A CA 1
ATOM 2144 C C . ARG A 1 289 ? 0.566 2.747 31.034 1.00 94.12 289 ARG A C 1
ATOM 2146 O O . ARG A 1 289 ? 1.495 2.226 30.433 1.00 94.12 289 ARG A O 1
ATOM 2153 N N . ARG A 1 290 ? -0.130 2.104 31.984 1.00 94.94 290 ARG A N 1
ATOM 2154 C CA . ARG A 1 290 ? 0.176 0.727 32.427 1.00 94.94 290 ARG A CA 1
ATOM 2155 C C . ARG A 1 290 ? 0.065 -0.273 31.272 1.00 94.94 290 ARG A C 1
ATOM 2157 O O . ARG A 1 290 ? 0.841 -1.212 31.183 1.00 94.94 290 ARG A O 1
ATOM 2164 N N . PHE A 1 291 ? -0.876 -0.035 30.367 1.00 96.19 291 PHE A N 1
ATOM 2165 C CA . PHE A 1 291 ? -1.154 -0.892 29.217 1.00 96.19 291 PHE A CA 1
ATOM 2166 C C . PHE A 1 291 ? -0.296 -0.573 27.983 1.00 96.19 291 PHE A C 1
ATOM 2168 O O . PHE A 1 291 ? -0.472 -1.185 26.935 1.00 96.19 291 PHE A O 1
ATOM 2175 N N . SER A 1 292 ? 0.646 0.367 28.074 1.00 94.62 292 SER A N 1
ATOM 2176 C CA . SER A 1 292 ? 1.577 0.679 26.988 1.00 94.62 292 SER A CA 1
ATOM 2177 C C . SER A 1 292 ? 2.866 -0.125 27.138 1.00 94.62 292 SER A C 1
ATOM 2179 O O . SER A 1 292 ? 3.608 0.099 28.090 1.00 94.62 292 SER A O 1
ATOM 2181 N N . PHE A 1 293 ? 3.189 -0.992 26.173 1.00 92.69 293 PHE A N 1
ATOM 2182 C CA . PHE A 1 293 ? 4.475 -1.704 26.175 1.00 92.69 293 PHE A CA 1
ATOM 2183 C C . PHE A 1 293 ? 5.677 -0.774 25.903 1.00 92.69 293 PHE A C 1
ATOM 2185 O O . PHE A 1 293 ? 6.793 -1.092 26.287 1.00 92.69 293 PHE A O 1
ATOM 2192 N N . ASN A 1 294 ? 5.453 0.420 25.340 1.00 91.12 294 ASN A N 1
ATOM 2193 C CA . ASN A 1 294 ? 6.503 1.422 25.089 1.00 91.12 294 ASN A CA 1
ATOM 2194 C C . ASN A 1 294 ? 6.873 2.271 26.315 1.00 91.12 294 ASN A C 1
ATOM 2196 O O . ASN A 1 294 ? 7.725 3.148 26.218 1.00 91.12 294 ASN A O 1
ATOM 2200 N N . GLN A 1 295 ? 6.183 2.097 27.445 1.00 90.50 295 GLN A N 1
ATOM 2201 C CA . GLN A 1 295 ? 6.345 2.952 28.621 1.00 90.50 295 GLN A CA 1
ATOM 2202 C C . GLN A 1 295 ? 6.685 2.109 29.854 1.00 90.50 295 GLN A C 1
ATOM 2204 O O . GLN A 1 295 ? 6.071 1.055 30.047 1.00 90.50 295 GLN A O 1
ATOM 2209 N N . PRO A 1 296 ? 7.602 2.576 30.720 1.00 89.69 296 PRO A N 1
ATOM 2210 C CA . PRO A 1 296 ? 7.870 1.921 31.992 1.00 89.69 296 PRO A CA 1
ATOM 2211 C C . PRO A 1 296 ? 6.612 1.829 32.858 1.00 89.69 296 PRO A C 1
ATOM 2213 O O . PRO A 1 296 ? 5.750 2.718 32.841 1.00 89.69 296 PRO A O 1
ATOM 2216 N N . GLY A 1 297 ? 6.533 0.759 33.643 1.00 89.75 297 GLY A N 1
ATOM 2217 C CA . GLY A 1 297 ? 5.516 0.574 34.675 1.00 89.75 297 GLY A CA 1
ATOM 2218 C C . GLY A 1 297 ? 4.680 -0.687 34.502 1.00 89.75 297 GLY A C 1
ATOM 2219 O O . GLY A 1 297 ? 4.444 -1.364 35.491 1.00 89.75 297 GLY A O 1
ATOM 2220 N N . GLY A 1 298 ? 4.218 -1.015 33.291 1.00 91.56 298 GLY A N 1
ATOM 2221 C CA . GLY A 1 298 ? 3.440 -2.245 33.050 1.00 91.56 298 GLY A CA 1
ATOM 2222 C C . GLY A 1 298 ? 4.036 -3.218 32.037 1.00 91.56 298 GLY A C 1
ATOM 2223 O O . GLY A 1 298 ? 3.576 -4.362 31.971 1.00 91.56 298 GLY A O 1
ATOM 2224 N N . ARG A 1 299 ? 5.044 -2.781 31.276 1.00 95.31 299 ARG A N 1
ATOM 2225 C CA . ARG A 1 299 ? 5.793 -3.593 30.313 1.00 95.31 299 ARG A CA 1
ATOM 2226 C C . ARG A 1 299 ? 6.730 -4.587 31.008 1.00 95.31 299 ARG A C 1
ATOM 2228 O O . ARG A 1 299 ? 7.018 -4.460 32.193 1.00 95.31 299 ARG A O 1
ATOM 2235 N N . CYS A 1 300 ? 7.246 -5.552 30.256 1.00 95.75 300 CYS A N 1
ATOM 2236 C CA . CYS A 1 300 ? 8.371 -6.367 30.700 1.00 95.75 300 CYS A CA 1
ATOM 2237 C C . CYS A 1 300 ? 9.666 -5.545 30.620 1.00 95.75 300 CYS A C 1
ATOM 2239 O O . CYS A 1 300 ? 10.065 -5.142 29.527 1.00 95.75 300 CYS A O 1
ATOM 2241 N N . GLU A 1 301 ? 10.338 -5.320 31.750 1.00 94.62 301 GLU A N 1
ATOM 2242 C CA . GLU A 1 301 ? 11.586 -4.541 31.775 1.00 94.62 301 GLU A CA 1
ATOM 2243 C C . GLU A 1 301 ? 12.783 -5.316 31.200 1.00 94.62 301 GLU A C 1
ATOM 2245 O O . GLU A 1 301 ? 13.684 -4.712 30.634 1.00 94.62 301 GLU A O 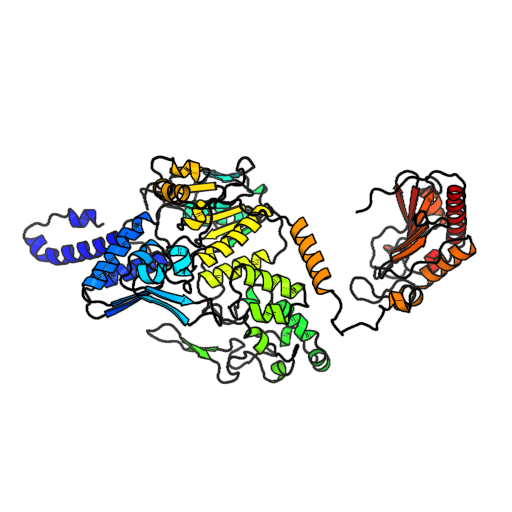1
ATOM 2250 N N . ALA A 1 302 ? 12.772 -6.655 31.223 1.00 93.25 302 ALA A N 1
ATOM 2251 C CA . ALA A 1 302 ? 13.878 -7.465 30.699 1.00 93.25 302 ALA A CA 1
ATOM 2252 C C . ALA A 1 302 ? 14.081 -7.346 29.175 1.00 93.25 302 ALA A C 1
ATOM 2254 O O . ALA A 1 302 ? 15.172 -7.620 28.677 1.00 93.25 302 ALA A O 1
ATOM 2255 N N . CYS A 1 303 ? 13.031 -6.993 28.431 1.00 92.19 303 CYS A N 1
ATOM 2256 C CA . CYS A 1 303 ? 13.084 -6.702 26.994 1.00 92.19 303 CYS A CA 1
ATOM 2257 C C . CYS A 1 303 ? 12.569 -5.296 26.669 1.00 92.19 303 CYS A C 1
ATOM 2259 O O . CYS A 1 303 ? 12.204 -5.036 25.525 1.00 92.19 303 CYS A O 1
ATOM 2261 N N . GLU A 1 304 ? 12.410 -4.443 27.683 1.00 92.81 304 GLU A N 1
ATOM 2262 C CA . GLU A 1 304 ? 11.864 -3.086 27.560 1.00 92.81 304 GLU A CA 1
ATOM 2263 C C . GLU A 1 304 ? 10.539 -2.997 26.771 1.00 92.81 304 GLU A C 1
ATOM 2265 O O . GLU A 1 304 ? 10.246 -2.000 26.112 1.00 92.81 304 GLU A O 1
ATOM 2270 N N . GLY A 1 305 ? 9.707 -4.042 26.855 1.00 90.56 305 GLY A N 1
ATOM 2271 C CA . GLY A 1 305 ? 8.425 -4.144 26.149 1.00 90.56 305 GLY A CA 1
ATOM 2272 C C . GLY A 1 305 ? 8.485 -4.569 24.676 1.00 90.56 305 GLY A C 1
ATOM 2273 O O . GLY A 1 305 ? 7.433 -4.710 24.056 1.00 90.56 305 GLY A O 1
ATOM 2274 N N . ALA A 1 306 ? 9.663 -4.852 24.112 1.00 88.25 306 ALA A N 1
ATOM 2275 C CA . ALA A 1 306 ? 9.785 -5.359 22.740 1.00 88.25 306 ALA A CA 1
ATOM 2276 C C . ALA A 1 306 ? 9.245 -6.795 22.575 1.00 88.25 306 ALA A C 1
ATOM 2278 O O . ALA A 1 306 ? 8.836 -7.195 21.488 1.00 88.25 306 ALA A O 1
ATOM 2279 N N . GLY A 1 307 ? 9.263 -7.597 23.647 1.00 90.69 307 GLY A N 1
ATOM 2280 C CA . GLY A 1 307 ? 8.916 -9.027 23.628 1.00 90.69 307 GLY A CA 1
ATOM 2281 C C . GLY A 1 307 ? 9.983 -9.918 22.986 1.00 90.69 307 GLY A C 1
ATOM 2282 O O . GLY A 1 307 ? 9.923 -11.138 23.108 1.00 90.69 307 GLY A O 1
ATOM 2283 N N . GLN A 1 308 ? 10.989 -9.319 22.356 1.00 90.19 308 GLN A N 1
ATOM 2284 C CA . GLN A 1 308 ? 12.124 -9.982 21.731 1.00 90.19 308 GLN A CA 1
ATOM 2285 C C . GLN A 1 308 ? 13.415 -9.255 22.115 1.00 90.19 308 GLN A C 1
ATOM 2287 O O . GLN A 1 308 ? 13.394 -8.074 22.462 1.00 90.19 308 GLN A O 1
ATOM 2292 N N . LYS A 1 309 ? 14.539 -9.965 22.056 1.00 89.06 309 LYS A N 1
ATOM 2293 C CA . LYS A 1 309 ? 15.889 -9.422 22.191 1.00 89.06 309 LYS A CA 1
ATOM 2294 C C . LYS A 1 309 ? 16.619 -9.593 20.866 1.00 89.06 309 LYS A C 1
ATOM 2296 O O . LYS A 1 309 ? 16.508 -10.641 20.234 1.00 89.06 309 LYS A O 1
ATOM 2301 N N . ARG A 1 310 ? 17.350 -8.561 20.454 1.00 87.62 310 ARG A N 1
ATOM 2302 C CA . ARG A 1 310 ? 18.190 -8.613 19.258 1.00 87.62 310 ARG A CA 1
ATOM 2303 C C . ARG A 1 310 ? 19.532 -9.244 19.606 1.00 87.62 310 ARG A C 1
ATOM 2305 O O . ARG A 1 310 ? 20.181 -8.798 20.549 1.00 87.62 310 ARG A O 1
ATOM 2312 N N . ILE A 1 311 ? 19.925 -10.251 18.840 1.00 86.19 311 ILE A N 1
ATOM 2313 C CA . ILE A 1 311 ? 21.251 -10.858 18.868 1.00 86.19 311 ILE A CA 1
ATOM 2314 C C . ILE A 1 311 ? 21.991 -10.361 17.633 1.00 86.19 311 ILE A C 1
ATOM 2316 O O . ILE A 1 311 ? 21.555 -10.598 16.505 1.00 86.19 311 ILE A O 1
ATOM 2320 N N . GLU A 1 312 ? 23.080 -9.640 17.869 1.00 86.19 312 GLU A N 1
ATOM 2321 C CA . GLU A 1 312 ? 23.942 -9.133 16.808 1.00 86.19 312 GLU A CA 1
ATOM 2322 C C . GLU A 1 312 ? 24.798 -10.270 16.244 1.00 86.19 312 GLU A C 1
ATOM 2324 O O . GLU A 1 312 ? 25.384 -11.054 16.995 1.00 86.19 312 GLU A O 1
ATOM 2329 N N . MET A 1 313 ? 24.848 -10.370 14.917 1.00 82.69 313 MET A N 1
ATOM 2330 C CA . MET A 1 313 ? 25.584 -11.411 14.201 1.00 82.69 313 MET A CA 1
ATOM 2331 C C . MET A 1 313 ? 26.651 -10.757 13.316 1.00 82.69 313 MET A C 1
ATOM 2333 O O . MET A 1 313 ? 26.363 -9.840 12.559 1.00 82.69 313 MET A O 1
ATOM 2337 N N . HIS A 1 314 ? 27.899 -11.230 13.374 1.00 80.31 314 HIS A N 1
ATOM 2338 C CA . HIS A 1 314 ? 29.012 -10.547 12.690 1.00 80.31 314 HIS A CA 1
ATOM 2339 C C . HIS A 1 314 ? 28.973 -10.626 11.153 1.00 80.31 314 HIS A C 1
ATOM 2341 O O . HIS A 1 314 ? 29.444 -9.711 10.483 1.00 80.31 314 HIS A O 1
ATOM 2347 N N . PHE A 1 315 ? 28.441 -11.716 10.589 1.00 77.88 315 PHE A N 1
ATOM 2348 C CA . PHE A 1 315 ? 28.429 -11.972 9.136 1.00 77.88 315 PHE A CA 1
ATOM 2349 C C . PHE A 1 315 ? 27.045 -12.326 8.582 1.00 77.88 315 PHE A C 1
ATOM 2351 O O . PHE A 1 315 ? 26.877 -12.475 7.372 1.00 77.88 315 PHE A O 1
ATOM 2358 N N . LEU A 1 316 ? 26.066 -12.497 9.466 1.00 80.69 316 LEU A N 1
ATOM 2359 C CA . LEU A 1 316 ? 24.681 -12.801 9.128 1.00 80.69 316 LEU A CA 1
ATOM 2360 C C . LEU A 1 316 ? 23.801 -11.635 9.587 1.00 80.69 316 LEU A C 1
ATOM 2362 O O . LEU A 1 316 ? 24.229 -10.866 10.443 1.00 80.69 316 LEU A O 1
ATOM 2366 N N . PRO A 1 317 ? 22.585 -11.485 9.042 1.00 77.88 317 PRO A N 1
ATOM 2367 C CA . PRO A 1 317 ? 21.633 -10.515 9.565 1.00 77.88 317 PRO A CA 1
ATOM 2368 C C . PRO A 1 317 ? 21.346 -10.758 11.055 1.00 77.88 317 PRO A C 1
ATOM 2370 O O . PRO A 1 317 ? 21.256 -11.912 11.483 1.00 77.88 317 PRO A O 1
ATOM 2373 N N . ASP A 1 318 ? 21.178 -9.676 11.820 1.00 82.38 318 ASP A N 1
ATOM 2374 C CA . ASP A 1 318 ? 20.760 -9.727 13.225 1.00 82.38 318 ASP A CA 1
ATOM 2375 C C . ASP A 1 318 ? 19.511 -10.601 13.396 1.00 82.38 318 ASP A C 1
ATOM 2377 O O . ASP A 1 318 ? 18.557 -10.517 12.615 1.00 82.38 318 ASP A O 1
ATOM 2381 N N . VAL A 1 319 ? 19.485 -11.397 14.463 1.00 83.81 319 VAL A N 1
ATOM 2382 C CA . VAL A 1 319 ? 18.367 -12.299 14.754 1.00 83.81 319 VAL A CA 1
ATOM 2383 C C . VAL A 1 319 ? 17.601 -11.799 15.971 1.00 83.81 319 VAL A C 1
ATOM 2385 O O . VAL A 1 319 ? 18.182 -11.419 16.987 1.00 83.81 319 VAL A O 1
ATOM 2388 N N . TRP A 1 320 ? 16.273 -11.817 15.888 1.00 85.25 320 TRP A N 1
ATOM 2389 C CA . TRP A 1 320 ? 15.394 -11.501 17.010 1.00 85.25 320 TRP A CA 1
ATOM 2390 C C . TRP A 1 320 ? 14.948 -12.786 17.699 1.00 85.25 320 TRP A C 1
ATOM 2392 O O . TRP A 1 320 ? 14.344 -13.655 17.074 1.00 85.25 320 TRP A O 1
ATOM 2402 N N . VAL A 1 321 ? 15.220 -12.896 18.997 1.00 89.94 321 VAL A N 1
ATOM 2403 C CA . VAL A 1 321 ? 14.854 -14.062 19.809 1.00 89.94 321 VAL A CA 1
ATOM 2404 C C . VAL A 1 321 ? 13.811 -13.661 20.838 1.00 89.94 321 VAL A C 1
ATOM 2406 O O . VAL A 1 321 ? 13.897 -12.596 21.450 1.00 89.94 321 VAL A O 1
ATOM 2409 N N . THR A 1 322 ? 12.802 -14.505 21.032 1.00 91.12 322 THR A N 1
ATOM 2410 C CA . THR A 1 322 ? 11.744 -14.288 22.023 1.00 91.12 322 THR A CA 1
ATOM 2411 C C . THR A 1 322 ? 12.323 -14.079 23.421 1.00 91.12 322 THR A C 1
ATOM 2413 O O . THR A 1 322 ? 13.219 -14.793 23.859 1.00 91.12 322 THR A O 1
ATOM 2416 N N . CYS A 1 323 ? 11.806 -13.086 24.144 1.00 93.69 323 CYS A N 1
ATOM 2417 C CA . CYS A 1 323 ? 12.247 -12.800 25.502 1.00 93.69 323 CYS A CA 1
ATOM 2418 C C . CYS A 1 323 ? 11.841 -13.924 26.464 1.00 93.69 323 CYS A C 1
ATOM 2420 O O . CYS A 1 323 ? 10.652 -14.160 26.674 1.00 93.69 323 CYS A O 1
ATOM 2422 N N . GLU A 1 324 ? 12.826 -14.534 27.120 1.00 94.19 324 GLU A N 1
ATOM 2423 C CA . GLU A 1 324 ? 12.627 -15.612 28.099 1.00 94.19 324 GLU A CA 1
ATOM 2424 C C . GLU A 1 324 ? 11.811 -15.174 29.327 1.00 94.19 324 GLU A C 1
ATOM 2426 O O . GLU A 1 324 ? 11.007 -15.943 29.840 1.00 94.19 324 GLU A O 1
ATOM 2431 N N . ALA A 1 325 ? 11.953 -13.920 29.775 1.00 93.25 325 ALA A N 1
ATOM 2432 C CA . ALA A 1 325 ? 11.302 -13.435 30.996 1.00 93.25 325 ALA A CA 1
ATOM 2433 C C . ALA A 1 325 ? 9.780 -13.255 30.862 1.00 93.25 325 ALA A C 1
ATOM 2435 O O . ALA A 1 325 ? 9.054 -13.416 31.837 1.00 93.25 325 ALA A O 1
ATOM 2436 N N . CYS A 1 326 ? 9.290 -12.885 29.675 1.00 93.88 326 CYS A N 1
ATOM 2437 C CA . CYS A 1 326 ? 7.858 -12.662 29.438 1.00 93.88 326 CYS A CA 1
ATOM 2438 C C . CYS A 1 326 ? 7.243 -13.632 28.424 1.00 93.88 326 CYS A C 1
ATOM 2440 O O . CYS A 1 326 ? 6.057 -13.499 28.115 1.00 93.88 326 CYS A O 1
ATOM 2442 N N . GLY A 1 327 ? 8.033 -14.549 27.856 1.00 91.75 327 GLY A N 1
ATOM 2443 C CA . GLY A 1 327 ? 7.594 -15.459 26.796 1.00 91.75 327 GLY A CA 1
ATOM 2444 C C . GLY A 1 327 ? 7.072 -14.736 25.549 1.00 91.75 327 GLY A C 1
ATOM 2445 O O . GLY A 1 327 ? 6.192 -15.245 24.868 1.00 91.75 327 GLY A O 1
ATOM 2446 N N . GLY A 1 328 ? 7.540 -13.511 25.286 1.00 91.62 328 GLY A N 1
ATOM 2447 C CA . GLY A 1 328 ? 7.058 -12.678 24.178 1.00 91.62 328 GLY A CA 1
ATOM 2448 C C . GLY A 1 328 ? 5.786 -11.868 24.453 1.00 91.62 328 GLY A C 1
ATOM 2449 O O . GLY A 1 328 ? 5.398 -11.066 23.608 1.00 91.62 328 GLY A O 1
ATOM 2450 N N . SER A 1 329 ? 5.174 -11.986 25.638 1.00 93.12 329 SER A N 1
ATOM 2451 C CA . SER A 1 329 ? 3.934 -11.265 25.981 1.00 93.12 329 SER A CA 1
ATOM 2452 C C . SER A 1 329 ? 4.090 -9.745 26.100 1.00 93.12 329 SER A C 1
ATOM 2454 O O . SER A 1 329 ? 3.089 -9.040 26.068 1.00 93.12 329 SER A O 1
ATOM 2456 N N . ARG A 1 330 ? 5.323 -9.228 26.220 1.00 94.75 330 ARG A N 1
ATOM 2457 C CA . ARG A 1 330 ? 5.683 -7.794 26.348 1.00 94.75 330 ARG A CA 1
ATOM 2458 C C . ARG A 1 330 ? 5.307 -7.117 27.667 1.00 94.75 330 ARG A C 1
ATOM 2460 O O . ARG A 1 330 ? 5.730 -5.982 27.890 1.00 94.75 330 ARG A O 1
ATOM 2467 N N . TYR A 1 331 ? 4.577 -7.781 28.558 1.00 96.50 331 TYR A N 1
ATOM 2468 C CA . TYR A 1 331 ? 4.055 -7.186 29.791 1.00 96.50 331 TYR A CA 1
ATOM 2469 C C . TYR A 1 331 ? 4.496 -7.929 31.046 1.00 96.50 331 TYR A C 1
ATOM 2471 O O . TYR A 1 331 ? 4.862 -9.101 31.002 1.00 96.50 331 TYR A O 1
ATOM 2479 N N . ALA A 1 332 ? 4.439 -7.224 32.174 1.00 94.94 332 ALA A N 1
ATOM 2480 C CA . ALA A 1 332 ? 4.592 -7.826 33.488 1.00 94.94 332 ALA A CA 1
ATOM 2481 C C . ALA A 1 332 ? 3.331 -8.635 33.878 1.00 94.94 332 ALA A C 1
ATOM 2483 O O . ALA A 1 332 ? 2.219 -8.252 33.479 1.00 94.94 332 ALA A O 1
ATOM 2484 N N . PRO A 1 333 ? 3.461 -9.708 34.682 1.00 93.38 333 PRO A N 1
ATOM 2485 C CA . PRO A 1 333 ? 2.340 -10.571 35.066 1.00 93.38 333 PRO A CA 1
ATOM 2486 C C . PRO A 1 333 ? 1.156 -9.827 35.702 1.00 93.38 333 PRO A C 1
ATOM 2488 O O . PRO A 1 333 ? -0.001 -10.159 35.446 1.00 93.38 333 PRO A O 1
ATOM 2491 N N . GLU A 1 334 ? 1.406 -8.768 36.476 1.00 92.62 334 GLU A N 1
ATOM 2492 C CA . GLU A 1 334 ? 0.349 -8.004 37.151 1.00 92.62 334 GLU A CA 1
ATOM 2493 C C . GLU A 1 334 ? -0.509 -7.211 36.158 1.00 92.62 334 GLU A C 1
ATOM 2495 O O . GLU A 1 334 ? -1.699 -6.998 36.398 1.00 92.62 334 GLU A O 1
ATOM 2500 N N . THR A 1 335 ? 0.080 -6.791 35.031 1.00 94.38 335 THR A N 1
ATOM 2501 C CA . THR A 1 335 ? -0.644 -6.129 33.935 1.00 94.38 335 THR A CA 1
ATOM 2502 C C . THR A 1 335 ? -1.523 -7.132 33.184 1.00 94.38 335 THR A C 1
ATOM 2504 O O . THR A 1 335 ? -2.646 -6.800 32.807 1.00 94.38 335 THR A O 1
ATOM 2507 N N . LEU A 1 336 ? -1.048 -8.371 33.017 1.00 94.94 336 LEU A N 1
ATOM 2508 C CA . LEU A 1 336 ? -1.779 -9.457 32.351 1.00 94.94 336 LEU A CA 1
ATOM 2509 C C . LEU A 1 336 ? -2.940 -10.016 33.185 1.00 94.94 336 LEU A C 1
ATOM 2511 O O . LEU A 1 336 ? -3.778 -10.745 32.666 1.00 94.94 336 LEU A O 1
ATOM 2515 N N . ALA A 1 337 ? -3.036 -9.662 34.464 1.00 93.62 337 ALA A N 1
ATOM 2516 C CA . ALA A 1 337 ? -4.159 -10.068 35.300 1.00 93.62 337 ALA A CA 1
ATOM 2517 C C . ALA A 1 337 ? -5.491 -9.397 34.907 1.00 93.62 337 ALA A C 1
ATOM 2519 O O . ALA A 1 337 ? -6.545 -9.916 35.263 1.00 93.62 337 ALA A O 1
ATOM 2520 N N . VAL A 1 338 ? -5.456 -8.262 34.197 1.00 94.38 338 VAL A N 1
ATOM 2521 C CA . VAL A 1 338 ? -6.661 -7.557 33.729 1.00 94.38 338 VAL A CA 1
ATOM 2522 C C . VAL A 1 338 ? -7.157 -8.172 32.425 1.00 94.38 338 VAL A C 1
ATOM 2524 O O . VAL A 1 338 ? -6.385 -8.302 31.468 1.00 94.38 338 VAL A O 1
ATOM 2527 N N . LYS A 1 339 ? -8.452 -8.505 32.359 1.00 94.88 339 LYS A N 1
ATOM 2528 C CA . LYS A 1 339 ? -9.035 -9.212 31.211 1.00 94.88 339 LYS A CA 1
ATOM 2529 C C . LYS A 1 339 ? -10.267 -8.508 30.652 1.00 94.88 339 LYS A C 1
ATOM 2531 O O . LYS A 1 339 ? -11.207 -8.177 31.364 1.00 94.88 339 LYS A O 1
ATOM 2536 N N . PHE A 1 340 ? -10.312 -8.363 29.332 1.00 93.75 340 PHE A N 1
ATOM 2537 C CA . PHE A 1 340 ? -11.513 -7.986 28.596 1.00 93.75 340 PHE A CA 1
ATOM 2538 C C . PHE A 1 340 ? -12.101 -9.227 27.927 1.00 93.75 340 PHE A C 1
ATOM 2540 O O . PHE A 1 340 ? -11.432 -9.854 27.109 1.00 93.75 340 PHE A O 1
ATOM 2547 N N . ARG A 1 341 ? -13.340 -9.607 28.277 1.00 92.19 341 ARG A N 1
ATOM 2548 C CA . ARG A 1 341 ? -14.008 -10.812 27.735 1.00 92.19 341 ARG A CA 1
ATOM 2549 C C . ARG A 1 341 ? -13.119 -12.071 27.813 1.00 92.19 341 ARG A C 1
ATOM 2551 O O . ARG A 1 341 ? -13.011 -12.839 26.865 1.00 92.19 341 ARG A O 1
ATOM 2558 N N . GLY A 1 342 ? -12.425 -12.242 28.941 1.00 91.81 342 GLY A N 1
ATOM 2559 C CA . GLY A 1 342 ? -11.515 -13.368 29.179 1.00 91.81 342 GLY A CA 1
ATOM 2560 C C . GLY A 1 342 ? -10.134 -13.264 28.516 1.00 91.81 342 GLY A C 1
ATOM 2561 O O . GLY A 1 342 ? -9.310 -14.147 28.743 1.00 91.81 342 GLY A O 1
ATOM 2562 N N . LYS A 1 343 ? -9.849 -12.201 27.753 1.00 95.44 343 LYS A N 1
ATOM 2563 C CA . LYS A 1 343 ? -8.576 -11.978 27.049 1.00 95.44 343 LYS A CA 1
ATOM 2564 C C . LYS A 1 343 ? -7.749 -10.877 27.709 1.00 95.44 343 LYS A C 1
ATOM 2566 O O . LYS A 1 343 ? -8.268 -9.809 28.035 1.00 95.44 343 LYS A O 1
ATOM 2571 N N . THR A 1 344 ? -6.461 -11.129 27.904 1.00 97.19 344 THR A N 1
ATOM 2572 C CA . THR A 1 344 ? -5.491 -10.128 28.368 1.00 97.19 344 THR A CA 1
ATOM 2573 C C . THR A 1 344 ? -5.110 -9.176 27.234 1.00 97.19 344 THR A C 1
ATOM 2575 O O . THR A 1 344 ? -5.412 -9.424 26.065 1.00 97.19 344 THR A O 1
ATOM 2578 N N . ILE A 1 345 ? -4.407 -8.085 27.545 1.00 96.31 345 ILE A N 1
ATOM 2579 C CA . ILE A 1 345 ? -3.921 -7.175 26.498 1.00 96.31 345 ILE A CA 1
ATOM 2580 C C . ILE A 1 345 ? -2.890 -7.837 25.567 1.00 96.31 345 ILE A C 1
ATOM 2582 O O . ILE A 1 345 ? -2.855 -7.521 24.380 1.00 96.31 345 ILE A O 1
ATOM 2586 N N . ALA A 1 346 ? -2.086 -8.775 26.081 1.00 96.38 346 ALA A N 1
ATOM 2587 C CA . ALA A 1 346 ? -1.152 -9.545 25.263 1.00 96.38 346 ALA A CA 1
ATOM 2588 C C . ALA A 1 346 ? -1.897 -10.499 24.323 1.00 96.38 346 ALA A C 1
ATOM 2590 O O . ALA A 1 346 ? -1.553 -10.567 23.147 1.00 96.38 346 ALA A O 1
ATOM 2591 N N . ASP A 1 347 ? -2.964 -11.150 24.803 1.00 96.31 347 ASP A N 1
ATOM 2592 C CA . ASP A 1 347 ? -3.806 -11.999 23.952 1.00 96.31 347 ASP A CA 1
ATOM 2593 C C . ASP A 1 347 ? -4.418 -11.181 22.812 1.00 96.31 347 ASP A C 1
ATOM 2595 O O . ASP A 1 347 ? -4.377 -11.604 21.664 1.00 96.31 347 ASP A O 1
ATOM 2599 N N . VAL A 1 348 ? -4.925 -9.977 23.104 1.00 95.88 348 VAL A N 1
ATOM 2600 C CA . VAL A 1 348 ? -5.484 -9.075 22.081 1.00 95.88 348 VAL A CA 1
ATOM 2601 C C . VAL A 1 348 ? -4.440 -8.675 21.036 1.00 95.88 348 VAL A C 1
ATOM 2603 O O . VAL A 1 348 ? -4.765 -8.587 19.856 1.00 95.88 348 VAL A O 1
ATOM 2606 N N . LEU A 1 349 ? -3.188 -8.442 21.437 1.00 94.88 349 LEU A N 1
ATOM 2607 C CA . LEU A 1 349 ? -2.101 -8.159 20.495 1.00 94.88 349 LEU A CA 1
ATOM 2608 C C . LEU A 1 349 ? -1.705 -9.389 19.666 1.00 94.88 349 LEU A C 1
ATOM 2610 O O . LEU A 1 349 ? -1.291 -9.234 18.520 1.00 94.88 349 LEU A O 1
ATOM 2614 N N . ALA A 1 350 ? -1.833 -10.596 20.214 1.00 94.44 350 ALA A N 1
ATOM 2615 C CA . ALA A 1 350 ? -1.565 -11.835 19.488 1.00 94.44 350 ALA A CA 1
ATOM 2616 C C . ALA A 1 350 ? -2.690 -12.213 18.505 1.00 94.44 350 ALA A C 1
ATOM 2618 O O . ALA A 1 350 ? -2.453 -12.973 17.571 1.00 94.44 350 ALA A O 1
ATOM 2619 N N . MET A 1 351 ? -3.903 -11.680 18.688 1.00 94.81 351 MET A N 1
ATOM 2620 C CA . MET A 1 351 ? -5.030 -11.923 17.787 1.00 94.81 351 MET A CA 1
ATOM 2621 C C . MET A 1 351 ? -4.816 -11.283 16.413 1.00 94.81 351 MET A C 1
ATOM 2623 O O . MET A 1 351 ? -4.312 -10.161 16.291 1.00 94.81 351 MET A O 1
ATOM 2627 N N . THR A 1 352 ? -5.283 -11.984 15.380 1.00 95.19 352 THR A N 1
ATOM 2628 C CA . THR A 1 352 ? -5.403 -11.444 14.022 1.00 95.19 352 THR A CA 1
ATOM 2629 C C . THR A 1 352 ? -6.365 -10.255 13.998 1.00 95.19 352 THR A C 1
ATOM 2631 O O . THR A 1 352 ? -7.286 -10.167 14.816 1.00 95.19 352 THR A O 1
ATOM 2634 N N . VAL A 1 353 ? -6.186 -9.331 13.048 1.00 94.38 353 VAL A N 1
ATOM 2635 C CA . VAL A 1 353 ? -7.108 -8.199 12.839 1.00 94.38 353 VAL A CA 1
ATOM 2636 C C . VAL A 1 353 ? -8.559 -8.678 12.711 1.00 94.38 353 VAL A C 1
ATOM 2638 O O . VAL A 1 353 ? -9.453 -8.056 13.283 1.00 94.38 353 VAL A O 1
ATOM 2641 N N . GLY A 1 354 ? -8.798 -9.788 12.005 1.00 91.50 354 GLY A N 1
ATOM 2642 C CA . GLY A 1 354 ? -10.122 -10.389 11.847 1.00 91.50 354 GLY A CA 1
ATOM 2643 C C . GLY A 1 354 ? -10.730 -10.837 13.178 1.00 91.50 354 GLY A C 1
ATOM 2644 O O . GLY A 1 354 ? -11.835 -10.416 13.516 1.00 91.50 354 GLY A O 1
ATOM 2645 N N . ALA A 1 355 ? -9.987 -11.602 13.979 1.00 92.12 355 ALA A N 1
ATOM 2646 C CA . ALA A 1 355 ? -10.459 -12.047 15.290 1.00 92.12 355 ALA A CA 1
ATOM 2647 C C . ALA A 1 355 ? -10.652 -10.870 16.265 1.00 92.12 355 ALA A C 1
ATOM 2649 O O . ALA A 1 355 ? -11.599 -10.838 17.055 1.00 92.12 355 ALA A O 1
ATOM 2650 N N . ALA A 1 356 ? -9.770 -9.868 16.214 1.00 94.56 356 ALA A N 1
ATOM 2651 C CA . ALA A 1 356 ? -9.904 -8.661 17.022 1.00 94.56 356 ALA A CA 1
ATOM 2652 C C . ALA A 1 356 ? -11.150 -7.852 16.630 1.00 94.56 356 ALA A C 1
ATOM 2654 O O . ALA A 1 356 ? -11.832 -7.303 17.497 1.00 94.56 356 ALA A O 1
ATOM 2655 N N . LEU A 1 357 ? -11.478 -7.797 15.337 1.00 92.94 357 LEU A N 1
ATOM 2656 C CA . LEU A 1 357 ? -12.671 -7.119 14.842 1.00 92.94 357 LEU A CA 1
ATOM 2657 C C . LEU A 1 357 ? -13.953 -7.747 15.407 1.00 92.94 357 LEU A C 1
ATOM 2659 O O . LEU A 1 357 ? -14.847 -7.017 15.834 1.00 92.94 357 LEU A O 1
ATOM 2663 N N . GLU A 1 358 ? -14.018 -9.077 15.474 1.00 92.06 358 GLU A N 1
ATOM 2664 C CA . GLU A 1 358 ? -15.126 -9.802 16.107 1.00 92.06 358 GLU A CA 1
ATOM 2665 C C . GLU A 1 358 ? -15.201 -9.514 17.614 1.00 92.06 358 GLU A C 1
ATOM 2667 O O . GLU A 1 358 ? -16.263 -9.161 18.138 1.00 92.06 358 GLU A O 1
ATOM 2672 N N . LEU A 1 359 ? -14.061 -9.566 18.316 1.00 92.50 359 LEU A N 1
ATOM 2673 C CA . LEU A 1 359 ? -13.990 -9.284 19.753 1.00 92.50 359 LEU A CA 1
ATOM 2674 C C . LEU A 1 359 ? -14.509 -7.878 20.100 1.00 92.50 359 LEU A C 1
ATOM 2676 O O . LEU A 1 359 ? -15.189 -7.704 21.119 1.00 92.50 359 LEU A O 1
ATOM 2680 N N . PHE A 1 360 ? -14.201 -6.888 19.256 1.00 93.62 360 PHE A N 1
ATOM 2681 C CA . PHE A 1 360 ? -14.547 -5.478 19.443 1.00 93.62 360 PHE A CA 1
ATOM 2682 C C . PHE A 1 360 ? -15.761 -5.012 18.626 1.00 93.62 360 PHE A C 1
ATOM 2684 O O . PHE A 1 360 ? -15.987 -3.804 18.522 1.00 93.62 360 PHE A O 1
ATOM 2691 N N . ALA A 1 361 ? -16.590 -5.927 18.112 1.00 87.44 361 ALA A N 1
ATOM 2692 C CA . ALA A 1 361 ? -17.761 -5.590 17.297 1.00 87.44 361 ALA A CA 1
ATOM 2693 C C . ALA A 1 361 ? -18.713 -4.575 17.971 1.00 87.44 361 ALA A C 1
ATOM 2695 O O . ALA A 1 361 ? -19.276 -3.709 17.301 1.00 87.44 361 ALA A O 1
ATOM 2696 N N . GLY A 1 362 ? -18.834 -4.628 19.304 1.00 86.56 362 GLY A N 1
ATOM 2697 C CA . GLY A 1 362 ? -19.650 -3.707 20.109 1.00 86.56 362 GLY A CA 1
ATOM 2698 C C . GLY A 1 362 ? -19.012 -2.343 20.415 1.00 86.56 362 GLY A C 1
ATOM 2699 O O . GLY A 1 362 ? -19.612 -1.545 21.131 1.00 86.56 362 GLY A O 1
ATOM 2700 N N . ILE A 1 363 ? -17.798 -2.055 19.923 1.00 91.25 363 ILE A N 1
ATOM 2701 C CA . ILE A 1 363 ? -17.075 -0.799 20.185 1.00 91.25 363 ILE A CA 1
ATOM 2702 C C . ILE A 1 363 ? -16.798 -0.078 18.856 1.00 91.25 363 ILE A C 1
ATOM 2704 O O . ILE A 1 363 ? -15.746 -0.290 18.247 1.00 91.25 363 ILE A O 1
ATOM 2708 N N . PRO A 1 364 ? -17.686 0.840 18.417 1.00 87.88 364 PRO A N 1
ATOM 2709 C CA . PRO A 1 364 ? -17.644 1.418 17.070 1.00 87.88 364 PRO A CA 1
ATOM 2710 C C . PRO A 1 364 ? -16.315 2.083 16.695 1.00 87.88 364 PRO A C 1
ATOM 2712 O O . PRO A 1 364 ? -15.867 1.978 15.557 1.00 87.88 364 PRO A O 1
ATOM 2715 N N . LYS A 1 365 ? -15.657 2.754 17.653 1.00 89.19 365 LYS A N 1
ATOM 2716 C CA . LYS A 1 365 ? -14.378 3.437 17.403 1.00 89.19 365 LYS A CA 1
ATOM 2717 C C . LYS A 1 365 ? -13.248 2.464 17.060 1.00 89.19 365 LYS A C 1
ATOM 2719 O O . LYS A 1 365 ? -12.483 2.748 16.150 1.00 89.19 365 LYS A O 1
ATOM 2724 N N . ILE A 1 366 ? -13.150 1.342 17.778 1.00 92.31 366 ILE A N 1
ATOM 2725 C CA . ILE A 1 366 ? -12.124 0.317 17.530 1.00 92.31 366 ILE A CA 1
ATOM 2726 C C . ILE A 1 366 ? -12.482 -0.450 16.259 1.00 92.31 366 ILE A C 1
ATOM 2728 O O . ILE A 1 366 ? -11.647 -0.589 15.369 1.00 92.31 366 ILE A O 1
ATOM 2732 N N . ARG A 1 367 ? -13.752 -0.862 16.145 1.00 90.44 367 ARG A N 1
ATOM 2733 C CA . ARG A 1 367 ? -14.297 -1.573 14.987 1.00 90.44 367 ARG A CA 1
ATOM 2734 C C . ARG A 1 367 ? -13.957 -0.871 13.672 1.00 90.44 367 ARG A C 1
ATOM 2736 O O . ARG A 1 367 ? -13.399 -1.508 12.792 1.00 90.44 367 ARG A O 1
ATOM 2743 N N . ARG A 1 368 ? -14.193 0.442 13.572 1.00 88.38 368 ARG A N 1
ATOM 2744 C CA . ARG A 1 368 ? -13.907 1.225 12.358 1.00 88.38 368 ARG A CA 1
ATOM 2745 C C . ARG A 1 368 ? -12.445 1.130 11.906 1.00 88.38 368 ARG A C 1
ATOM 2747 O O . ARG A 1 368 ? -12.194 1.038 10.713 1.00 88.38 368 ARG A O 1
ATOM 2754 N N . VAL A 1 369 ? -11.487 1.174 12.834 1.00 91.06 369 VAL A N 1
ATOM 2755 C CA . VAL A 1 369 ? -10.050 1.091 12.502 1.00 91.06 369 VAL A CA 1
ATOM 2756 C C . VAL A 1 369 ? -9.660 -0.336 12.104 1.00 91.06 369 VAL A C 1
ATOM 2758 O O . VAL A 1 369 ? -8.872 -0.542 11.188 1.00 91.06 369 VAL A O 1
ATOM 2761 N N . LEU A 1 370 ? -10.227 -1.345 12.767 1.00 93.50 370 LEU A N 1
ATOM 2762 C CA . LEU A 1 370 ? -9.974 -2.745 12.421 1.00 93.50 370 LEU A CA 1
ATOM 2763 C C . LEU A 1 370 ? -10.617 -3.136 11.080 1.00 93.50 370 LEU A C 1
ATOM 2765 O O . LEU A 1 370 ? -10.037 -3.914 10.325 1.00 93.50 370 LEU A O 1
ATOM 2769 N N . GLU A 1 371 ? -11.775 -2.562 10.746 1.00 90.56 371 GLU A N 1
ATOM 2770 C CA . GLU A 1 371 ? -12.416 -2.731 9.439 1.00 90.56 371 GLU A CA 1
ATOM 2771 C C . GLU A 1 371 ? -11.537 -2.195 8.310 1.00 90.56 371 GLU A C 1
ATOM 2773 O O . GLU A 1 371 ? -11.403 -2.883 7.304 1.00 90.56 371 GLU A O 1
ATOM 2778 N N . THR A 1 372 ? -10.871 -1.041 8.470 1.00 89.62 372 THR A N 1
ATOM 2779 C CA . THR A 1 372 ? -9.978 -0.533 7.413 1.00 89.62 372 THR A CA 1
ATOM 2780 C C . THR A 1 372 ? -8.777 -1.445 7.187 1.00 89.62 372 THR A C 1
ATOM 2782 O O . THR A 1 372 ? -8.428 -1.694 6.037 1.00 89.62 372 THR A O 1
ATOM 2785 N N . LEU A 1 373 ? -8.183 -2.001 8.251 1.00 91.00 373 LEU A N 1
ATOM 2786 C CA . LEU A 1 373 ? -7.109 -2.997 8.140 1.00 91.00 373 LEU A CA 1
ATOM 2787 C C . LEU A 1 373 ? -7.585 -4.279 7.435 1.00 91.00 373 LEU A C 1
ATOM 2789 O O . LEU A 1 373 ? -6.878 -4.829 6.592 1.00 91.00 373 LEU A O 1
ATOM 2793 N N . ARG A 1 374 ? -8.798 -4.752 7.736 1.00 89.69 374 ARG A N 1
ATOM 2794 C CA . ARG A 1 374 ? -9.379 -5.920 7.062 1.00 89.69 374 ARG A CA 1
ATOM 2795 C C . ARG A 1 374 ? -9.692 -5.635 5.590 1.00 89.69 374 ARG A C 1
ATOM 2797 O O . ARG A 1 374 ? -9.405 -6.483 4.749 1.00 89.69 374 ARG A O 1
ATOM 2804 N N . ASP A 1 375 ? -10.256 -4.470 5.280 1.00 85.38 375 ASP A N 1
ATOM 2805 C CA . ASP A 1 375 ? -10.656 -4.068 3.925 1.00 85.38 375 ASP A CA 1
ATOM 2806 C C . ASP A 1 375 ? -9.453 -3.988 2.968 1.00 85.38 375 ASP A C 1
ATOM 2808 O O . ASP A 1 375 ? -9.584 -4.339 1.797 1.00 85.38 375 ASP A O 1
ATOM 2812 N N . VAL A 1 376 ? -8.268 -3.607 3.464 1.00 85.00 376 VAL A N 1
ATOM 2813 C CA . VAL A 1 376 ? -7.012 -3.648 2.684 1.00 85.00 376 VAL A CA 1
ATOM 2814 C C . VAL A 1 376 ? -6.380 -5.048 2.607 1.00 85.00 376 VAL A C 1
ATOM 2816 O O . VAL A 1 376 ? -5.297 -5.206 2.051 1.00 85.00 376 VAL A O 1
ATOM 2819 N N . GLY A 1 377 ? -7.028 -6.075 3.163 1.00 84.88 377 GLY A N 1
ATOM 2820 C CA . GLY A 1 377 ? -6.586 -7.469 3.092 1.00 84.88 377 GLY A CA 1
ATOM 2821 C C . GLY A 1 377 ? -5.686 -7.937 4.239 1.00 84.88 377 GLY A C 1
ATOM 2822 O O . GLY A 1 377 ? -5.181 -9.051 4.175 1.00 84.88 377 GLY A O 1
ATOM 2823 N N . LEU A 1 378 ? -5.506 -7.155 5.310 1.00 89.25 378 LEU A N 1
ATOM 2824 C CA . LEU A 1 378 ? -4.650 -7.522 6.454 1.00 89.25 378 LEU A CA 1
ATOM 2825 C C . LEU A 1 378 ? -5.406 -8.249 7.574 1.00 89.25 378 LEU A C 1
ATOM 2827 O O . LEU A 1 378 ? -4.959 -8.276 8.718 1.00 89.25 378 LEU A O 1
ATOM 2831 N N . GLY A 1 379 ? -6.555 -8.857 7.268 1.00 88.88 379 GLY A N 1
ATOM 2832 C CA . GLY A 1 379 ? -7.378 -9.558 8.260 1.00 88.88 379 GLY A CA 1
ATOM 2833 C C . GLY A 1 379 ? -6.643 -10.686 8.999 1.00 88.88 379 GLY A C 1
ATOM 2834 O O . GLY A 1 379 ? -6.979 -10.976 10.143 1.00 88.88 379 GLY A O 1
ATOM 2835 N N . TYR A 1 380 ? -5.634 -11.289 8.369 1.00 89.00 380 TYR A N 1
ATOM 2836 C CA . TYR A 1 380 ? -4.851 -12.398 8.916 1.00 89.00 380 TYR A CA 1
ATOM 2837 C C . TYR A 1 380 ? -3.664 -11.962 9.785 1.00 89.00 380 TYR A C 1
ATOM 2839 O O . TYR A 1 380 ? -3.097 -12.790 10.491 1.00 89.00 380 TYR A O 1
ATOM 2847 N N . VAL A 1 381 ? -3.276 -10.687 9.733 1.00 92.25 381 VAL A N 1
ATOM 2848 C CA . VAL A 1 381 ? -2.080 -10.185 10.417 1.00 92.25 381 VAL A CA 1
ATOM 2849 C C . VAL A 1 381 ? -2.385 -9.966 11.904 1.00 92.25 381 VAL A C 1
ATOM 2851 O O . VAL A 1 381 ? -3.381 -9.309 12.223 1.00 92.25 381 VAL A O 1
ATOM 2854 N N . PRO A 1 382 ? -1.566 -10.479 12.840 1.00 94.75 382 PRO A N 1
ATOM 2855 C CA . PRO A 1 382 ? -1.671 -10.142 14.255 1.00 94.75 382 PRO A CA 1
ATOM 2856 C C . PRO A 1 382 ? -1.475 -8.647 14.531 1.00 94.75 382 PRO A C 1
ATOM 2858 O O . PRO A 1 382 ? -0.548 -8.017 14.020 1.00 94.75 382 PRO A O 1
ATOM 2861 N N . LEU A 1 383 ? -2.295 -8.069 15.415 1.00 94.19 383 LEU A N 1
ATOM 2862 C CA . LEU A 1 383 ? -2.210 -6.641 15.768 1.00 94.19 383 LEU A CA 1
ATOM 2863 C C . LEU A 1 383 ? -0.854 -6.235 16.365 1.00 94.19 383 LEU A C 1
ATOM 2865 O O . LEU A 1 383 ? -0.411 -5.089 16.224 1.00 94.19 383 LEU A O 1
ATOM 2869 N N . GLY A 1 384 ? -0.214 -7.168 17.062 1.00 93.25 384 GLY A N 1
ATOM 2870 C CA . GLY A 1 384 ? 1.082 -7.029 17.705 1.00 93.25 384 GLY A CA 1
ATOM 2871 C C . GLY A 1 384 ? 2.264 -7.504 16.864 1.00 93.25 384 GLY A C 1
ATOM 2872 O O . GLY A 1 384 ? 3.377 -7.471 17.389 1.00 93.25 384 GLY A O 1
ATOM 2873 N N . GLN A 1 385 ? 2.072 -7.940 15.609 1.00 91.88 385 GLN A N 1
ATOM 2874 C CA . GLN A 1 385 ? 3.188 -8.363 14.752 1.00 91.88 385 GLN A CA 1
ATOM 2875 C C . GLN A 1 385 ? 4.223 -7.238 14.655 1.00 91.88 385 GLN A C 1
ATOM 2877 O O . GLN A 1 385 ? 3.879 -6.067 14.485 1.00 91.88 385 GLN A O 1
ATOM 2882 N N . ALA A 1 386 ? 5.492 -7.590 14.841 1.00 89.75 386 ALA A N 1
ATOM 2883 C CA . ALA A 1 386 ? 6.584 -6.632 14.828 1.00 89.75 386 ALA A CA 1
ATOM 2884 C C . ALA A 1 386 ? 6.760 -6.057 13.413 1.00 89.75 386 ALA A C 1
ATOM 2886 O O . ALA A 1 386 ? 6.767 -6.798 12.436 1.00 89.75 386 ALA A O 1
ATOM 2887 N N . ALA A 1 387 ? 6.937 -4.742 13.288 1.00 87.56 387 ALA A N 1
ATOM 2888 C CA . ALA A 1 387 ? 7.110 -4.088 11.991 1.00 87.56 387 ALA A CA 1
ATOM 2889 C C . ALA A 1 387 ? 8.268 -4.655 11.147 1.00 87.56 387 ALA A C 1
ATOM 2891 O O . ALA A 1 387 ? 8.064 -4.807 9.946 1.00 87.56 387 ALA A O 1
ATOM 2892 N N . PRO A 1 388 ? 9.433 -5.030 11.719 1.00 84.81 388 PRO A N 1
ATOM 2893 C CA . PRO A 1 388 ? 10.511 -5.655 10.948 1.00 84.81 388 PRO A CA 1
ATOM 2894 C C . PRO A 1 388 ? 10.157 -7.022 10.352 1.00 84.81 388 PRO A C 1
ATOM 2896 O O . PRO A 1 388 ? 10.849 -7.483 9.453 1.00 84.81 388 PRO A O 1
ATOM 2899 N N . THR A 1 389 ? 9.116 -7.686 10.862 1.00 86.19 389 THR A N 1
ATOM 2900 C CA . THR A 1 389 ? 8.650 -8.985 10.358 1.00 86.19 389 THR A CA 1
ATOM 2901 C C . THR A 1 389 ? 7.450 -8.843 9.423 1.00 86.19 389 THR A C 1
ATOM 2903 O O . THR A 1 389 ? 6.824 -9.851 9.109 1.00 86.19 389 THR A O 1
ATOM 2906 N N . LEU A 1 390 ? 7.057 -7.620 9.056 1.00 86.19 390 LEU A N 1
ATOM 2907 C CA . LEU A 1 390 ? 6.050 -7.383 8.024 1.00 86.19 390 LEU A CA 1
ATOM 2908 C C . LEU A 1 390 ? 6.729 -7.346 6.657 1.00 86.19 390 LEU A C 1
ATOM 2910 O O . LEU A 1 390 ? 7.824 -6.796 6.521 1.00 86.19 390 LEU A O 1
ATOM 2914 N N . SER A 1 391 ? 6.057 -7.868 5.635 1.00 82.00 391 SER A N 1
ATOM 2915 C CA . SER A 1 391 ? 6.491 -7.658 4.254 1.00 82.00 391 SER A CA 1
ATOM 2916 C C . SER A 1 391 ? 6.341 -6.186 3.848 1.00 82.00 391 SER A C 1
ATOM 2918 O O . SER A 1 391 ? 5.566 -5.433 4.449 1.00 82.00 391 SER A O 1
ATOM 2920 N N . GLY A 1 392 ? 7.052 -5.758 2.798 1.00 78.38 392 GLY A N 1
ATOM 2921 C CA . GLY A 1 392 ? 6.917 -4.398 2.257 1.00 78.38 392 GLY A CA 1
ATOM 2922 C C . GLY A 1 392 ? 5.464 -4.061 1.897 1.00 78.38 392 GLY A C 1
ATOM 2923 O O . GLY A 1 392 ? 4.940 -3.028 2.319 1.00 78.38 392 GLY A O 1
ATOM 2924 N N . GLY A 1 393 ? 4.766 -4.987 1.230 1.00 78.12 393 GLY A N 1
ATOM 2925 C CA . GLY A 1 393 ? 3.350 -4.836 0.890 1.00 78.12 393 GLY A CA 1
ATOM 2926 C C . GLY A 1 393 ? 2.416 -4.845 2.109 1.00 78.12 393 GLY A C 1
ATOM 2927 O O . GLY A 1 393 ? 1.403 -4.145 2.125 1.00 78.12 393 GLY A O 1
ATOM 2928 N N . GLU A 1 394 ? 2.709 -5.609 3.169 1.00 85.44 394 GLU A N 1
ATOM 2929 C CA . GLU A 1 394 ? 1.962 -5.519 4.437 1.00 85.44 394 GLU A CA 1
ATOM 2930 C C . GLU A 1 394 ? 2.145 -4.152 5.107 1.00 85.44 394 GLU A C 1
ATOM 2932 O O . GLU A 1 394 ? 1.158 -3.513 5.480 1.00 85.44 394 GLU A O 1
ATOM 2937 N N . ALA A 1 395 ? 3.386 -3.671 5.212 1.00 85.88 395 ALA A N 1
ATOM 2938 C CA . ALA A 1 395 ? 3.704 -2.361 5.772 1.00 85.88 395 ALA A CA 1
ATOM 2939 C C . ALA A 1 395 ? 2.972 -1.241 5.019 1.00 85.88 395 ALA A C 1
ATOM 2941 O O . ALA A 1 395 ? 2.314 -0.398 5.634 1.00 85.88 395 ALA A O 1
ATOM 2942 N N . GLN A 1 396 ? 3.009 -1.269 3.688 1.00 84.81 396 GLN A N 1
ATOM 2943 C CA . GLN A 1 396 ? 2.318 -0.302 2.842 1.00 84.81 396 GLN A CA 1
ATOM 2944 C C . GLN A 1 396 ? 0.798 -0.308 3.073 1.00 84.81 396 GLN A C 1
ATOM 2946 O O . GLN A 1 396 ? 0.180 0.746 3.249 1.00 84.81 396 GLN A O 1
ATOM 2951 N N . ARG A 1 397 ? 0.181 -1.493 3.162 1.00 87.06 397 ARG A N 1
ATOM 2952 C CA . ARG A 1 397 ? -1.256 -1.632 3.447 1.00 87.06 397 ARG A CA 1
ATOM 2953 C C . ARG A 1 397 ? -1.630 -1.134 4.842 1.00 87.06 397 ARG A C 1
ATOM 2955 O O . ARG A 1 397 ? -2.686 -0.524 4.993 1.00 87.06 397 ARG A O 1
ATOM 2962 N N . VAL A 1 398 ? -0.773 -1.314 5.852 1.00 90.19 398 VAL A N 1
ATOM 2963 C CA . VAL A 1 398 ? -0.993 -0.731 7.189 1.00 90.19 398 VAL A CA 1
ATOM 2964 C C . VAL A 1 398 ? -0.993 0.798 7.118 1.00 90.19 398 VAL A C 1
ATOM 2966 O O . VAL A 1 398 ? -1.873 1.427 7.711 1.00 90.19 398 VAL A O 1
ATOM 2969 N N . LYS A 1 399 ? -0.059 1.404 6.369 1.00 88.00 399 LYS A N 1
ATOM 2970 C CA . LYS A 1 399 ? -0.031 2.861 6.153 1.00 88.00 399 LYS A CA 1
ATOM 2971 C C . LYS A 1 399 ? -1.310 3.353 5.479 1.00 88.00 399 LYS A C 1
ATOM 2973 O O . LYS A 1 399 ? -1.936 4.299 5.955 1.00 88.00 399 LYS A O 1
ATOM 2978 N N . LEU A 1 400 ? -1.736 2.667 4.418 1.00 85.44 400 LEU A N 1
ATOM 2979 C CA . LEU A 1 400 ? -2.970 2.981 3.704 1.00 85.44 400 LEU A CA 1
ATOM 2980 C C . LEU A 1 400 ? -4.201 2.875 4.624 1.00 85.44 400 LEU A C 1
ATOM 2982 O O . LEU A 1 400 ? -5.020 3.793 4.673 1.00 85.44 400 LEU A O 1
ATOM 2986 N N . ALA A 1 401 ? -4.312 1.797 5.405 1.00 87.88 401 ALA A N 1
ATOM 2987 C CA . ALA A 1 401 ? -5.408 1.588 6.352 1.00 87.88 401 ALA A CA 1
ATOM 2988 C C . ALA A 1 401 ? -5.459 2.647 7.463 1.00 87.88 401 ALA A C 1
ATOM 2990 O O . ALA A 1 401 ? -6.551 3.068 7.859 1.00 87.88 401 ALA A O 1
ATOM 2991 N N . ALA A 1 402 ? -4.297 3.090 7.953 1.00 86.31 402 ALA A N 1
ATOM 2992 C CA . ALA A 1 402 ? -4.194 4.148 8.954 1.00 86.31 402 ALA A CA 1
ATOM 2993 C C . ALA A 1 402 ? -4.714 5.491 8.421 1.00 86.31 402 ALA A C 1
ATOM 2995 O O . ALA A 1 402 ? -5.392 6.224 9.144 1.00 86.31 402 ALA A O 1
ATOM 2996 N N . GLU A 1 403 ? -4.458 5.803 7.149 1.00 82.69 403 GLU A N 1
ATOM 2997 C CA . GLU A 1 403 ? -4.984 7.016 6.521 1.00 82.69 403 GLU A CA 1
ATOM 2998 C C . GLU A 1 403 ? -6.477 6.907 6.192 1.00 82.69 403 GLU A C 1
ATOM 3000 O O . GLU A 1 403 ? -7.211 7.866 6.414 1.00 82.69 403 GLU A O 1
ATOM 3005 N N . LEU A 1 404 ? -6.961 5.736 5.769 1.00 80.06 404 LEU A N 1
ATOM 3006 C CA . LEU A 1 404 ? -8.392 5.476 5.541 1.00 80.06 404 LEU A CA 1
ATOM 3007 C C . LEU A 1 404 ? -9.240 5.570 6.814 1.00 80.06 404 LEU A C 1
ATOM 3009 O O . LEU A 1 404 ? -10.431 5.880 6.760 1.00 80.06 404 LEU A O 1
ATOM 3013 N N . ALA A 1 405 ? -8.643 5.290 7.974 1.00 79.56 405 ALA A N 1
ATOM 3014 C CA . ALA A 1 405 ? -9.326 5.415 9.254 1.00 79.56 405 ALA A CA 1
ATOM 3015 C C . ALA A 1 405 ? -9.603 6.884 9.629 1.00 79.56 405 ALA A C 1
ATOM 3017 O O . ALA A 1 405 ? -10.531 7.161 10.402 1.00 79.56 405 ALA A O 1
ATOM 3018 N N . ARG A 1 406 ? -8.831 7.833 9.082 1.00 79.81 406 ARG A N 1
ATOM 3019 C CA . ARG A 1 406 ? -8.961 9.266 9.376 1.00 79.81 406 ARG A CA 1
ATOM 3020 C C . ARG A 1 406 ? -10.169 9.876 8.647 1.00 79.81 406 ARG A C 1
ATOM 3022 O O . ARG A 1 406 ? -10.632 9.340 7.643 1.00 79.81 406 ARG A O 1
ATOM 3029 N N . PRO A 1 407 ? -10.748 10.976 9.163 1.00 72.19 407 PRO A N 1
ATOM 3030 C CA . PRO A 1 407 ? -11.810 11.691 8.465 1.00 72.19 407 PRO A CA 1
ATOM 3031 C C . PRO A 1 407 ? -11.335 12.200 7.104 1.00 72.19 407 PRO A C 1
ATOM 3033 O O . PRO A 1 407 ? -10.278 12.821 7.005 1.00 72.19 407 PRO A O 1
ATOM 3036 N N . ASP A 1 408 ? -12.146 11.946 6.085 1.00 74.19 408 ASP A N 1
ATOM 3037 C CA . ASP A 1 408 ? -11.872 12.357 4.719 1.00 74.19 408 ASP A CA 1
ATOM 3038 C C . ASP A 1 408 ? -12.299 13.810 4.450 1.00 74.19 408 ASP A C 1
ATOM 3040 O O . ASP A 1 408 ? -13.323 14.271 4.968 1.00 74.19 408 ASP A O 1
ATOM 3044 N N . THR A 1 409 ? -11.513 14.518 3.635 1.00 80.81 409 THR A N 1
ATOM 3045 C CA . THR A 1 409 ? -11.772 15.907 3.222 1.00 80.81 409 THR A CA 1
ATOM 3046 C C . THR A 1 409 ? -12.283 16.024 1.786 1.00 80.81 409 THR A C 1
ATOM 3048 O O . THR A 1 409 ? -12.688 17.120 1.396 1.00 80.81 409 THR A O 1
ATOM 3051 N N . GLY A 1 410 ? -12.222 14.947 0.992 1.00 84.12 410 GLY A N 1
ATOM 3052 C CA . GLY A 1 410 ? -12.488 14.951 -0.449 1.00 84.12 410 GLY A CA 1
ATOM 3053 C C . GLY A 1 410 ? -11.514 15.807 -1.267 1.00 84.12 410 GLY A C 1
ATOM 3054 O O . GLY A 1 410 ? -11.778 16.092 -2.427 1.00 84.12 410 GLY A O 1
ATOM 3055 N N . LYS A 1 411 ? -10.415 16.278 -0.661 1.00 91.69 411 LYS A N 1
ATOM 3056 C CA . LYS A 1 411 ? -9.391 17.140 -1.280 1.00 91.69 411 LYS A CA 1
ATOM 3057 C C . LYS A 1 411 ? -7.978 16.678 -0.928 1.00 91.69 411 LYS A C 1
ATOM 3059 O O . LYS A 1 411 ? -7.067 17.493 -0.778 1.00 91.69 411 LYS A O 1
ATOM 3064 N N . THR A 1 412 ? -7.804 15.374 -0.739 1.00 93.19 412 THR A N 1
ATOM 3065 C CA . THR A 1 412 ? -6.507 14.766 -0.434 1.00 93.19 412 THR A CA 1
ATOM 3066 C C . THR A 1 412 ? -5.881 14.190 -1.705 1.00 93.19 412 THR A C 1
ATOM 3068 O O . THR A 1 412 ? -6.560 13.542 -2.500 1.00 93.19 412 THR A O 1
ATOM 3071 N N . LEU A 1 413 ? -4.581 14.418 -1.891 1.00 95.38 413 LEU A N 1
ATOM 3072 C CA . LEU A 1 413 ? -3.755 13.772 -2.908 1.00 95.38 413 LEU A CA 1
ATOM 3073 C C . LEU A 1 413 ? -3.063 12.557 -2.286 1.00 95.38 413 LEU A C 1
ATOM 3075 O O . LEU A 1 413 ? -2.206 12.709 -1.416 1.00 95.38 413 LEU A O 1
ATOM 3079 N N . TYR A 1 414 ? -3.428 11.363 -2.736 1.00 94.56 414 TYR A N 1
ATOM 3080 C CA . TYR A 1 414 ? -2.767 10.111 -2.389 1.00 94.56 414 TYR A CA 1
ATOM 3081 C C . TYR A 1 414 ? -1.749 9.762 -3.469 1.00 94.56 414 TYR A C 1
ATOM 3083 O O . TYR A 1 414 ? -2.090 9.744 -4.645 1.00 94.56 414 TYR A O 1
ATOM 3091 N N . ILE A 1 415 ? -0.519 9.467 -3.068 1.00 95.38 415 ILE A N 1
ATOM 3092 C CA . ILE A 1 415 ? 0.555 8.983 -3.932 1.00 95.38 415 ILE A CA 1
ATOM 3093 C C . ILE A 1 415 ? 0.910 7.579 -3.454 1.00 95.38 415 ILE A C 1
ATOM 3095 O O . ILE A 1 415 ? 1.266 7.402 -2.289 1.00 95.38 415 ILE A O 1
ATOM 3099 N N . LEU A 1 416 ? 0.757 6.584 -4.323 1.00 92.75 416 LEU A N 1
ATOM 3100 C CA . LEU A 1 416 ? 1.039 5.181 -4.027 1.00 92.75 416 LEU A CA 1
ATOM 3101 C C . LEU A 1 416 ? 2.169 4.703 -4.942 1.00 92.75 416 LEU A C 1
ATOM 3103 O O . LEU A 1 416 ? 2.022 4.767 -6.163 1.00 92.75 416 LEU A O 1
ATOM 3107 N N . ASP A 1 417 ? 3.266 4.227 -4.358 1.00 89.38 417 ASP A N 1
ATOM 3108 C CA . ASP A 1 417 ? 4.402 3.686 -5.111 1.00 89.38 417 ASP A CA 1
ATOM 3109 C C . ASP A 1 417 ? 4.335 2.154 -5.164 1.00 89.38 417 ASP A C 1
ATOM 3111 O O . ASP A 1 417 ? 4.370 1.494 -4.122 1.00 89.38 417 ASP A O 1
ATOM 3115 N N . GLU A 1 418 ? 4.144 1.609 -6.368 1.00 88.19 418 GLU A N 1
ATOM 3116 C CA . GLU A 1 418 ? 4.022 0.177 -6.682 1.00 88.19 418 GLU A CA 1
ATOM 3117 C C . GLU A 1 418 ? 3.234 -0.633 -5.631 1.00 88.19 418 GLU A C 1
ATOM 3119 O O . GLU A 1 418 ? 3.759 -1.598 -5.055 1.00 88.19 418 GLU A O 1
ATOM 3124 N N . PRO A 1 419 ? 1.970 -0.252 -5.338 1.00 87.31 419 PRO A N 1
ATOM 3125 C CA . PRO A 1 419 ? 1.205 -0.830 -4.243 1.00 87.31 419 PRO A CA 1
ATOM 3126 C C . PRO A 1 419 ? 0.772 -2.283 -4.466 1.00 87.31 419 PRO A C 1
ATOM 3128 O O . PRO A 1 419 ? 0.179 -2.878 -3.565 1.00 87.31 419 PRO A O 1
ATOM 3131 N N . THR A 1 420 ? 1.032 -2.856 -5.646 1.00 87.38 420 THR A N 1
ATOM 3132 C CA . THR A 1 420 ? 0.775 -4.275 -5.934 1.00 87.38 420 THR A CA 1
ATOM 3133 C C . THR A 1 420 ? 1.964 -5.201 -5.716 1.00 87.38 420 THR A C 1
ATOM 3135 O O . THR A 1 420 ? 1.811 -6.412 -5.868 1.00 87.38 420 THR A O 1
ATOM 3138 N N . THR A 1 421 ? 3.114 -4.669 -5.301 1.00 82.06 421 THR A N 1
ATOM 3139 C CA . THR A 1 421 ? 4.278 -5.483 -4.923 1.00 82.06 421 THR A CA 1
ATOM 3140 C C . THR A 1 421 ? 3.903 -6.461 -3.808 1.00 82.06 421 THR A C 1
ATOM 3142 O O . THR A 1 421 ? 3.311 -6.056 -2.801 1.00 82.06 421 THR A O 1
ATOM 3145 N N . GLY A 1 422 ? 4.220 -7.748 -3.954 1.00 78.00 422 GLY A N 1
ATOM 3146 C CA . GLY A 1 422 ? 3.845 -8.745 -2.954 1.00 78.00 422 GLY A CA 1
ATOM 3147 C C . GLY A 1 422 ? 2.380 -9.186 -2.976 1.00 78.00 422 GLY A C 1
ATOM 3148 O O . GLY A 1 422 ? 1.945 -9.828 -2.016 1.00 78.00 422 GLY A O 1
ATOM 3149 N N . LEU A 1 423 ? 1.565 -8.770 -3.962 1.00 85.31 423 LEU A N 1
ATOM 3150 C CA . LEU A 1 423 ? 0.120 -9.044 -3.970 1.00 85.31 423 LEU A CA 1
ATOM 3151 C C . LEU A 1 423 ? -0.323 -10.013 -5.067 1.00 85.31 423 LEU A C 1
ATOM 3153 O O . LEU A 1 423 ? -0.154 -9.778 -6.262 1.00 85.31 423 LEU A O 1
ATOM 3157 N N . HIS A 1 424 ? -1.027 -11.063 -4.648 1.00 88.50 424 HIS A N 1
ATOM 3158 C CA . HIS A 1 424 ? -1.780 -11.921 -5.552 1.00 88.50 424 HIS A CA 1
ATOM 3159 C C . HIS A 1 424 ? -2.924 -11.132 -6.227 1.00 88.50 424 HIS A C 1
ATOM 3161 O O . HIS A 1 424 ? -3.484 -10.197 -5.651 1.00 88.50 424 HIS A O 1
ATOM 3167 N N . LEU A 1 425 ? -3.352 -11.548 -7.426 1.00 88.81 425 LEU A N 1
ATOM 3168 C CA . LEU A 1 425 ? -4.392 -10.875 -8.229 1.00 88.81 425 LEU A CA 1
ATOM 3169 C C . LEU A 1 425 ? -5.699 -10.597 -7.461 1.00 88.81 425 LEU A C 1
ATOM 3171 O O . LEU A 1 425 ? -6.334 -9.558 -7.640 1.00 88.81 425 LEU A O 1
ATOM 3175 N N . ASP A 1 426 ? -6.101 -11.501 -6.566 1.00 88.50 426 ASP A N 1
ATOM 3176 C CA . ASP A 1 426 ? -7.285 -11.283 -5.723 1.00 88.50 426 ASP A CA 1
ATOM 3177 C C . ASP A 1 426 ? -7.102 -10.185 -4.668 1.00 88.50 426 ASP A C 1
ATOM 3179 O O . ASP A 1 426 ? -8.063 -9.500 -4.316 1.00 88.50 426 ASP A O 1
ATOM 3183 N N . ASP A 1 427 ? -5.883 -9.988 -4.178 1.00 86.25 427 ASP A N 1
ATOM 3184 C CA . ASP A 1 427 ? -5.572 -8.916 -3.238 1.00 86.25 427 ASP A CA 1
ATOM 3185 C C . ASP A 1 427 ? -5.419 -7.579 -3.961 1.00 86.25 427 ASP A C 1
ATOM 3187 O O . ASP A 1 427 ? -5.912 -6.570 -3.457 1.00 86.25 427 ASP A O 1
ATOM 3191 N N . ILE A 1 428 ? -4.889 -7.580 -5.191 1.00 90.75 428 ILE A N 1
ATOM 3192 C CA . ILE A 1 428 ? -4.927 -6.412 -6.086 1.00 90.75 428 ILE A CA 1
ATOM 3193 C C . ILE A 1 428 ? -6.377 -5.962 -6.294 1.00 90.75 428 ILE A C 1
ATOM 3195 O O . ILE A 1 428 ? -6.689 -4.782 -6.148 1.00 90.75 428 ILE A O 1
ATOM 3199 N N . ARG A 1 429 ? -7.308 -6.893 -6.542 1.00 90.88 429 ARG A N 1
ATOM 3200 C CA . ARG A 1 429 ? -8.740 -6.579 -6.678 1.00 90.88 429 ARG A CA 1
ATOM 3201 C C . ARG A 1 429 ? -9.310 -5.880 -5.434 1.00 90.88 429 ARG A C 1
ATOM 3203 O O . ARG A 1 429 ? -10.089 -4.935 -5.569 1.00 90.88 429 ARG A O 1
ATOM 3210 N N . LYS A 1 430 ? -8.955 -6.338 -4.227 1.00 87.19 430 LYS A N 1
ATOM 3211 C CA . LYS A 1 430 ? -9.396 -5.724 -2.955 1.00 87.19 430 LYS A CA 1
ATOM 3212 C C . LYS A 1 430 ? -8.780 -4.338 -2.767 1.00 87.19 430 LYS A C 1
ATOM 3214 O O . LYS A 1 430 ? -9.500 -3.394 -2.448 1.00 87.19 430 LYS A O 1
ATOM 3219 N N . LEU A 1 431 ? -7.481 -4.204 -3.031 1.00 88.69 431 LEU A N 1
ATOM 3220 C CA . LEU A 1 431 ? -6.763 -2.934 -2.981 1.00 88.69 431 LEU A CA 1
ATOM 3221 C C . LEU A 1 431 ? -7.386 -1.906 -3.935 1.00 88.69 431 LEU A C 1
ATOM 3223 O O . LEU A 1 431 ? -7.683 -0.787 -3.521 1.00 88.69 431 LEU A O 1
ATOM 3227 N N . LEU A 1 432 ? -7.659 -2.292 -5.183 1.00 92.31 432 LEU A N 1
ATOM 3228 C CA . LEU A 1 432 ? -8.288 -1.420 -6.175 1.00 92.31 432 LEU A CA 1
ATOM 3229 C C . LEU A 1 432 ? -9.683 -0.962 -5.738 1.00 92.31 432 LEU A C 1
ATOM 3231 O O . LEU A 1 432 ? -10.033 0.201 -5.931 1.00 92.31 432 LEU A O 1
ATOM 3235 N N . ALA A 1 433 ? -10.467 -1.822 -5.081 1.00 89.50 433 ALA A N 1
ATOM 3236 C CA . ALA A 1 433 ? -11.759 -1.417 -4.526 1.00 89.50 433 ALA A CA 1
ATOM 3237 C C . ALA A 1 433 ? -11.615 -0.296 -3.479 1.00 89.50 433 ALA A C 1
ATOM 3239 O O . ALA A 1 433 ? -12.433 0.625 -3.437 1.00 89.50 433 ALA A O 1
ATOM 3240 N N . VAL A 1 434 ? -10.560 -0.340 -2.662 1.00 88.31 434 VAL A N 1
ATOM 3241 C CA . VAL A 1 434 ? -10.241 0.697 -1.671 1.00 88.31 434 VAL A CA 1
ATOM 3242 C C . VAL A 1 434 ? -9.715 1.974 -2.337 1.00 88.31 434 VAL A C 1
ATOM 3244 O O . VAL A 1 434 ? -10.165 3.071 -2.008 1.00 88.31 434 VAL A O 1
ATOM 3247 N N . VAL A 1 435 ? -8.818 1.847 -3.314 1.00 91.62 435 VAL A N 1
ATOM 3248 C CA . VAL A 1 435 ? -8.289 2.967 -4.111 1.00 91.62 435 VAL A CA 1
ATOM 3249 C C . VAL A 1 435 ? -9.414 3.726 -4.813 1.00 91.62 435 VAL A C 1
ATOM 3251 O O . VAL A 1 435 ? -9.518 4.946 -4.701 1.00 91.62 435 VAL A O 1
ATOM 3254 N N . HIS A 1 436 ? -10.312 3.019 -5.497 1.00 92.75 436 HIS A N 1
ATOM 3255 C CA . HIS A 1 436 ? -11.433 3.664 -6.171 1.00 92.75 436 HIS A CA 1
ATOM 3256 C C . HIS A 1 436 ? -12.445 4.252 -5.183 1.00 92.75 436 HIS A C 1
ATOM 3258 O O . HIS A 1 436 ? -13.054 5.273 -5.495 1.00 92.75 436 HIS A O 1
ATOM 3264 N N . ARG A 1 437 ? -12.594 3.675 -3.984 1.00 88.25 437 ARG A N 1
ATOM 3265 C CA . ARG A 1 437 ? -13.397 4.273 -2.907 1.00 88.25 437 ARG A CA 1
ATOM 3266 C C . ARG A 1 437 ? -12.841 5.639 -2.490 1.00 88.25 437 ARG A C 1
ATOM 3268 O O . ARG A 1 437 ? -13.627 6.555 -2.280 1.00 88.25 437 ARG A O 1
ATOM 3275 N N . LEU A 1 438 ? -11.516 5.796 -2.405 1.00 89.06 438 LEU A N 1
ATOM 3276 C CA . LEU A 1 438 ? -10.886 7.092 -2.114 1.00 89.06 438 LEU A CA 1
ATOM 3277 C C . LEU A 1 438 ? -11.218 8.133 -3.183 1.00 89.06 438 LEU A C 1
ATOM 3279 O O . LEU A 1 438 ? -11.601 9.250 -2.837 1.00 89.06 438 LEU A O 1
ATOM 3283 N N . ALA A 1 439 ? -11.120 7.756 -4.459 1.00 91.56 439 ALA A N 1
ATOM 3284 C CA . ALA A 1 439 ? -11.451 8.648 -5.566 1.00 91.56 439 ALA A CA 1
ATOM 3285 C C . ALA A 1 439 ? -12.951 8.993 -5.625 1.00 91.56 439 ALA A C 1
ATOM 3287 O O . ALA A 1 439 ? -13.312 10.133 -5.891 1.00 91.56 439 ALA A O 1
ATOM 3288 N N . ASP A 1 440 ? -13.845 8.051 -5.300 1.00 89.88 440 ASP A N 1
ATOM 3289 C CA . ASP A 1 440 ? -15.293 8.318 -5.217 1.00 89.88 440 ASP A CA 1
ATOM 3290 C C . ASP A 1 440 ? -15.666 9.328 -4.122 1.00 89.88 440 ASP A C 1
ATOM 3292 O O . ASP A 1 440 ? -16.684 10.008 -4.231 1.00 89.88 440 ASP A O 1
ATOM 3296 N N . LEU A 1 441 ? -14.838 9.459 -3.083 1.00 87.62 441 LEU A N 1
ATOM 3297 C CA . LEU A 1 441 ? -14.998 10.477 -2.043 1.00 87.62 441 LEU A CA 1
ATOM 3298 C C . LEU A 1 441 ? -14.519 11.877 -2.479 1.00 87.62 441 LEU A C 1
ATOM 3300 O O . LEU A 1 441 ? -14.640 12.826 -1.709 1.00 87.62 441 LEU A O 1
ATOM 3304 N N . GLY A 1 442 ? -14.007 12.016 -3.706 1.00 89.56 442 GLY A N 1
ATOM 3305 C CA . GLY A 1 442 ? -13.501 13.268 -4.279 1.00 89.56 442 GLY A CA 1
ATOM 3306 C C . GLY A 1 442 ? -11.982 13.425 -4.205 1.00 89.56 442 GLY A C 1
ATOM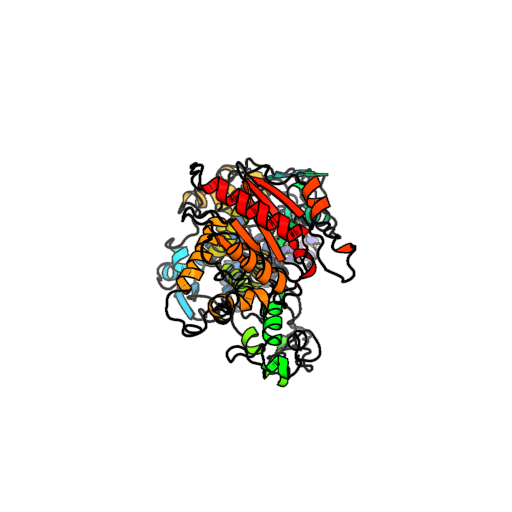 3307 O O . GLY A 1 442 ? -11.436 14.379 -4.754 1.00 89.56 442 GLY A O 1
ATOM 3308 N N . ASN A 1 443 ? -11.273 12.489 -3.567 1.00 93.12 443 ASN A N 1
ATOM 3309 C CA . ASN A 1 443 ? -9.815 12.542 -3.496 1.00 93.12 443 ASN A CA 1
ATOM 3310 C C . ASN A 1 443 ? -9.160 12.214 -4.836 1.00 93.12 443 ASN A C 1
ATOM 3312 O O . ASN A 1 443 ? -9.747 11.587 -5.713 1.00 93.12 443 ASN A O 1
ATOM 3316 N N . THR A 1 444 ? -7.894 12.592 -4.961 1.00 95.88 444 THR A N 1
ATOM 3317 C CA . THR A 1 444 ? -7.077 12.255 -6.129 1.00 95.88 444 THR A CA 1
ATOM 3318 C C . THR A 1 444 ? -6.090 11.174 -5.739 1.00 95.88 444 THR A C 1
ATOM 3320 O O . THR A 1 444 ? -5.434 11.297 -4.706 1.00 95.88 444 THR A O 1
ATOM 3323 N N . VAL A 1 445 ? -5.977 10.120 -6.547 1.00 96.25 445 VAL A N 1
ATOM 3324 C CA . VAL A 1 445 ? -4.995 9.053 -6.321 1.00 96.25 445 VAL A CA 1
ATOM 3325 C C . VAL A 1 445 ? -4.055 8.996 -7.514 1.00 96.25 445 VAL A C 1
ATOM 3327 O O . VAL A 1 445 ? -4.500 8.792 -8.638 1.00 96.25 445 VAL A O 1
ATOM 3330 N N . VAL A 1 446 ? -2.762 9.160 -7.266 1.00 97.69 446 VAL A N 1
ATOM 3331 C CA . VAL A 1 446 ? -1.685 8.962 -8.232 1.00 97.69 446 VAL A CA 1
ATOM 3332 C C . VAL A 1 446 ? -0.954 7.680 -7.859 1.00 97.69 446 VAL A C 1
ATOM 3334 O O . VAL A 1 446 ? -0.524 7.520 -6.719 1.00 97.69 446 VAL A O 1
ATOM 3337 N N . ILE A 1 447 ? -0.839 6.758 -8.806 1.00 96.19 447 ILE A N 1
ATOM 3338 C CA . ILE A 1 447 ? -0.248 5.440 -8.588 1.00 96.19 447 ILE A CA 1
ATOM 3339 C C . ILE A 1 447 ? 0.907 5.254 -9.559 1.00 96.19 447 ILE A C 1
ATOM 3341 O O . ILE A 1 447 ? 0.705 5.363 -10.765 1.00 96.19 447 ILE A O 1
ATOM 3345 N N . ILE A 1 448 ? 2.095 4.949 -9.051 1.00 94.56 448 ILE A N 1
ATOM 3346 C CA . ILE A 1 448 ? 3.209 4.471 -9.871 1.00 94.56 448 ILE A CA 1
ATOM 3347 C C . ILE A 1 448 ? 3.045 2.962 -9.992 1.00 94.56 448 ILE A C 1
ATOM 3349 O O . ILE A 1 448 ? 3.029 2.274 -8.977 1.00 94.56 448 ILE A O 1
ATOM 3353 N N . GLU A 1 449 ? 2.875 2.448 -11.207 1.00 92.31 449 GLU A N 1
ATOM 3354 C CA . GLU A 1 449 ? 2.656 1.015 -11.403 1.00 92.31 449 GLU A CA 1
ATOM 3355 C C . GLU A 1 449 ? 3.207 0.492 -12.726 1.00 92.31 449 GLU A C 1
ATOM 3357 O O . GLU A 1 449 ? 3.342 1.206 -13.722 1.00 92.31 449 GLU A O 1
ATOM 3362 N N . HIS A 1 450 ? 3.464 -0.809 -12.711 1.00 90.19 450 HIS A N 1
ATOM 3363 C CA . HIS A 1 450 ? 3.811 -1.626 -13.866 1.00 90.19 450 HIS A CA 1
ATOM 3364 C C . HIS A 1 450 ? 2.765 -2.720 -14.117 1.00 90.19 450 HIS A C 1
ATOM 3366 O O . HIS A 1 450 ? 2.685 -3.256 -15.225 1.00 90.19 450 HIS A O 1
ATOM 3372 N N . ASN A 1 451 ? 1.932 -3.027 -13.118 1.00 90.75 451 ASN A N 1
ATOM 3373 C CA . ASN A 1 451 ? 0.925 -4.065 -13.209 1.00 90.75 451 ASN A CA 1
ATOM 3374 C C . ASN A 1 451 ? -0.252 -3.642 -14.105 1.00 90.75 451 ASN A C 1
ATOM 3376 O O . ASN A 1 451 ? -1.005 -2.709 -13.804 1.00 90.75 451 ASN A O 1
ATOM 3380 N N . LEU A 1 452 ? -0.454 -4.380 -15.199 1.00 91.56 452 LEU A N 1
ATOM 3381 C CA . LEU A 1 452 ? -1.498 -4.102 -16.190 1.00 91.56 452 LEU A CA 1
ATOM 3382 C C . LEU A 1 452 ? -2.916 -4.178 -15.606 1.00 91.56 452 LEU A C 1
ATOM 3384 O O . LEU A 1 452 ? -3.817 -3.502 -16.106 1.00 91.56 452 LEU A O 1
ATOM 3388 N N . GLU A 1 453 ? -3.123 -4.949 -14.536 1.00 92.38 453 GLU A N 1
ATOM 3389 C CA . GLU A 1 453 ? -4.414 -5.046 -13.856 1.00 92.38 453 GLU A CA 1
ATOM 3390 C C . GLU A 1 453 ? -4.782 -3.753 -13.123 1.00 92.38 453 GLU A C 1
ATOM 3392 O O . GLU A 1 453 ? -5.959 -3.406 -13.065 1.00 92.38 453 GLU A O 1
ATOM 3397 N N . VAL A 1 454 ? -3.797 -3.002 -12.620 1.00 94.38 454 VAL A N 1
ATOM 3398 C CA . VAL A 1 454 ? -4.020 -1.663 -12.055 1.00 94.38 454 VAL A CA 1
ATOM 3399 C C . VAL A 1 454 ? -4.212 -0.656 -13.177 1.00 94.38 454 VAL A C 1
ATOM 3401 O O . VAL A 1 454 ? -5.210 0.067 -13.199 1.00 94.38 454 VAL A O 1
ATOM 3404 N N . ILE A 1 455 ? -3.298 -0.659 -14.148 1.00 95.75 455 ILE A N 1
ATOM 3405 C CA . ILE A 1 455 ? -3.258 0.311 -15.249 1.00 95.75 455 ILE A CA 1
ATOM 3406 C C . ILE A 1 455 ? -4.576 0.310 -16.034 1.00 95.75 455 ILE A C 1
ATOM 3408 O O . ILE A 1 455 ? -5.129 1.372 -16.316 1.00 95.75 455 ILE A O 1
ATOM 3412 N N . LYS A 1 456 ? -5.147 -0.868 -16.324 1.00 95.31 456 LYS A N 1
ATOM 3413 C CA . LYS A 1 456 ? -6.423 -0.969 -17.054 1.00 95.31 456 LYS A CA 1
ATOM 3414 C C . LYS A 1 456 ? -7.624 -0.426 -16.274 1.00 95.31 456 LYS A C 1
ATOM 3416 O O . LYS A 1 456 ? -8.649 -0.115 -16.883 1.00 95.31 456 LYS A O 1
ATOM 3421 N N . THR A 1 457 ? -7.535 -0.318 -14.947 1.00 96.12 457 THR A N 1
ATOM 3422 C CA . THR A 1 457 ? -8.622 0.194 -14.091 1.00 96.12 457 THR A CA 1
ATOM 3423 C C . THR A 1 457 ? -8.534 1.693 -13.819 1.00 96.12 457 THR A C 1
ATOM 3425 O O . THR A 1 457 ? -9.542 2.291 -13.448 1.00 96.12 457 THR A O 1
ATOM 3428 N N . ALA A 1 458 ? -7.379 2.318 -14.069 1.00 97.06 458 ALA A N 1
ATOM 3429 C CA . ALA A 1 458 ? -7.172 3.750 -13.873 1.00 97.06 458 ALA A CA 1
ATOM 3430 C C . ALA A 1 458 ? -8.099 4.606 -14.753 1.00 97.06 458 ALA A C 1
ATOM 3432 O O . ALA A 1 458 ? -8.470 4.225 -15.861 1.00 97.06 458 ALA A O 1
ATOM 3433 N N . ASP A 1 459 ? -8.481 5.785 -14.275 1.00 97.38 459 ASP A N 1
ATOM 3434 C CA . ASP A 1 459 ? -9.287 6.725 -15.060 1.00 97.38 459 ASP A CA 1
ATOM 3435 C C . ASP A 1 459 ? -8.402 7.504 -16.053 1.00 97.38 459 ASP A C 1
ATOM 3437 O O . ASP A 1 459 ? -8.817 7.785 -17.177 1.00 97.38 459 ASP A O 1
ATOM 3441 N N . TRP A 1 460 ? -7.164 7.806 -15.644 1.00 97.81 460 TRP A N 1
ATOM 3442 C CA . TRP A 1 460 ? -6.160 8.523 -16.428 1.00 97.81 460 TRP A CA 1
ATOM 3443 C C . TRP A 1 460 ? -4.810 7.807 -16.369 1.00 97.81 460 TRP A C 1
ATOM 3445 O O . TRP A 1 460 ? -4.463 7.197 -15.358 1.00 97.81 460 TRP A O 1
ATOM 3455 N N . LEU A 1 461 ? -4.041 7.886 -17.447 1.00 97.56 461 LEU A N 1
ATOM 3456 C CA . LEU A 1 461 ? -2.742 7.248 -17.596 1.00 97.56 461 LEU A CA 1
ATOM 3457 C C . LEU A 1 461 ? -1.725 8.268 -18.109 1.00 97.56 461 LEU A C 1
ATOM 3459 O O . LEU A 1 461 ? -2.014 9.020 -19.037 1.00 97.56 461 LEU A O 1
ATOM 3463 N N . ILE A 1 462 ? -0.538 8.278 -17.508 1.00 97.56 462 ILE A N 1
ATOM 3464 C CA . ILE A 1 462 ? 0.625 9.060 -17.939 1.00 97.56 462 ILE A CA 1
ATOM 3465 C C . ILE A 1 462 ? 1.768 8.077 -18.180 1.00 97.56 462 ILE A C 1
ATOM 3467 O O . ILE A 1 462 ? 2.266 7.468 -17.236 1.00 97.56 462 ILE A O 1
ATOM 3471 N N . ASP A 1 463 ? 2.189 7.931 -19.432 1.00 96.94 463 ASP A N 1
ATOM 3472 C CA . ASP A 1 463 ? 3.262 7.019 -19.818 1.00 96.94 463 ASP A CA 1
ATOM 3473 C C . ASP A 1 463 ? 4.578 7.776 -20.027 1.00 96.94 463 ASP A C 1
ATOM 3475 O O . ASP A 1 463 ? 4.673 8.653 -20.891 1.00 96.94 463 ASP A O 1
ATOM 3479 N N . LEU A 1 464 ? 5.596 7.437 -19.231 1.00 95.44 464 LEU A N 1
ATOM 3480 C CA . LEU A 1 464 ? 6.940 8.009 -19.314 1.00 95.44 464 LEU A CA 1
ATOM 3481 C C . LEU A 1 464 ? 7.895 7.105 -20.096 1.00 95.44 464 LEU A C 1
ATOM 3483 O O . LEU A 1 464 ? 7.941 5.891 -19.899 1.00 95.44 464 LEU A O 1
ATOM 3487 N N . GLY A 1 465 ? 8.745 7.703 -20.922 1.00 91.62 465 GLY A N 1
ATOM 3488 C CA . GLY A 1 465 ? 9.684 6.963 -21.757 1.00 91.62 465 GLY A CA 1
ATOM 3489 C C . GLY A 1 465 ? 10.409 7.876 -22.744 1.00 91.62 465 GLY A C 1
ATOM 3490 O O . GLY A 1 465 ? 10.788 8.982 -22.349 1.00 91.62 465 GLY A O 1
ATOM 3491 N N . PRO A 1 466 ? 10.639 7.432 -23.997 1.00 87.62 466 PRO A N 1
ATOM 3492 C CA . PRO A 1 466 ? 10.292 6.116 -24.568 1.00 87.62 466 PRO A CA 1
ATOM 3493 C C . PRO A 1 466 ? 11.163 4.961 -24.047 1.00 87.62 466 PRO A C 1
ATOM 3495 O O . PRO A 1 466 ? 10.747 3.808 -24.097 1.00 87.62 466 PRO A O 1
ATOM 3498 N N . GLU A 1 467 ? 12.346 5.267 -23.511 1.00 88.00 467 GLU A N 1
ATOM 3499 C CA . GLU A 1 467 ? 13.298 4.290 -22.974 1.00 88.00 467 GLU A CA 1
ATOM 3500 C C . GLU A 1 467 ? 13.715 4.633 -21.533 1.00 88.00 467 GLU A C 1
ATOM 3502 O O . GLU A 1 467 ? 13.169 5.538 -20.899 1.00 88.00 467 GLU A O 1
ATOM 3507 N N . ALA A 1 468 ? 14.666 3.879 -20.987 1.00 86.50 468 ALA A N 1
ATOM 3508 C CA . ALA A 1 468 ? 15.226 4.090 -19.658 1.00 86.50 468 ALA A CA 1
ATOM 3509 C C . ALA A 1 468 ? 16.441 5.040 -19.671 1.00 86.50 468 ALA A C 1
ATOM 3511 O O . ALA A 1 468 ? 17.119 5.221 -20.688 1.00 86.50 468 ALA A O 1
ATOM 3512 N N . GLY A 1 469 ? 16.761 5.628 -18.515 1.00 87.00 469 GLY A N 1
ATOM 3513 C CA . GLY A 1 469 ? 17.978 6.416 -18.326 1.00 87.00 469 GLY A CA 1
ATOM 3514 C C . GLY A 1 469 ? 18.014 7.673 -19.211 1.00 87.00 469 GLY A C 1
ATOM 3515 O O . GLY A 1 469 ? 16.988 8.340 -19.351 1.00 87.00 469 GLY A O 1
ATOM 3516 N N . PRO A 1 470 ? 19.160 8.027 -19.825 1.00 86.44 470 PRO A N 1
ATOM 3517 C CA . PRO A 1 470 ? 19.287 9.240 -20.646 1.00 86.44 470 PRO A CA 1
ATOM 3518 C C . PRO A 1 470 ? 18.358 9.293 -21.869 1.00 86.44 470 PRO A C 1
ATOM 3520 O O . PRO A 1 470 ? 18.065 10.374 -22.375 1.00 86.44 470 PRO A O 1
ATOM 3523 N N . ALA A 1 471 ? 17.906 8.134 -22.357 1.00 87.75 471 ALA A N 1
ATOM 3524 C CA . ALA A 1 471 ? 16.979 8.037 -23.482 1.00 87.75 471 ALA A CA 1
ATOM 3525 C C . ALA A 1 471 ? 15.501 8.180 -23.059 1.00 87.75 471 ALA A C 1
ATOM 3527 O O . ALA A 1 471 ? 14.637 8.298 -23.923 1.00 87.75 471 ALA A O 1
ATOM 3528 N N . GLY A 1 472 ? 15.220 8.196 -21.752 1.00 91.81 472 GLY A N 1
ATOM 3529 C CA . GLY A 1 472 ? 13.888 8.398 -21.183 1.00 91.81 472 GLY A CA 1
ATOM 3530 C C . GLY A 1 472 ? 13.564 9.854 -20.866 1.00 91.81 472 GLY A C 1
ATOM 3531 O O . GLY A 1 472 ? 14.085 10.776 -21.499 1.00 91.81 472 GLY A O 1
ATOM 3532 N N . GLY A 1 473 ? 12.724 10.047 -19.848 1.00 92.62 473 GLY A N 1
ATOM 3533 C CA . GLY A 1 473 ? 12.446 11.351 -19.258 1.00 92.62 473 GLY A CA 1
ATOM 3534 C C . GLY A 1 473 ? 11.464 12.233 -20.023 1.00 92.62 473 GLY A C 1
ATOM 3535 O O . GLY A 1 473 ? 11.405 13.428 -19.742 1.00 92.62 473 GLY A O 1
ATOM 3536 N N . GLU A 1 474 ? 10.711 11.673 -20.970 1.00 95.62 474 GLU A N 1
ATOM 3537 C CA . GLU A 1 474 ? 9.661 12.357 -21.731 1.00 95.62 474 GLU A CA 1
ATOM 3538 C C . GLU A 1 474 ? 8.287 11.747 -21.425 1.00 95.62 474 GLU A C 1
ATOM 3540 O O . GLU A 1 474 ? 8.182 10.564 -21.093 1.00 95.62 474 GLU A O 1
ATOM 3545 N N . VAL A 1 475 ? 7.222 12.542 -21.567 1.00 96.19 475 VAL A N 1
ATOM 3546 C CA . VAL A 1 475 ? 5.843 12.033 -21.567 1.00 96.19 475 VAL A CA 1
ATOM 3547 C C . VAL A 1 475 ? 5.530 11.539 -22.975 1.00 96.19 475 VAL A C 1
ATOM 3549 O O . VAL A 1 475 ? 5.404 12.333 -23.902 1.00 96.19 475 VAL A O 1
ATOM 3552 N N . VAL A 1 476 ? 5.414 10.223 -23.137 1.00 95.50 476 VAL A N 1
ATOM 3553 C CA . VAL A 1 476 ? 5.154 9.585 -24.435 1.00 95.50 476 VAL A CA 1
ATOM 3554 C C . VAL A 1 476 ? 3.677 9.693 -24.800 1.00 95.50 476 VAL A C 1
ATOM 3556 O O . VAL A 1 476 ? 3.325 9.950 -25.950 1.00 95.50 476 VAL A O 1
ATOM 3559 N N . ALA A 1 477 ? 2.805 9.492 -23.815 1.00 96.25 477 ALA A N 1
ATOM 3560 C CA . ALA A 1 477 ? 1.364 9.598 -23.971 1.00 96.25 477 ALA A CA 1
ATOM 3561 C C . ALA A 1 477 ? 0.708 9.945 -22.631 1.00 96.25 477 ALA A C 1
ATOM 3563 O O . ALA A 1 477 ? 1.161 9.501 -21.576 1.00 96.25 477 ALA A O 1
ATOM 3564 N N . ALA A 1 478 ? -0.385 10.702 -22.678 1.00 96.44 478 ALA A N 1
ATOM 3565 C CA . ALA A 1 478 ? -1.239 10.951 -21.526 1.00 96.44 478 ALA A CA 1
ATOM 3566 C C . ALA A 1 478 ? -2.708 10.957 -21.963 1.00 96.44 478 ALA A C 1
ATOM 3568 O O . ALA A 1 478 ? -3.038 11.496 -23.020 1.00 96.44 478 ALA A O 1
ATOM 3569 N N . GLY A 1 479 ? -3.585 10.338 -21.179 1.00 96.44 479 GLY A N 1
ATOM 3570 C CA . GLY A 1 479 ? -5.001 10.208 -21.517 1.00 96.44 479 GLY A CA 1
ATOM 3571 C C . GLY A 1 479 ? -5.683 9.050 -20.797 1.00 96.44 479 GLY A C 1
ATOM 3572 O O . GLY A 1 479 ? -5.048 8.366 -19.996 1.00 96.44 479 GLY A O 1
ATOM 3573 N N . PRO A 1 480 ? -6.960 8.766 -21.100 1.00 96.00 480 PRO A N 1
ATOM 3574 C CA . PRO A 1 480 ? -7.593 7.523 -20.675 1.00 96.00 480 PRO A CA 1
ATOM 3575 C C . PRO A 1 480 ? -6.812 6.302 -21.201 1.00 96.00 480 PRO A C 1
ATOM 3577 O O . PRO A 1 480 ? -6.218 6.392 -22.285 1.00 96.00 480 PRO A O 1
ATOM 3580 N N . PRO A 1 481 ? -6.834 5.149 -20.502 1.00 96.38 481 PRO A N 1
ATOM 3581 C CA . PRO A 1 481 ? -6.148 3.925 -20.931 1.00 96.38 481 PRO A CA 1
ATOM 3582 C C . PRO A 1 481 ? -6.375 3.544 -22.401 1.00 96.38 481 PRO A C 1
ATOM 3584 O O . PRO A 1 481 ? -5.443 3.139 -23.093 1.00 96.38 481 PRO A O 1
ATOM 3587 N N . GLU A 1 482 ? -7.591 3.734 -22.914 1.00 95.25 482 GLU A N 1
ATOM 3588 C CA . GLU A 1 482 ? -7.955 3.451 -24.304 1.00 95.25 482 GLU A CA 1
ATOM 3589 C C . GLU A 1 482 ? -7.235 4.365 -25.305 1.00 95.25 482 GLU A C 1
ATOM 3591 O O . GLU A 1 482 ? -6.870 3.916 -26.392 1.00 95.25 482 GLU A O 1
ATOM 3596 N N . ALA A 1 483 ? -7.009 5.634 -24.950 1.00 95.06 483 ALA A N 1
ATOM 3597 C CA . ALA A 1 483 ? -6.301 6.593 -25.794 1.00 95.06 483 ALA A CA 1
ATOM 3598 C C . ALA A 1 483 ? -4.796 6.294 -25.820 1.00 95.06 483 ALA A C 1
ATOM 3600 O O . ALA A 1 483 ? -4.191 6.248 -26.892 1.00 95.06 483 ALA A O 1
ATOM 3601 N N . VAL A 1 484 ? -4.206 6.007 -24.655 1.00 95.44 484 VAL A N 1
ATOM 3602 C CA . VAL A 1 484 ? -2.791 5.617 -24.548 1.00 95.44 484 VAL A CA 1
ATOM 3603 C C . VAL A 1 484 ? -2.523 4.300 -25.283 1.00 95.44 484 VAL A C 1
ATOM 3605 O O . VAL A 1 484 ? -1.504 4.173 -25.955 1.00 95.44 484 VAL A O 1
ATOM 3608 N N . ALA A 1 485 ? -3.469 3.356 -25.277 1.00 95.19 485 ALA A N 1
ATOM 3609 C CA . ALA A 1 485 ? -3.371 2.110 -26.041 1.00 95.19 485 ALA A CA 1
ATOM 3610 C C . ALA A 1 485 ? -3.314 2.300 -27.574 1.00 95.19 485 ALA A C 1
ATOM 3612 O O . ALA A 1 485 ? -2.917 1.381 -28.294 1.00 95.19 485 ALA A O 1
ATOM 3613 N N . GLN A 1 486 ? -3.703 3.471 -28.095 1.00 94.38 486 GLN A N 1
ATOM 3614 C CA . GLN A 1 486 ? -3.569 3.818 -29.517 1.00 94.38 486 GLN A CA 1
ATOM 3615 C C . GLN A 1 486 ? -2.374 4.742 -29.804 1.00 94.38 486 GLN A C 1
ATOM 3617 O O . GLN A 1 486 ? -2.073 5.002 -30.973 1.00 94.38 486 GLN A O 1
ATOM 3622 N N . ALA A 1 487 ? -1.689 5.242 -28.772 1.00 92.75 487 ALA A N 1
ATOM 3623 C CA . ALA A 1 487 ? -0.568 6.156 -28.931 1.00 92.75 487 ALA A CA 1
ATOM 3624 C C . ALA A 1 487 ? 0.645 5.437 -29.542 1.00 92.75 487 ALA A C 1
ATOM 3626 O O . ALA A 1 487 ? 1.110 4.405 -29.053 1.00 92.75 487 ALA A O 1
ATOM 3627 N N . ARG A 1 488 ? 1.190 5.995 -30.628 1.00 88.25 488 ARG A N 1
ATOM 3628 C CA . ARG A 1 488 ? 2.404 5.465 -31.263 1.00 88.25 488 ARG A CA 1
ATOM 3629 C C . ARG A 1 488 ? 3.615 5.775 -30.384 1.00 88.25 488 ARG A C 1
ATOM 3631 O O . ARG A 1 488 ? 3.791 6.913 -29.976 1.00 88.25 488 ARG A O 1
ATOM 3638 N N . GLY A 1 489 ? 4.454 4.772 -30.133 1.00 85.12 489 GLY A N 1
ATOM 3639 C CA . GLY A 1 489 ? 5.668 4.913 -29.321 1.00 85.12 489 GLY A CA 1
ATOM 3640 C C . GLY A 1 489 ? 5.489 4.590 -27.834 1.00 85.12 489 GLY A C 1
ATOM 3641 O O . GLY A 1 489 ? 6.491 4.392 -27.155 1.00 85.12 489 GLY A O 1
ATOM 3642 N N . SER A 1 490 ? 4.252 4.458 -27.336 1.00 91.88 490 SER A N 1
ATOM 3643 C CA . SER A 1 490 ? 3.996 3.989 -25.968 1.00 91.88 490 SER A CA 1
ATOM 3644 C C . SER A 1 490 ? 4.172 2.472 -25.882 1.00 91.88 490 SER A C 1
ATOM 3646 O O . SER A 1 490 ? 3.379 1.701 -26.432 1.00 91.88 490 SER A O 1
ATOM 3648 N N . LEU A 1 491 ? 5.216 2.036 -25.173 1.00 89.25 4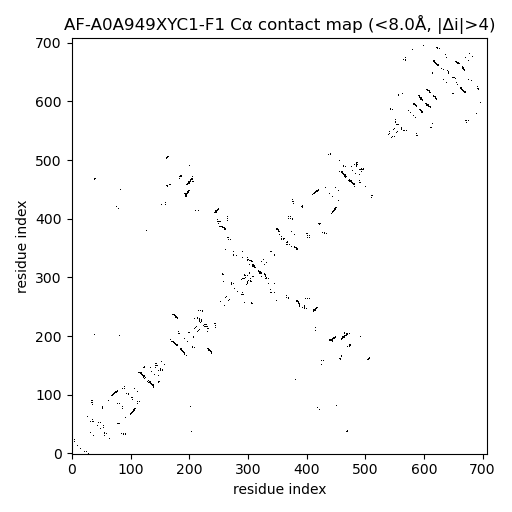91 LEU A N 1
ATOM 3649 C CA . LEU A 1 491 ? 5.457 0.618 -24.893 1.00 89.25 491 LEU A CA 1
ATOM 3650 C C . LEU A 1 491 ? 4.350 0.043 -24.006 1.00 89.25 491 LEU A C 1
ATOM 3652 O O . LEU A 1 491 ? 3.864 -1.059 -24.264 1.00 89.25 491 LEU A O 1
ATOM 3656 N N . THR A 1 492 ? 3.911 0.814 -23.009 1.00 91.81 492 THR A N 1
ATOM 3657 C CA . THR A 1 492 ? 2.787 0.451 -22.144 1.00 91.81 492 THR A CA 1
ATOM 3658 C C . THR A 1 492 ? 1.507 0.304 -22.964 1.00 91.81 492 THR A C 1
ATOM 3660 O O . THR A 1 492 ? 0.823 -0.713 -22.860 1.00 91.81 492 THR A O 1
ATOM 3663 N N . GLY A 1 493 ? 1.204 1.270 -23.837 1.00 92.50 493 GLY A N 1
ATOM 3664 C CA . GLY A 1 493 ? 0.018 1.265 -24.691 1.00 92.50 493 GLY A CA 1
ATOM 3665 C C . GLY A 1 493 ? -0.053 0.054 -25.623 1.00 92.50 493 GLY A C 1
ATOM 3666 O O . GLY A 1 493 ? -1.114 -0.562 -25.752 1.00 92.50 493 GLY A O 1
ATOM 3667 N N . ALA A 1 494 ? 1.079 -0.344 -26.212 1.00 91.88 494 ALA A N 1
ATOM 3668 C CA . ALA A 1 494 ? 1.156 -1.509 -27.094 1.00 91.88 494 ALA A CA 1
ATOM 3669 C C . ALA A 1 494 ? 0.735 -2.816 -26.395 1.00 91.88 494 ALA A C 1
ATOM 3671 O O . ALA A 1 494 ? 0.009 -3.619 -26.982 1.00 91.88 494 ALA A O 1
ATOM 3672 N N . ILE A 1 495 ? 1.150 -3.008 -25.138 1.00 91.12 495 ILE A N 1
ATOM 3673 C CA . ILE A 1 495 ? 0.811 -4.193 -24.334 1.00 91.12 495 ILE A CA 1
ATOM 3674 C C . ILE A 1 495 ? -0.620 -4.074 -23.785 1.00 91.12 495 ILE A C 1
ATOM 3676 O O . ILE A 1 495 ? -1.417 -5.013 -23.867 1.00 91.12 495 ILE A O 1
ATOM 3680 N N . LEU A 1 496 ? -0.982 -2.888 -23.289 1.00 93.44 496 LEU A N 1
ATOM 3681 C CA . LEU A 1 496 ? -2.287 -2.595 -22.696 1.00 93.44 496 LEU A CA 1
ATOM 3682 C C . LEU A 1 496 ? -3.443 -2.812 -23.680 1.00 93.44 496 LEU A C 1
ATOM 3684 O O . LEU A 1 496 ? -4.518 -3.253 -23.275 1.00 93.44 496 LEU A O 1
ATOM 3688 N N . LYS A 1 497 ? -3.222 -2.574 -24.979 1.00 93.62 497 LYS A N 1
ATOM 3689 C CA . LYS A 1 497 ? -4.219 -2.799 -26.035 1.00 93.62 497 LYS A CA 1
ATOM 3690 C C . LYS A 1 497 ? -4.780 -4.225 -26.031 1.00 93.62 497 LYS A C 1
ATOM 3692 O O . LYS A 1 497 ? -5.988 -4.396 -26.185 1.00 93.62 497 LYS A O 1
ATOM 3697 N N . GLY A 1 498 ? -3.928 -5.234 -25.833 1.00 91.00 498 GLY A N 1
ATOM 3698 C CA . GLY A 1 498 ? -4.357 -6.634 -25.755 1.00 91.00 498 GLY A CA 1
ATOM 3699 C C . GLY A 1 498 ? -5.190 -6.920 -24.504 1.00 91.00 498 GLY A C 1
ATOM 3700 O O . GLY A 1 498 ? -6.218 -7.588 -24.583 1.00 91.00 498 GLY A O 1
ATOM 3701 N N . VAL A 1 499 ? -4.787 -6.350 -23.365 1.00 90.25 499 VAL A N 1
ATOM 3702 C CA . VAL A 1 499 ? -5.472 -6.524 -22.074 1.00 90.25 499 VAL A CA 1
ATOM 3703 C C . VAL A 1 499 ? -6.850 -5.862 -22.068 1.00 90.25 499 VAL A C 1
ATOM 3705 O O . VAL A 1 499 ? -7.818 -6.472 -21.617 1.00 90.25 499 VAL A O 1
ATOM 3708 N N . LEU A 1 500 ? -6.964 -4.644 -22.607 1.00 93.25 500 LEU A N 1
ATOM 3709 C CA . LEU A 1 500 ? -8.247 -3.949 -22.740 1.00 93.25 500 LEU A CA 1
ATOM 3710 C C . LEU A 1 500 ? -9.194 -4.706 -23.680 1.00 93.25 500 LEU A C 1
ATOM 3712 O O . LEU A 1 500 ? -10.365 -4.869 -23.362 1.00 93.25 500 LEU A O 1
ATOM 3716 N N . ALA A 1 501 ? -8.691 -5.231 -24.801 1.00 91.50 501 ALA A N 1
ATOM 3717 C CA . ALA A 1 501 ? -9.511 -5.994 -25.741 1.00 91.50 501 ALA A CA 1
ATOM 3718 C C . ALA A 1 501 ? -10.007 -7.334 -25.165 1.00 91.50 501 ALA A C 1
ATOM 3720 O O . ALA A 1 501 ? -11.121 -7.755 -25.476 1.00 91.50 501 ALA A O 1
ATOM 3721 N N . ALA A 1 502 ? -9.206 -8.000 -24.327 1.00 87.56 502 ALA A N 1
ATOM 3722 C CA . ALA A 1 502 ? -9.540 -9.308 -23.764 1.00 87.56 502 ALA A CA 1
ATOM 3723 C C . ALA A 1 502 ? -10.720 -9.272 -22.770 1.00 87.56 502 ALA A C 1
ATOM 3725 O O . ALA A 1 502 ? -11.465 -10.248 -22.670 1.00 87.56 502 ALA A O 1
ATOM 3726 N N . GLY A 1 503 ? -10.916 -8.161 -22.049 1.00 79.50 503 GLY A N 1
ATOM 3727 C CA . GLY A 1 503 ? -11.916 -8.071 -20.981 1.00 79.50 503 GLY A CA 1
ATOM 3728 C C . GLY A 1 503 ? -11.612 -8.999 -19.786 1.00 79.50 503 GLY A C 1
ATOM 3729 O O . GLY A 1 503 ? -10.475 -9.442 -19.619 1.00 79.50 503 GLY A O 1
ATOM 3730 N N . PRO A 1 504 ? -12.598 -9.296 -18.917 1.00 91.06 504 PRO A N 1
ATOM 3731 C CA . PRO A 1 504 ? -14.005 -8.901 -18.995 1.00 91.06 504 PRO A CA 1
ATOM 3732 C C . PRO A 1 504 ? -14.215 -7.405 -18.731 1.00 91.06 504 PRO A C 1
ATOM 3734 O O . PRO A 1 504 ? -13.442 -6.778 -18.014 1.00 91.06 504 PRO A O 1
ATOM 3737 N N . HIS A 1 505 ? -15.289 -6.844 -19.287 1.00 93.19 505 HIS A N 1
ATOM 3738 C CA . HIS A 1 505 ? -15.711 -5.463 -19.046 1.00 93.19 505 HIS A CA 1
ATOM 3739 C C . HIS A 1 505 ? -16.883 -5.455 -18.068 1.00 93.19 505 HIS A C 1
ATOM 3741 O O . HIS A 1 505 ? -17.822 -6.235 -18.230 1.00 93.19 505 HIS A O 1
ATOM 3747 N N . ALA A 1 506 ? -16.843 -4.585 -17.064 1.00 93.69 506 ALA A N 1
ATOM 3748 C CA . ALA A 1 506 ? -17.937 -4.445 -16.110 1.00 93.69 506 ALA A CA 1
ATOM 3749 C C . ALA A 1 506 ? -18.079 -3.000 -15.640 1.00 93.69 506 ALA A C 1
ATOM 3751 O O . ALA A 1 506 ? -17.114 -2.234 -15.616 1.00 93.69 506 ALA A O 1
ATOM 3752 N N . GLU A 1 507 ? -19.289 -2.639 -15.220 1.00 91.12 507 GLU A N 1
ATOM 3753 C CA . GLU A 1 507 ? -19.505 -1.363 -14.556 1.00 91.12 507 GLU A CA 1
ATOM 3754 C C . GLU A 1 507 ? -18.892 -1.402 -13.150 1.00 91.12 507 GLU A C 1
ATOM 3756 O O . GLU A 1 507 ? -19.161 -2.308 -12.356 1.00 91.12 507 GLU A O 1
ATOM 3761 N N . ARG A 1 508 ? -18.053 -0.413 -12.829 1.00 90.19 508 ARG A N 1
ATOM 3762 C CA . ARG A 1 508 ? -17.455 -0.294 -11.501 1.00 90.19 508 ARG A CA 1
ATOM 3763 C C . ARG A 1 508 ? -18.500 0.240 -10.511 1.00 90.19 508 ARG A C 1
ATOM 3765 O O . ARG A 1 508 ? -19.070 1.306 -10.772 1.00 90.19 508 ARG A O 1
ATOM 3772 N N . PRO A 1 509 ? -18.694 -0.405 -9.344 1.00 84.69 509 PRO A N 1
ATOM 3773 C CA . PRO A 1 509 ? -19.542 0.129 -8.283 1.00 84.69 509 PRO A CA 1
ATOM 3774 C C . PRO A 1 509 ? -19.004 1.476 -7.790 1.00 84.69 509 PRO A C 1
ATOM 3776 O O . PRO A 1 509 ? -17.826 1.580 -7.440 1.00 84.69 509 PRO A O 1
ATOM 3779 N N . ARG A 1 510 ? -19.864 2.498 -7.748 1.00 84.38 510 ARG A N 1
ATOM 3780 C CA . ARG A 1 510 ? -19.539 3.800 -7.153 1.00 84.38 510 ARG A CA 1
ATOM 3781 C C . ARG A 1 510 ? -19.856 3.778 -5.664 1.00 84.38 510 ARG A C 1
ATOM 3783 O O . ARG A 1 510 ? -20.955 3.394 -5.267 1.00 84.38 510 ARG A O 1
ATOM 3790 N N . TYR A 1 511 ? -18.899 4.186 -4.842 1.00 80.94 511 TYR A N 1
ATOM 3791 C CA . TYR A 1 511 ? -19.105 4.321 -3.410 1.00 80.94 511 TYR A CA 1
ATOM 3792 C C . TYR A 1 511 ? -19.810 5.642 -3.090 1.00 80.94 511 TYR A C 1
ATOM 3794 O O . TYR A 1 511 ? -19.244 6.716 -3.268 1.00 80.94 511 TYR A O 1
ATOM 3802 N N . ASP A 1 512 ? -21.035 5.560 -2.573 1.00 74.75 512 ASP A N 1
ATOM 3803 C CA . ASP A 1 512 ? -21.759 6.714 -2.040 1.00 74.75 512 ASP A CA 1
ATOM 3804 C C . ASP A 1 512 ? -21.730 6.680 -0.508 1.00 74.75 512 ASP A C 1
ATOM 3806 O O . ASP A 1 512 ? -22.279 5.779 0.132 1.00 74.75 512 ASP A O 1
ATOM 3810 N N . ARG A 1 513 ? -21.115 7.705 0.089 1.00 67.81 513 ARG A N 1
ATOM 3811 C CA . ARG A 1 513 ? -21.039 7.891 1.543 1.00 67.81 513 ARG A CA 1
ATOM 3812 C C . ARG A 1 513 ? -22.421 7.912 2.202 1.00 67.81 513 ARG A C 1
ATOM 3814 O O . ARG A 1 513 ? -22.570 7.407 3.313 1.00 67.81 513 ARG A O 1
ATOM 3821 N N . THR A 1 514 ? -23.420 8.490 1.544 1.00 64.81 514 THR A N 1
ATOM 3822 C CA . THR A 1 514 ? -24.787 8.618 2.064 1.00 64.81 514 THR A CA 1
ATOM 3823 C C . THR A 1 514 ? -25.485 7.267 2.066 1.00 64.81 514 THR A C 1
ATOM 3825 O O . THR A 1 514 ? -26.089 6.880 3.068 1.00 64.81 514 THR A O 1
ATOM 3828 N N . ALA A 1 515 ? -25.358 6.516 0.970 1.00 70.19 515 ALA A N 1
ATOM 3829 C CA . ALA A 1 515 ? -25.871 5.156 0.874 1.00 70.19 515 ALA A CA 1
ATOM 3830 C C . ALA A 1 515 ? -25.182 4.217 1.879 1.00 70.19 515 ALA A C 1
ATOM 3832 O O . ALA A 1 515 ? -25.866 3.482 2.589 1.00 70.19 515 ALA A O 1
ATOM 3833 N N . ALA A 1 516 ? -23.855 4.304 2.013 1.00 65.94 516 ALA A N 1
ATOM 3834 C CA . ALA A 1 516 ? -23.081 3.514 2.969 1.00 65.94 516 ALA A CA 1
ATOM 3835 C C . ALA A 1 516 ? -23.456 3.833 4.425 1.00 65.94 516 ALA A C 1
ATOM 3837 O O . ALA A 1 516 ? -23.629 2.922 5.228 1.00 65.94 516 ALA A O 1
ATOM 3838 N N . ALA A 1 517 ? -23.660 5.110 4.773 1.00 60.88 517 ALA A N 1
ATOM 3839 C CA . ALA A 1 517 ? -24.120 5.500 6.106 1.00 60.88 517 ALA A CA 1
ATOM 3840 C C . ALA A 1 517 ? -25.535 4.977 6.408 1.00 60.88 517 ALA A C 1
ATOM 3842 O O . ALA A 1 517 ? -25.792 4.501 7.514 1.00 60.88 517 ALA A O 1
ATOM 3843 N N . ARG A 1 518 ? -26.444 5.016 5.422 1.00 67.00 518 ARG A N 1
ATOM 3844 C CA . ARG A 1 518 ? -27.792 4.435 5.542 1.00 67.00 518 ARG A CA 1
ATOM 3845 C C . ARG A 1 518 ? -27.746 2.918 5.701 1.00 67.00 518 ARG A C 1
ATOM 3847 O O . ARG A 1 518 ? -28.475 2.394 6.533 1.00 67.00 518 ARG A O 1
ATOM 3854 N N . GLN A 1 519 ? -26.894 2.224 4.946 1.00 65.56 519 GLN A N 1
ATOM 3855 C CA . GLN A 1 519 ? -26.698 0.779 5.077 1.00 65.56 519 GLN A CA 1
ATOM 3856 C C . GLN A 1 519 ? -26.081 0.407 6.422 1.00 65.56 519 GLN A C 1
ATOM 3858 O O . GLN A 1 519 ? -26.612 -0.477 7.077 1.00 65.56 519 GLN A O 1
ATOM 3863 N N . ALA A 1 520 ? -25.042 1.108 6.877 1.00 58.00 520 ALA A N 1
ATOM 3864 C CA . ALA A 1 520 ? -24.441 0.875 8.187 1.00 58.00 520 ALA A CA 1
ATOM 3865 C C . ALA A 1 520 ? -25.457 1.101 9.316 1.00 58.00 520 ALA A C 1
ATOM 3867 O O . ALA A 1 520 ? -25.542 0.299 10.240 1.00 58.00 520 ALA A O 1
ATOM 3868 N N . LEU A 1 521 ? -26.283 2.150 9.218 1.00 59.31 521 LEU A N 1
ATOM 3869 C CA . LEU A 1 521 ? -27.385 2.373 10.151 1.00 59.31 521 LEU A CA 1
ATOM 3870 C C . LEU A 1 521 ? -28.423 1.246 10.069 1.00 59.31 521 LEU A C 1
ATOM 3872 O O . LEU A 1 521 ? -28.833 0.728 11.099 1.00 59.31 521 LEU A O 1
ATOM 3876 N N . ALA A 1 522 ? -28.820 0.828 8.867 1.00 63.91 522 ALA A N 1
ATOM 3877 C CA . ALA A 1 522 ? -29.762 -0.270 8.665 1.00 63.91 522 ALA A CA 1
ATOM 3878 C C . ALA A 1 522 ? -29.214 -1.617 9.158 1.00 63.91 522 ALA A C 1
ATOM 3880 O O . ALA A 1 522 ? -29.980 -2.444 9.635 1.00 63.91 522 ALA A O 1
ATOM 3881 N N . GLU A 1 523 ? -27.908 -1.847 9.063 1.00 58.81 523 GLU A N 1
ATOM 3882 C CA . GLU A 1 523 ? -27.237 -3.055 9.530 1.00 58.81 523 GLU A CA 1
ATOM 3883 C C . GLU A 1 523 ? -27.087 -3.056 11.049 1.00 58.81 523 GLU A C 1
ATOM 3885 O O . GLU A 1 523 ? -27.374 -4.069 11.672 1.00 58.81 523 GLU A O 1
ATOM 3890 N N . VAL A 1 524 ? -26.776 -1.909 11.662 1.00 56.12 524 VAL A N 1
ATOM 3891 C CA . VAL A 1 524 ? -26.875 -1.723 13.119 1.00 56.12 524 VAL A CA 1
ATOM 3892 C C . VAL A 1 524 ? -28.310 -1.961 13.597 1.00 56.12 524 VAL A C 1
ATOM 3894 O O . VAL A 1 524 ? -28.516 -2.637 14.598 1.00 56.12 524 VAL A O 1
ATOM 3897 N N . LEU A 1 525 ? -29.312 -1.470 12.861 1.00 50.56 525 LEU A N 1
ATOM 3898 C CA . LEU A 1 525 ? -30.727 -1.691 13.171 1.00 50.56 525 LEU A CA 1
ATOM 3899 C C . LEU A 1 525 ? -31.177 -3.146 12.922 1.00 50.56 525 LEU A C 1
ATOM 3901 O O . LEU A 1 525 ? -32.044 -3.634 13.637 1.00 50.56 525 LEU A O 1
ATOM 3905 N N . LYS A 1 526 ? -30.589 -3.861 11.951 1.00 53.47 526 LYS A N 1
ATOM 3906 C CA . LYS A 1 526 ? -30.851 -5.291 11.681 1.00 53.47 526 LYS A CA 1
ATOM 3907 C C . LYS A 1 526 ? -30.156 -6.219 12.672 1.00 53.47 526 LYS A C 1
ATOM 3909 O O . LYS A 1 526 ? -30.743 -7.217 13.069 1.00 53.47 526 LYS A O 1
ATOM 3914 N N . GLN A 1 527 ? -28.925 -5.900 13.067 1.00 48.34 527 GLN A N 1
ATOM 3915 C CA . GLN A 1 527 ? -28.221 -6.568 14.165 1.00 48.34 527 GLN A CA 1
ATOM 3916 C C . GLN A 1 527 ? -28.923 -6.302 15.505 1.00 48.34 527 GLN A C 1
ATOM 3918 O O . GLN A 1 527 ? -28.770 -7.080 16.435 1.00 48.34 527 GLN A O 1
ATOM 3923 N N . ALA A 1 528 ? -29.754 -5.258 15.576 1.00 39.62 528 ALA A N 1
ATOM 3924 C CA . ALA A 1 528 ? -30.666 -4.987 16.681 1.00 39.62 528 ALA A CA 1
ATOM 3925 C C . ALA A 1 528 ? -32.042 -5.702 16.569 1.00 39.62 528 ALA A C 1
ATOM 3927 O O . ALA A 1 528 ? -33.018 -5.225 17.147 1.00 39.62 528 ALA A O 1
ATOM 3928 N N . ALA A 1 529 ? -32.152 -6.833 15.852 1.00 33.84 529 ALA A N 1
ATOM 3929 C CA . ALA A 1 529 ? -33.361 -7.675 15.822 1.00 33.84 529 ALA A CA 1
ATOM 3930 C C . ALA A 1 529 ? -33.364 -8.732 16.964 1.00 33.84 529 ALA A C 1
ATOM 3932 O O . ALA A 1 529 ? -32.309 -9.088 17.480 1.00 33.84 529 ALA A O 1
ATOM 3933 N N . PRO A 1 530 ? -34.545 -9.199 17.412 1.00 39.03 530 PRO A N 1
ATOM 3934 C CA . PRO A 1 530 ? -34.873 -9.423 18.822 1.00 39.03 530 PRO A CA 1
ATOM 3935 C C . PRO A 1 530 ? -34.242 -10.701 19.388 1.00 39.03 530 PRO A C 1
ATOM 3937 O O . PRO A 1 530 ? -34.610 -11.798 18.976 1.00 39.03 530 PRO A O 1
ATOM 3940 N N . GLY A 1 531 ? -33.333 -10.576 20.360 1.00 35.81 531 GLY A N 1
ATOM 3941 C CA . GLY A 1 531 ? -32.786 -11.757 21.039 1.00 35.81 531 GLY A CA 1
ATOM 3942 C C . GLY A 1 531 ? -31.512 -11.585 21.866 1.00 35.81 531 GLY A C 1
ATOM 3943 O O . GLY A 1 531 ? -31.169 -12.513 22.587 1.00 35.81 531 GLY A O 1
ATOM 3944 N N . ASP A 1 532 ? -30.821 -10.440 21.834 1.00 32.06 532 ASP A N 1
ATOM 3945 C CA . ASP A 1 532 ? -29.696 -10.219 22.754 1.00 32.06 532 ASP A CA 1
ATOM 3946 C C . ASP A 1 532 ? -30.216 -9.894 24.168 1.00 32.06 532 ASP A C 1
ATOM 3948 O O . ASP A 1 532 ? -30.630 -8.774 24.481 1.00 32.06 532 ASP A O 1
ATOM 3952 N N . GLU A 1 533 ? -30.196 -10.911 25.032 1.00 35.41 533 GLU A N 1
ATOM 3953 C CA . GLU A 1 533 ? -30.566 -10.907 26.455 1.00 35.41 533 GLU A CA 1
ATOM 3954 C C . GLU A 1 533 ? -29.594 -10.108 27.350 1.00 35.41 533 GLU A C 1
ATOM 3956 O O . GLU A 1 533 ? -29.198 -10.532 28.434 1.00 35.41 533 GLU A O 1
ATOM 3961 N N . LEU A 1 534 ? -29.232 -8.895 26.940 1.00 35.00 534 LEU A N 1
ATOM 3962 C CA . LEU A 1 534 ? -28.581 -7.904 27.795 1.00 35.00 534 LEU A CA 1
ATOM 3963 C C . LEU A 1 534 ? -29.331 -6.575 27.678 1.00 35.00 534 LEU A C 1
ATOM 3965 O O . LEU A 1 534 ? -28.859 -5.618 27.070 1.00 35.00 534 LEU A O 1
ATOM 3969 N N . GLY A 1 535 ? -30.518 -6.518 28.293 1.00 35.59 535 GLY A N 1
ATOM 3970 C CA . GLY A 1 535 ? -31.186 -5.245 28.586 1.00 35.59 535 GLY A CA 1
ATOM 3971 C C . GLY A 1 535 ? -32.708 -5.199 28.465 1.00 35.59 535 GLY A C 1
ATOM 3972 O O . GLY A 1 535 ? -33.277 -4.135 28.708 1.00 35.59 535 GLY A O 1
ATOM 3973 N N . ALA A 1 536 ? -33.394 -6.299 28.141 1.00 34.16 536 ALA A N 1
ATOM 3974 C CA . ALA A 1 536 ? -34.857 -6.356 28.206 1.00 34.16 536 ALA A CA 1
ATOM 3975 C C . ALA A 1 536 ? -35.323 -6.349 29.674 1.00 34.16 536 ALA A C 1
ATOM 3977 O O . ALA A 1 536 ? -35.518 -7.381 30.305 1.00 34.16 536 ALA A O 1
ATOM 3978 N N . GLY A 1 537 ? -35.444 -5.148 30.233 1.00 38.94 537 GLY A N 1
ATOM 3979 C CA . GLY A 1 537 ? -35.942 -4.916 31.587 1.00 38.94 537 GLY A CA 1
ATOM 3980 C C . GLY A 1 537 ? -35.575 -3.546 32.142 1.00 38.94 537 GLY A C 1
ATOM 3981 O O . GLY A 1 537 ? -36.302 -3.017 32.979 1.00 38.94 537 GLY A O 1
ATOM 3982 N N . VAL A 1 538 ? -34.508 -2.918 31.640 1.00 44.38 538 VAL A N 1
ATOM 3983 C CA . VAL A 1 538 ? -34.140 -1.562 32.058 1.00 44.38 538 VAL A CA 1
ATOM 3984 C C . VAL A 1 538 ? -34.604 -0.594 30.985 1.00 44.38 538 VAL A C 1
ATOM 3986 O O . VAL A 1 538 ? -33.856 -0.218 30.085 1.00 44.38 538 VAL A O 1
ATOM 3989 N N . ARG A 1 539 ? -35.875 -0.194 31.085 1.00 52.34 539 ARG A N 1
ATOM 3990 C CA . ARG A 1 539 ? -36.335 1.034 30.431 1.00 52.34 539 ARG A CA 1
ATOM 3991 C C . ARG A 1 539 ? -35.346 2.146 30.815 1.00 52.34 539 ARG A C 1
ATOM 3993 O O . ARG A 1 539 ? -34.970 2.230 31.989 1.00 52.34 539 ARG A O 1
ATOM 4000 N N . PRO A 1 540 ? -34.854 2.944 29.859 1.00 61.28 540 PRO A N 1
ATOM 4001 C CA . PRO A 1 540 ? -33.841 3.937 30.161 1.00 61.28 540 PRO A CA 1
ATOM 4002 C C . PRO A 1 540 ? -34.355 4.919 31.228 1.00 61.28 540 PRO A C 1
ATOM 4004 O O . PRO A 1 540 ? -35.557 5.181 31.276 1.00 61.28 540 PRO A O 1
ATOM 4007 N N . PRO A 1 541 ? -33.482 5.492 32.076 1.00 62.47 541 PRO A N 1
ATOM 4008 C CA . PRO A 1 541 ? -33.913 6.305 33.216 1.00 62.47 541 PRO A CA 1
ATOM 4009 C C . PRO A 1 541 ? -34.870 7.454 32.855 1.00 62.47 541 PRO A C 1
ATOM 4011 O O . PRO A 1 541 ? -35.770 7.766 33.621 1.00 62.47 541 PRO A O 1
ATOM 4014 N N . TRP A 1 542 ? -34.757 8.043 31.660 1.00 75.06 542 TRP A N 1
ATOM 4015 C CA . TRP A 1 542 ? -35.692 9.075 31.189 1.00 75.06 542 TRP A CA 1
ATOM 4016 C C . TRP A 1 542 ? -37.068 8.534 30.760 1.00 75.06 542 TRP A C 1
ATOM 4018 O O . TRP A 1 542 ? -38.033 9.278 30.782 1.00 75.06 542 TRP A O 1
ATOM 4028 N N . GLU A 1 543 ? -37.210 7.255 30.414 1.00 72.06 543 GLU A N 1
ATOM 4029 C CA . GLU A 1 543 ? -38.520 6.632 30.155 1.00 72.06 543 GLU A CA 1
ATOM 4030 C C . GLU A 1 543 ? -39.186 6.104 31.436 1.00 72.06 543 GLU A C 1
ATOM 4032 O O . GLU A 1 543 ? -40.406 5.951 31.471 1.00 72.06 543 GLU A O 1
ATOM 4037 N N . VAL A 1 544 ? -38.402 5.826 32.486 1.00 71.06 544 VAL A N 1
ATOM 4038 C CA . VAL A 1 544 ? -38.901 5.355 33.793 1.00 71.06 544 VAL A CA 1
ATOM 4039 C C . VAL A 1 544 ? -39.199 6.517 34.728 1.00 71.06 544 VAL A C 1
ATOM 4041 O O . VAL A 1 544 ? -40.316 6.651 35.217 1.00 71.06 544 VAL A O 1
ATOM 4044 N N . ASP A 1 545 ? -38.198 7.363 34.963 1.00 75.25 545 ASP A N 1
ATOM 4045 C CA . ASP A 1 545 ? -38.266 8.472 35.909 1.00 75.25 545 ASP A CA 1
ATOM 4046 C C . ASP A 1 545 ? -38.742 9.768 35.237 1.00 75.25 545 ASP A C 1
ATOM 4048 O O . ASP A 1 545 ? -39.126 10.711 35.933 1.00 75.25 545 ASP A O 1
ATOM 4052 N N . GLY A 1 546 ? -38.732 9.830 33.894 1.00 83.50 546 GLY A N 1
ATOM 4053 C CA . GLY A 1 546 ? -39.326 10.907 33.096 1.00 83.50 546 GLY A CA 1
ATOM 4054 C C . GLY A 1 546 ? -38.940 12.288 33.594 1.00 83.50 546 GLY A C 1
ATOM 4055 O O . GLY A 1 546 ? -37.788 12.723 33.518 1.00 83.50 546 GLY A O 1
ATOM 4056 N N . ARG A 1 547 ? -39.930 12.960 34.176 1.00 86.75 547 ARG A N 1
ATOM 4057 C CA . ARG A 1 547 ? -39.797 14.262 34.821 1.00 86.75 547 ARG A CA 1
ATOM 4058 C C . ARG A 1 547 ? -38.625 14.339 35.802 1.00 86.75 547 ARG A C 1
ATOM 4060 O O . ARG A 1 547 ? -37.808 15.248 35.688 1.00 86.75 547 ARG A O 1
ATOM 4067 N N . ARG A 1 548 ? -38.491 13.367 36.709 1.00 84.75 548 ARG A N 1
ATOM 4068 C CA . ARG A 1 548 ? -37.425 13.340 37.724 1.00 84.75 548 ARG A CA 1
ATOM 4069 C C . ARG A 1 548 ? -36.039 13.211 37.090 1.00 84.75 548 ARG A C 1
ATOM 4071 O O . ARG A 1 548 ? -35.099 13.861 37.547 1.00 84.75 548 ARG A O 1
ATOM 4078 N N . TRP A 1 549 ? -35.910 12.437 36.013 1.00 84.75 549 TRP A N 1
ATOM 4079 C CA . TRP A 1 549 ? -34.637 12.318 35.305 1.00 84.75 549 TRP A CA 1
ATOM 4080 C C . TRP A 1 549 ? -34.210 13.647 34.685 1.00 84.75 549 TRP A C 1
ATOM 4082 O O . TRP A 1 549 ? -33.056 14.047 34.804 1.00 84.75 549 TRP A O 1
ATOM 4092 N N . HIS A 1 550 ? -35.143 14.360 34.052 1.00 84.00 550 HIS A N 1
ATOM 4093 C CA . HIS A 1 550 ? -34.849 15.632 33.401 1.00 84.00 550 HIS A CA 1
ATOM 4094 C C . HIS A 1 550 ? -34.557 16.773 34.383 1.00 84.00 550 HIS A C 1
ATOM 4096 O O . HIS A 1 550 ? -33.816 17.683 34.009 1.00 84.00 550 HIS A O 1
ATOM 4102 N N . THR A 1 551 ? -35.109 16.733 35.601 1.00 85.25 551 THR A N 1
ATOM 4103 C CA . THR A 1 551 ? -34.940 17.801 36.599 1.00 85.25 551 THR A CA 1
ATOM 4104 C C . THR A 1 551 ? -33.902 17.501 37.677 1.00 85.25 551 THR A C 1
ATOM 4106 O O . THR A 1 551 ? -33.365 18.433 38.259 1.00 85.25 551 THR A O 1
ATOM 4109 N N . ARG A 1 552 ? -33.561 16.241 37.965 1.00 81.62 552 ARG A N 1
ATOM 4110 C CA . ARG A 1 552 ? -32.645 15.913 39.078 1.00 81.62 552 ARG A CA 1
ATOM 4111 C C . ARG A 1 552 ? -31.495 15.006 38.671 1.00 81.62 552 ARG A C 1
ATOM 4113 O O . ARG A 1 552 ? -30.340 15.346 38.891 1.00 81.62 552 ARG A O 1
ATOM 4120 N N . ASP A 1 553 ? -31.803 13.887 38.028 1.00 79.19 553 ASP A N 1
ATOM 4121 C CA . ASP A 1 553 ? -30.850 12.781 37.829 1.00 79.19 553 ASP A CA 1
ATOM 4122 C C . ASP A 1 553 ? -30.134 12.842 36.462 1.00 79.19 553 ASP A C 1
ATOM 4124 O O . ASP A 1 553 ? -29.667 11.843 35.905 1.00 79.19 553 ASP A O 1
ATOM 4128 N N . ARG A 1 554 ? -30.068 14.042 35.881 1.00 79.06 554 ARG A N 1
ATOM 4129 C CA . ARG A 1 554 ? -29.731 14.234 34.478 1.00 79.06 554 ARG A CA 1
ATOM 4130 C C . ARG A 1 554 ? -28.231 14.213 34.198 1.00 79.06 554 ARG A C 1
ATOM 4132 O O . ARG A 1 554 ? -27.443 14.905 34.842 1.00 79.06 554 ARG A O 1
ATOM 4139 N N . VAL A 1 555 ? -27.857 13.544 33.106 1.00 80.06 555 VAL A N 1
ATOM 4140 C CA . VAL A 1 555 ? -26.490 13.539 32.560 1.00 80.06 555 VAL A CA 1
ATOM 4141 C C . VAL A 1 555 ? -26.454 14.269 31.210 1.00 80.06 555 VAL A C 1
ATOM 4143 O O . VAL A 1 555 ? -27.291 14.039 30.331 1.00 80.06 555 VAL A O 1
ATOM 4146 N N . ALA A 1 556 ? -25.493 15.175 31.037 1.00 79.25 556 ALA A N 1
ATOM 4147 C CA . ALA A 1 556 ? -25.263 15.912 29.798 1.00 79.25 556 ALA A CA 1
ATOM 4148 C C . ALA A 1 556 ? -24.717 15.013 28.674 1.00 79.25 556 ALA A C 1
ATOM 4150 O O . ALA A 1 556 ? -24.254 13.896 28.907 1.00 79.25 556 ALA A O 1
ATOM 4151 N N . SER A 1 557 ? -24.747 15.495 27.427 1.00 76.44 557 SER A N 1
ATOM 4152 C CA . SER A 1 557 ? -24.253 14.745 26.255 1.00 76.44 557 SER A CA 1
ATOM 4153 C C . SER A 1 557 ? -22.774 14.347 26.354 1.00 76.44 557 SER A C 1
ATOM 4155 O O . SER A 1 557 ? -22.359 13.368 25.739 1.00 76.44 557 SER A O 1
ATOM 4157 N N . ASN A 1 558 ? -21.993 15.068 27.162 1.00 75.94 558 ASN A N 1
ATOM 4158 C CA . ASN A 1 558 ? -20.589 14.785 27.456 1.00 75.94 558 ASN A CA 1
ATOM 4159 C C . ASN A 1 558 ? -20.378 13.777 28.609 1.00 75.94 558 ASN A C 1
ATOM 4161 O O . ASN A 1 558 ? -19.237 13.525 28.990 1.00 75.94 558 ASN A O 1
ATOM 4165 N N . GLY A 1 559 ? -21.452 13.211 29.173 1.00 73.25 559 GLY A N 1
ATOM 4166 C CA . GLY A 1 559 ? -21.398 12.210 30.241 1.00 73.25 559 GLY A CA 1
ATOM 4167 C C . GLY A 1 559 ? -21.227 12.768 31.658 1.00 73.25 559 GLY A C 1
ATOM 4168 O O . GLY A 1 559 ? -21.130 11.980 32.595 1.00 73.25 559 GLY A O 1
ATOM 4169 N N . LYS A 1 560 ? -21.195 14.096 31.842 1.00 79.94 560 LYS A N 1
ATOM 4170 C CA . LYS A 1 560 ? -21.114 14.743 33.163 1.00 79.94 560 LYS A CA 1
ATOM 4171 C C . LYS A 1 560 ? -22.508 15.057 33.734 1.00 79.94 560 LYS A C 1
ATOM 4173 O O . LYS A 1 560 ? -23.439 15.240 32.947 1.00 79.94 560 LYS A O 1
ATOM 4178 N N . PRO A 1 561 ? -22.673 15.159 35.067 1.00 82.81 561 PRO A N 1
ATOM 4179 C CA . PRO A 1 561 ? -23.919 15.634 35.672 1.00 82.81 561 PRO A CA 1
ATOM 4180 C C . PRO A 1 561 ? -24.304 17.025 35.157 1.00 82.81 561 PRO A C 1
ATOM 4182 O O . PRO A 1 561 ? -23.432 17.875 34.956 1.00 82.81 561 PRO A O 1
ATOM 4185 N N . ALA A 1 562 ? -25.598 17.260 34.939 1.00 85.50 562 ALA A N 1
ATOM 4186 C CA . ALA A 1 562 ? -26.093 18.596 34.628 1.00 85.50 562 ALA A CA 1
ATOM 4187 C C . ALA A 1 562 ? -25.870 19.537 35.825 1.00 85.50 562 ALA A C 1
ATOM 4189 O O . ALA A 1 562 ? -26.111 19.164 36.969 1.00 85.50 562 ALA A O 1
ATOM 4190 N N . ARG A 1 563 ? -25.390 20.751 35.553 1.00 87.38 563 ARG A N 1
ATOM 4191 C CA . ARG A 1 563 ? -25.088 21.791 36.547 1.00 87.38 563 ARG A CA 1
ATOM 4192 C C . ARG A 1 563 ? -26.107 22.931 36.569 1.00 87.38 563 ARG A C 1
ATOM 4194 O O . ARG A 1 563 ? -26.031 23.770 37.457 1.00 87.38 563 ARG A O 1
ATOM 4201 N N . TRP A 1 564 ? -27.012 23.000 35.592 1.00 89.44 564 TRP A N 1
ATOM 4202 C CA . TRP A 1 564 ? -28.138 23.936 35.625 1.00 89.44 564 TRP A CA 1
ATOM 4203 C C . TRP A 1 564 ? -29.243 23.435 36.561 1.00 89.44 564 TRP A C 1
ATOM 4205 O O . TRP A 1 564 ? -29.388 22.235 36.786 1.00 89.44 564 TRP A O 1
ATOM 4215 N N . ASP A 1 565 ? -30.025 24.364 37.101 1.00 89.31 565 ASP A N 1
ATOM 4216 C CA . ASP A 1 565 ? -31.026 24.100 38.129 1.00 89.31 565 ASP A CA 1
ATOM 4217 C C . ASP A 1 565 ? -32.304 23.465 37.561 1.00 89.31 565 ASP A C 1
ATOM 4219 O O . ASP A 1 565 ? -33.080 24.093 36.837 1.00 89.31 565 ASP A O 1
ATOM 4223 N N . GLY A 1 566 ? -32.561 22.214 37.937 1.00 86.94 566 GLY A N 1
ATOM 4224 C CA . GLY A 1 566 ? -33.743 21.454 37.540 1.00 86.94 566 GLY A CA 1
ATOM 4225 C C . GLY A 1 566 ? -35.091 22.112 37.808 1.00 86.94 566 GLY A C 1
ATOM 4226 O O . GLY A 1 566 ? -36.043 21.878 37.056 1.00 86.94 566 GLY A O 1
ATOM 4227 N N . ARG A 1 567 ? -35.171 22.965 38.840 1.00 90.44 567 ARG A N 1
ATOM 4228 C CA . ARG A 1 567 ? -36.403 23.674 39.226 1.00 90.44 567 ARG A CA 1
ATOM 4229 C C . ARG A 1 567 ? -36.928 24.580 38.117 1.00 90.44 567 ARG A C 1
ATOM 4231 O O . ARG A 1 567 ? -38.126 24.844 38.073 1.00 90.44 567 ARG A O 1
ATOM 4238 N N . ILE A 1 568 ? -36.055 25.004 37.197 1.00 91.75 568 ILE A N 1
ATOM 4239 C CA . ILE A 1 568 ? -36.439 25.769 36.006 1.00 91.75 568 ILE A CA 1
ATOM 4240 C C . ILE A 1 568 ? -37.505 25.010 35.216 1.00 91.75 568 ILE A C 1
ATOM 4242 O O . ILE A 1 568 ? -38.556 25.555 34.885 1.00 91.75 568 ILE A O 1
ATOM 4246 N N . LEU A 1 569 ? -37.230 23.741 34.913 1.00 90.50 569 LEU A N 1
ATOM 4247 C CA . LEU A 1 569 ? -38.089 22.943 34.053 1.00 90.50 569 LEU A CA 1
ATOM 4248 C C . LEU A 1 569 ? -39.366 22.512 34.781 1.00 90.50 569 LEU A C 1
ATOM 4250 O O . LEU A 1 569 ? -40.426 22.533 34.164 1.00 90.50 569 LEU A O 1
ATOM 4254 N N . ASP A 1 570 ? -39.282 22.203 36.081 1.00 89.44 570 ASP A N 1
ATOM 4255 C CA . ASP A 1 570 ? -40.461 21.915 36.908 1.00 89.44 570 ASP A CA 1
ATOM 4256 C C . ASP A 1 570 ? -41.440 23.097 36.909 1.00 89.44 570 ASP A C 1
ATOM 4258 O O . ASP A 1 570 ? -42.596 22.939 36.521 1.00 89.44 570 ASP A O 1
ATOM 4262 N N . ARG A 1 571 ? -40.956 24.301 37.242 1.00 88.81 571 ARG A N 1
ATOM 4263 C CA . ARG A 1 571 ? -41.788 25.509 37.305 1.00 88.81 571 ARG A CA 1
ATOM 4264 C C . ARG A 1 571 ? -42.407 25.858 35.957 1.00 88.81 571 ARG A C 1
ATOM 4266 O O . ARG A 1 571 ? -43.583 26.194 35.897 1.00 88.81 571 ARG A O 1
ATOM 4273 N N . VAL A 1 572 ? -41.623 25.810 34.879 1.00 91.75 572 VAL A N 1
ATOM 4274 C CA . VAL A 1 572 ? -42.116 26.164 33.541 1.00 91.75 572 VAL A CA 1
ATOM 4275 C C . VAL A 1 572 ? -43.184 25.177 33.082 1.00 91.75 572 VAL A C 1
ATOM 4277 O O . VAL A 1 572 ? -44.228 25.605 32.601 1.00 91.75 572 VAL A O 1
ATOM 4280 N N . VAL A 1 573 ? -42.954 23.871 33.244 1.00 91.00 573 VAL A N 1
ATOM 4281 C CA . VAL A 1 573 ? -43.915 22.847 32.817 1.00 91.00 573 VAL A CA 1
ATOM 4282 C C . VAL A 1 573 ? -45.203 22.921 33.638 1.00 91.00 573 VAL A C 1
ATOM 4284 O O . VAL A 1 573 ? -46.278 22.935 33.039 1.00 91.00 573 VAL A O 1
ATOM 4287 N N . ASP A 1 574 ? -45.115 23.021 34.968 1.00 90.69 574 ASP A N 1
ATOM 4288 C CA . ASP A 1 574 ? -46.301 23.136 35.830 1.00 90.69 574 ASP A CA 1
ATOM 4289 C C . ASP A 1 574 ? -47.102 24.392 35.494 1.00 90.69 574 ASP A C 1
ATOM 4291 O O . ASP A 1 574 ? -48.310 24.326 35.271 1.00 90.69 574 ASP A O 1
ATOM 4295 N N . ARG A 1 575 ? -46.415 25.530 35.340 1.00 90.75 575 ARG A N 1
ATOM 4296 C CA . ARG A 1 575 ? -47.069 26.799 35.035 1.00 90.75 575 ARG A CA 1
ATOM 4297 C C . ARG A 1 575 ? -47.759 26.800 33.670 1.00 90.75 575 ARG A C 1
ATOM 4299 O O . ARG A 1 575 ? -48.815 27.407 33.526 1.00 90.75 575 ARG A O 1
ATOM 4306 N N . ILE A 1 576 ? -47.204 26.120 32.665 1.00 89.81 576 ILE A N 1
ATOM 4307 C CA . ILE A 1 576 ? -47.857 25.970 31.353 1.00 89.81 576 ILE A CA 1
ATOM 4308 C C . ILE A 1 576 ? -49.179 25.203 31.488 1.00 89.81 576 ILE A C 1
ATOM 4310 O O . ILE A 1 576 ? -50.181 25.632 30.915 1.00 89.81 576 ILE A O 1
ATOM 4314 N N . HIS A 1 577 ? -49.193 24.113 32.261 1.00 88.31 577 HIS A N 1
ATOM 4315 C CA . HIS A 1 577 ? -50.394 23.297 32.488 1.00 88.31 577 HIS A CA 1
ATOM 4316 C C . HIS A 1 577 ? -51.428 23.972 33.400 1.00 88.31 577 HIS A C 1
ATOM 4318 O O . HIS A 1 577 ? -52.620 23.727 33.246 1.00 88.31 577 HIS A O 1
ATOM 4324 N N . GLU A 1 578 ? -51.012 24.864 34.303 1.00 88.62 578 GLU A N 1
ATOM 4325 C CA . GLU A 1 578 ? -51.934 25.721 35.066 1.00 88.62 578 GLU A CA 1
ATOM 4326 C C . GLU A 1 578 ? -52.635 26.768 34.187 1.00 88.62 578 GLU A C 1
ATOM 4328 O O . GLU A 1 578 ? -53.794 27.109 34.418 1.00 88.62 578 GLU A O 1
ATOM 4333 N N . LEU A 1 579 ? -51.923 27.318 33.198 1.00 85.88 579 LEU A N 1
ATOM 4334 C CA . LEU A 1 579 ? -52.389 28.449 32.392 1.00 85.88 579 LEU A CA 1
ATOM 4335 C C . LEU A 1 579 ? -53.259 28.046 31.192 1.00 85.88 579 LEU A C 1
ATOM 4337 O O . LEU A 1 579 ? -53.927 28.910 30.617 1.00 85.88 579 LEU A O 1
ATOM 4341 N N . GLY A 1 580 ? -53.258 26.775 30.783 1.00 78.12 580 GLY A N 1
ATOM 4342 C CA . GLY A 1 580 ? -54.008 26.320 29.614 1.00 78.12 580 GLY A CA 1
ATOM 4343 C C . GLY A 1 580 ? -54.110 24.801 29.486 1.00 78.12 580 GLY A C 1
ATOM 4344 O O . GLY A 1 580 ? -53.390 24.049 30.133 1.00 78.12 580 GLY A O 1
ATOM 4345 N N . GLN A 1 581 ? -55.018 24.343 28.620 1.00 79.69 581 GLN A N 1
ATOM 4346 C CA . GLN A 1 581 ? -55.173 22.919 28.308 1.00 79.69 581 GLN A CA 1
ATOM 4347 C C . GLN A 1 581 ? -54.181 22.519 27.207 1.00 79.69 581 GLN A C 1
ATOM 4349 O O . GLN A 1 581 ? -54.357 22.892 26.047 1.00 79.69 581 GLN A O 1
ATOM 4354 N N . PHE A 1 582 ? -53.150 21.754 27.567 1.00 83.88 582 PHE A N 1
ATOM 4355 C CA . PHE A 1 582 ? -52.144 21.213 26.647 1.00 83.88 582 PHE A CA 1
ATOM 4356 C C . PHE A 1 582 ? -52.130 19.680 26.676 1.00 83.88 582 PHE A C 1
ATOM 4358 O O . PHE A 1 582 ? -52.658 19.054 27.596 1.00 83.88 582 PHE A O 1
ATOM 4365 N N . ALA A 1 583 ? -51.511 19.059 25.667 1.00 82.69 583 ALA A N 1
ATOM 4366 C CA . ALA A 1 583 ? -51.245 17.623 25.703 1.00 82.69 583 ALA A CA 1
ATOM 4367 C C . ALA A 1 583 ? -50.267 17.279 26.848 1.00 82.69 583 ALA A C 1
ATOM 4369 O O . ALA A 1 583 ? -49.446 18.129 27.209 1.00 82.69 583 ALA A O 1
ATOM 4370 N N . PRO A 1 584 ? -50.297 16.046 27.398 1.00 84.94 584 PRO A N 1
ATOM 4371 C CA . PRO A 1 584 ? -49.341 15.622 28.417 1.00 84.94 584 PRO A CA 1
ATOM 4372 C C . PRO A 1 584 ? -47.897 15.886 27.982 1.00 84.94 584 PRO A C 1
ATOM 4374 O O . 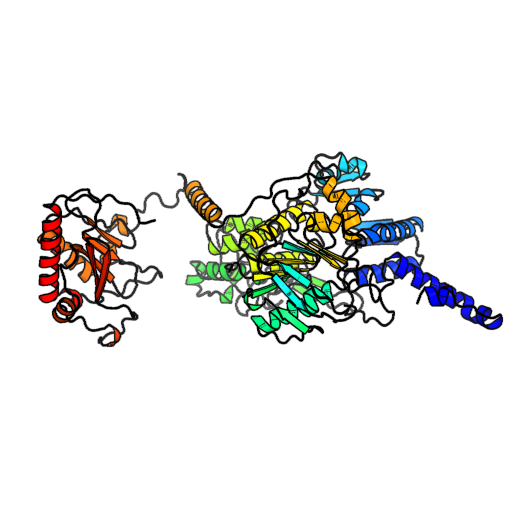PRO A 1 584 ? -47.539 15.656 26.826 1.00 84.94 584 PRO A O 1
ATOM 4377 N N . THR A 1 585 ? -47.070 16.371 28.910 1.00 87.25 585 THR A N 1
ATOM 4378 C CA . THR A 1 585 ? -45.654 16.628 28.633 1.00 87.25 585 THR A CA 1
ATOM 4379 C C . THR A 1 585 ? -44.951 15.332 28.235 1.00 87.25 585 THR A C 1
ATOM 4381 O O . THR A 1 585 ? -44.984 14.350 28.977 1.00 87.25 585 THR A O 1
ATOM 4384 N N . ASP A 1 586 ? -44.287 15.345 27.083 1.00 87.00 586 ASP A N 1
ATOM 4385 C CA . ASP A 1 586 ? -43.473 14.238 26.600 1.00 87.00 586 ASP A CA 1
ATOM 4386 C C . ASP A 1 586 ? -42.075 14.305 27.226 1.00 87.00 586 ASP A C 1
ATOM 4388 O O . ASP A 1 586 ? -41.271 15.195 26.920 1.00 87.00 586 ASP A O 1
ATOM 4392 N N . TRP A 1 587 ? -41.812 13.342 28.110 1.00 86.62 587 TRP A N 1
ATOM 4393 C CA . TRP A 1 587 ? -40.529 13.118 28.781 1.00 86.62 587 TRP A CA 1
ATOM 4394 C C . TRP A 1 587 ? -39.761 11.919 28.204 1.00 86.62 587 TRP A C 1
ATOM 4396 O O . TRP A 1 587 ? -38.704 11.571 28.717 1.00 86.62 587 TRP A O 1
ATOM 4406 N N . SER A 1 588 ? -40.273 11.267 27.154 1.00 79.31 588 SER A N 1
ATOM 4407 C CA . SER A 1 588 ? -39.695 10.027 26.607 1.00 79.31 588 SER A CA 1
ATOM 4408 C C . SER A 1 588 ? -38.344 10.232 25.914 1.00 79.31 588 SER A C 1
ATOM 4410 O O . SER A 1 588 ? -37.623 9.278 25.629 1.00 79.31 588 SER A O 1
ATOM 4412 N N . GLN A 1 589 ? -37.980 11.481 25.622 1.00 81.94 589 GLN A N 1
ATOM 4413 C CA . GLN A 1 589 ? -36.798 11.817 24.842 1.00 81.94 589 GLN A CA 1
ATOM 4414 C C . GLN A 1 589 ? -35.628 12.194 25.750 1.00 81.94 589 GLN A C 1
ATOM 4416 O O . GLN A 1 589 ? -35.643 13.230 26.404 1.00 81.94 589 GLN A O 1
ATOM 4421 N N . ARG A 1 590 ? -34.526 11.442 25.673 1.00 81.81 590 ARG A N 1
ATOM 4422 C CA . ARG A 1 590 ? -33.298 11.663 26.464 1.00 81.81 590 ARG A CA 1
ATOM 4423 C C . ARG A 1 590 ? -32.796 13.114 26.514 1.00 81.81 590 ARG A C 1
ATOM 4425 O O . ARG A 1 590 ? -32.151 13.525 27.471 1.00 81.81 590 ARG A O 1
ATOM 4432 N N . THR A 1 591 ? -32.963 13.895 25.455 1.00 83.75 591 THR A N 1
ATOM 4433 C CA . THR A 1 591 ? -32.316 15.213 25.322 1.00 83.75 591 THR A CA 1
ATOM 4434 C C . THR A 1 591 ? -33.287 16.380 25.275 1.00 83.75 591 THR A C 1
ATOM 4436 O O . THR A 1 591 ? -32.833 17.529 25.258 1.00 83.75 591 THR A O 1
ATOM 4439 N N . SER A 1 592 ? -34.592 16.110 25.264 1.00 87.50 592 SER A N 1
ATOM 4440 C CA . SER A 1 592 ? -35.607 17.140 25.083 1.00 87.50 592 SER A CA 1
ATOM 4441 C C . SER A 1 592 ? -36.873 16.850 25.868 1.00 87.50 592 SER A C 1
ATOM 4443 O O . SER A 1 592 ? -37.277 15.702 25.958 1.00 87.50 592 SER A O 1
ATOM 4445 N N . VAL A 1 593 ? -37.542 17.897 26.333 1.00 89.12 593 VAL A N 1
ATOM 4446 C CA . VAL A 1 593 ? -38.888 17.806 26.912 1.00 89.12 593 VAL A CA 1
ATOM 4447 C C . VAL A 1 593 ? -39.817 18.645 26.062 1.00 89.12 593 VAL A C 1
ATOM 4449 O O . VAL A 1 593 ? -39.471 19.779 25.719 1.00 89.12 593 VAL A O 1
ATOM 4452 N N . ARG A 1 594 ? -40.967 18.090 25.675 1.00 90.62 594 ARG A N 1
ATOM 4453 C CA . ARG A 1 594 ? -41.883 18.749 24.735 1.00 90.62 594 ARG A CA 1
ATOM 4454 C C . ARG A 1 594 ? -43.296 18.808 25.282 1.00 90.62 594 ARG A C 1
ATOM 4456 O O . ARG A 1 594 ? -43.778 17.845 25.865 1.00 90.62 594 ARG A O 1
ATOM 4463 N N . ILE A 1 595 ? -43.973 19.923 25.036 1.00 88.94 595 ILE A N 1
ATOM 4464 C CA . ILE A 1 595 ? -45.413 20.063 25.264 1.00 88.94 595 ILE A CA 1
ATOM 4465 C C . ILE A 1 595 ? -46.047 20.434 23.926 1.00 88.94 595 ILE A C 1
ATOM 4467 O O . ILE A 1 595 ? -45.747 21.485 23.345 1.00 88.94 595 ILE A O 1
ATOM 4471 N N . ALA A 1 596 ? -46.890 19.539 23.416 1.00 83.50 596 ALA A N 1
ATOM 4472 C CA . ALA A 1 596 ? -47.665 19.771 22.205 1.00 83.50 596 ALA A CA 1
ATOM 4473 C C . ALA A 1 596 ? -48.902 20.634 22.492 1.00 83.50 596 ALA A C 1
ATOM 4475 O O . ALA A 1 596 ? -49.385 20.697 23.625 1.00 83.50 596 ALA A O 1
ATOM 4476 N N . GLY A 1 597 ? -49.407 21.309 21.457 1.00 75.81 597 GLY A N 1
ATOM 4477 C CA . GLY A 1 597 ? -50.675 22.031 21.538 1.00 75.81 597 GLY A CA 1
ATOM 4478 C C . GLY A 1 597 ? -51.888 21.125 21.823 1.00 75.81 597 GLY A C 1
ATOM 4479 O O . GLY A 1 597 ? -51.773 19.903 21.750 1.00 75.81 597 GLY A O 1
ATOM 4480 N N . PRO A 1 598 ? -53.057 21.716 22.138 1.00 65.00 598 PRO A N 1
ATOM 4481 C CA . PRO A 1 598 ? -54.289 20.976 22.444 1.00 65.00 598 PRO A CA 1
ATOM 4482 C C . PRO A 1 598 ? -54.819 20.124 21.278 1.00 65.00 598 PRO A C 1
ATOM 4484 O O . PRO A 1 598 ? -55.413 19.073 21.509 1.00 65.00 598 PRO A O 1
ATOM 4487 N N . ASP A 1 599 ? -54.580 20.538 20.032 1.00 59.12 599 ASP A N 1
ATOM 4488 C CA . ASP A 1 599 ? -54.986 19.785 18.845 1.00 59.12 599 ASP A CA 1
ATOM 4489 C C . ASP A 1 599 ? -53.880 18.802 18.433 1.00 59.12 599 ASP A C 1
ATOM 4491 O O . ASP A 1 599 ? -52.702 19.163 18.405 1.00 59.12 599 ASP A O 1
ATOM 4495 N N . LYS A 1 600 ? -54.239 17.574 18.028 1.00 51.62 600 LYS A N 1
ATOM 4496 C CA . LYS A 1 600 ? -53.320 16.511 17.543 1.00 51.62 600 LYS A CA 1
ATOM 4497 C C . LYS A 1 600 ? -52.541 16.865 16.250 1.00 51.62 600 LYS A C 1
ATOM 4499 O O . LYS A 1 600 ? -52.036 15.978 15.572 1.00 51.62 600 LYS A O 1
ATOM 4504 N N . SER A 1 601 ? -52.432 18.145 15.894 1.00 53.00 601 SER A N 1
ATOM 4505 C CA . SER A 1 601 ? -51.764 18.681 14.701 1.00 53.00 601 SER A CA 1
ATOM 4506 C C . SER A 1 601 ? -50.229 18.617 14.751 1.00 53.00 601 SER A C 1
ATOM 4508 O O . SER A 1 601 ? -49.572 18.979 13.779 1.00 53.00 601 SER A O 1
ATOM 4510 N N . GLY A 1 602 ? -49.637 18.155 15.860 1.00 58.09 602 GLY A N 1
ATOM 4511 C CA . GLY A 1 602 ? -48.195 17.898 15.978 1.00 58.09 602 GLY A CA 1
ATOM 4512 C C . GLY A 1 602 ? -47.317 19.138 16.191 1.00 58.09 602 GLY A C 1
ATOM 4513 O O . GLY A 1 602 ? -46.100 19.007 16.299 1.00 58.09 602 GLY A O 1
ATOM 4514 N N . VAL A 1 603 ? -47.897 20.340 16.293 1.00 65.06 603 VAL A N 1
ATOM 4515 C CA . VAL A 1 603 ? -47.135 21.576 16.539 1.00 65.06 603 VAL A CA 1
ATOM 4516 C C . VAL A 1 603 ? -46.816 21.714 18.033 1.00 65.06 603 VAL A C 1
ATOM 4518 O O . VAL A 1 603 ? -47.715 21.831 18.870 1.00 65.06 603 VAL A O 1
ATOM 4521 N N . ALA A 1 604 ? -45.525 21.710 18.379 1.00 77.38 604 ALA A N 1
ATOM 4522 C CA . ALA A 1 604 ? -45.055 21.863 19.755 1.00 77.38 604 ALA A CA 1
ATOM 4523 C C . ALA A 1 604 ? -45.135 23.326 20.217 1.00 77.38 604 ALA A C 1
ATOM 4525 O O . ALA A 1 604 ? -44.494 24.196 19.630 1.00 77.38 604 ALA A O 1
ATOM 4526 N N . PHE A 1 605 ? -45.873 23.599 21.297 1.00 87.19 605 PHE A N 1
ATOM 4527 C CA . PHE A 1 605 ? -45.872 24.915 21.945 1.00 87.19 605 PHE A CA 1
ATOM 4528 C C . PHE A 1 605 ? -44.536 25.166 22.646 1.00 87.19 605 PHE A C 1
ATOM 4530 O O . PHE A 1 605 ? -43.933 26.226 22.489 1.00 87.19 605 PHE A O 1
ATOM 4537 N N . PHE A 1 606 ? -44.047 24.164 23.375 1.00 91.12 606 PHE A N 1
ATOM 4538 C CA . PHE A 1 606 ? -42.849 24.275 24.195 1.00 91.12 606 PHE A CA 1
ATOM 4539 C C . PHE A 1 606 ? -41.882 23.126 23.925 1.00 91.12 606 PHE A C 1
ATOM 4541 O O . PHE A 1 606 ? -42.280 21.966 23.799 1.00 91.12 606 PHE A O 1
ATOM 4548 N N . HIS A 1 607 ? -40.598 23.465 23.850 1.00 91.50 607 HIS A N 1
ATOM 4549 C CA . HIS A 1 607 ? -39.501 22.525 23.687 1.00 91.50 607 HIS A CA 1
ATOM 4550 C C . HIS A 1 607 ? -38.311 22.959 24.548 1.00 91.50 607 HIS A C 1
ATOM 4552 O O . HIS A 1 607 ? -37.668 23.969 24.262 1.00 91.50 607 HIS A O 1
ATOM 4558 N N . ALA A 1 608 ? -37.965 22.169 25.560 1.00 91.75 608 ALA A N 1
ATOM 4559 C CA . ALA A 1 608 ? -36.746 22.358 26.333 1.00 91.75 608 ALA A CA 1
ATOM 4560 C C . ALA A 1 608 ? -35.639 21.434 25.820 1.00 91.75 608 ALA A C 1
ATOM 4562 O O . ALA A 1 608 ? -35.798 20.216 25.832 1.00 91.75 608 ALA A O 1
ATOM 4563 N N . THR A 1 609 ? -34.499 21.993 25.412 1.00 91.81 609 THR A N 1
ATOM 4564 C CA . THR A 1 609 ? -33.277 21.223 25.153 1.00 91.81 609 THR A CA 1
ATOM 4565 C C . THR A 1 609 ? -32.546 21.059 26.466 1.00 91.81 609 THR A C 1
ATOM 4567 O O . THR A 1 609 ? -31.926 21.999 26.971 1.00 91.81 609 THR A O 1
ATOM 4570 N N . THR A 1 610 ? -32.605 19.855 27.018 1.00 90.06 610 THR A N 1
ATOM 4571 C CA . THR A 1 610 ? -31.959 19.585 28.290 1.00 90.06 610 THR A CA 1
ATOM 4572 C C . THR A 1 610 ? -30.486 19.245 28.066 1.00 90.06 610 THR A C 1
ATOM 4574 O O . THR A 1 610 ? -29.690 19.674 28.875 1.00 90.06 610 THR A O 1
ATOM 4577 N N . SER A 1 611 ? -30.077 18.616 26.947 1.00 86.38 611 SER A N 1
ATOM 4578 C CA . SER A 1 611 ? -28.762 17.965 26.674 1.00 86.38 611 SER A CA 1
ATOM 4579 C C . SER A 1 611 ? -27.442 18.604 27.178 1.00 86.38 611 SER A C 1
ATOM 4581 O O . SER A 1 611 ? -26.469 17.869 27.367 1.00 86.38 611 SER A O 1
ATOM 4583 N N . ARG A 1 612 ? -27.375 19.911 27.446 1.00 87.19 612 ARG A N 1
ATOM 4584 C CA . ARG A 1 612 ? -26.154 20.629 27.855 1.00 87.19 612 ARG A CA 1
ATOM 4585 C C . ARG A 1 612 ? -25.823 20.450 29.349 1.00 87.19 612 ARG A C 1
ATOM 4587 O O . ARG A 1 612 ? -26.682 20.079 30.154 1.00 87.19 612 ARG A O 1
ATOM 4594 N N . GLU A 1 613 ? -24.547 20.671 29.693 1.00 87.00 613 GLU A N 1
ATOM 4595 C CA . GLU A 1 613 ? -24.019 20.577 31.070 1.00 87.00 613 GLU A CA 1
ATOM 4596 C C . GLU A 1 613 ? -24.430 21.791 31.902 1.00 87.00 613 GLU A C 1
ATOM 4598 O O . GLU A 1 613 ? -24.999 21.629 32.972 1.00 87.00 613 GLU A O 1
ATOM 4603 N N . TRP A 1 614 ? -24.191 23.000 31.399 1.00 88.38 614 TRP A N 1
ATOM 4604 C CA . TRP A 1 614 ? -24.293 24.223 32.197 1.00 88.38 614 TRP A CA 1
ATOM 4605 C C . TRP A 1 614 ? -25.587 25.008 32.024 1.00 88.38 614 TRP A C 1
ATOM 4607 O O . TRP A 1 614 ? -25.875 25.848 32.860 1.00 88.38 614 TRP A O 1
ATOM 4617 N N . VAL A 1 615 ? -26.366 24.771 30.972 1.00 90.81 615 VAL A N 1
ATOM 4618 C CA . VAL A 1 615 ? -27.574 25.559 30.683 1.00 90.81 615 VAL A CA 1
ATOM 4619 C C . VAL A 1 615 ? -28.705 24.673 30.179 1.00 90.81 615 VAL A C 1
ATOM 4621 O O . VAL A 1 615 ? -28.453 23.620 29.590 1.00 90.81 615 VAL A O 1
ATOM 4624 N N . VAL A 1 616 ? -29.941 25.132 30.352 1.00 91.56 616 VAL A N 1
ATOM 4625 C CA . VAL A 1 616 ? -31.134 24.595 29.692 1.00 91.56 616 VAL A CA 1
ATOM 4626 C C . VAL A 1 616 ? -31.678 25.641 28.728 1.00 91.56 616 VAL A C 1
ATOM 4628 O O . VAL A 1 616 ? -31.766 26.822 29.058 1.00 91.56 616 VAL A O 1
ATOM 4631 N N . THR A 1 617 ? -32.027 25.217 27.517 1.00 93.62 617 THR A N 1
ATOM 4632 C CA . THR A 1 617 ? -32.594 26.114 26.504 1.00 93.62 617 THR A CA 1
ATOM 4633 C C . THR A 1 617 ? -34.088 25.852 26.387 1.00 93.62 617 THR A C 1
ATOM 4635 O O . THR A 1 617 ? -34.490 24.744 26.039 1.00 93.62 617 THR A O 1
ATOM 4638 N N . LEU A 1 618 ? -34.900 26.868 26.658 1.00 94.31 618 LEU A N 1
ATOM 4639 C CA . LEU A 1 618 ? -36.357 26.842 26.616 1.00 94.31 618 LEU A CA 1
ATOM 4640 C C . LEU A 1 618 ? -36.835 27.513 25.328 1.00 94.31 618 LEU A C 1
ATOM 4642 O O . LEU A 1 618 ? -36.603 28.702 25.136 1.00 94.31 618 LEU A O 1
ATOM 4646 N N . ARG A 1 619 ? -37.500 26.776 24.439 1.00 93.75 619 ARG A N 1
ATOM 4647 C CA . ARG A 1 619 ? -38.055 27.310 23.189 1.00 93.75 619 ARG A CA 1
ATOM 4648 C C . ARG A 1 619 ? -39.578 27.330 23.259 1.00 93.75 619 ARG A C 1
ATOM 4650 O O . ARG A 1 619 ? -40.196 26.286 23.467 1.00 93.75 619 ARG A O 1
ATOM 4657 N N . PHE A 1 620 ? -40.164 28.500 23.028 1.00 92.75 620 PHE A N 1
ATOM 4658 C CA . PHE A 1 620 ? -41.609 28.728 22.984 1.00 92.75 620 PHE A CA 1
ATOM 4659 C C . PHE A 1 620 ? -42.027 29.145 21.577 1.00 92.75 620 PHE A C 1
ATOM 4661 O O . PHE A 1 620 ? -41.545 30.156 21.070 1.00 92.75 620 PHE A O 1
ATOM 4668 N N . HIS A 1 621 ? -42.938 28.404 20.954 1.00 89.44 621 HIS A N 1
ATOM 4669 C CA . HIS A 1 621 ? -43.478 28.745 19.641 1.00 89.44 621 HIS A CA 1
ATOM 4670 C C . HIS A 1 621 ? -44.776 29.529 19.801 1.00 89.44 621 HIS A C 1
ATOM 4672 O O . HIS A 1 621 ? -45.750 29.038 20.366 1.00 89.44 621 HIS A O 1
ATOM 4678 N N . VAL A 1 622 ? -44.805 30.747 19.270 1.00 88.19 622 VAL A N 1
ATOM 4679 C CA . VAL A 1 622 ? -45.957 31.656 19.318 1.00 88.19 622 VAL A CA 1
ATOM 4680 C C . VAL A 1 622 ? -46.240 32.235 17.926 1.00 88.19 622 VAL A C 1
ATOM 4682 O O . VAL A 1 622 ? -45.415 32.107 17.016 1.00 88.19 622 VAL A O 1
ATOM 4685 N N . PRO A 1 623 ? -47.413 32.848 17.688 1.00 84.69 623 PRO A N 1
ATOM 4686 C CA . PRO A 1 623 ? -47.651 33.599 16.458 1.00 84.69 623 PRO A CA 1
ATOM 4687 C C . PRO A 1 623 ? -46.600 34.693 16.257 1.00 84.69 623 PRO A C 1
ATOM 4689 O O . PRO A 1 623 ? -46.127 35.302 17.223 1.00 84.69 623 PRO A O 1
ATOM 4692 N N . ARG A 1 624 ? -46.253 34.972 15.000 1.00 82.69 624 ARG A N 1
ATOM 4693 C CA . ARG A 1 624 ? -45.311 36.049 14.683 1.00 82.69 624 ARG A CA 1
ATOM 4694 C C . ARG A 1 624 ? -45.792 37.395 15.242 1.00 82.69 624 ARG A C 1
ATOM 4696 O O . ARG A 1 624 ? -46.992 37.650 15.301 1.00 82.69 624 ARG A O 1
ATOM 4703 N N . ASN A 1 625 ? -44.853 38.249 15.650 1.00 82.31 625 ASN A N 1
ATOM 4704 C CA . ASN A 1 625 ? -45.098 39.562 16.265 1.00 82.31 625 ASN A CA 1
ATOM 4705 C C . ASN A 1 625 ? -45.794 39.538 17.643 1.00 82.31 625 ASN A C 1
ATOM 4707 O O . ASN A 1 625 ? -46.223 40.587 18.125 1.00 82.31 625 ASN A O 1
ATOM 4711 N N . THR A 1 626 ? -45.873 38.383 18.319 1.00 85.62 626 THR A N 1
ATOM 4712 C CA . THR A 1 626 ? -46.396 38.316 19.699 1.00 85.62 626 THR A CA 1
ATOM 4713 C C . THR A 1 626 ? -45.492 39.078 20.675 1.00 85.62 626 THR A C 1
ATOM 4715 O O . THR A 1 626 ? -45.978 39.782 21.573 1.00 85.62 626 THR A O 1
ATOM 4718 N N . PHE A 1 627 ? -44.173 38.981 20.481 1.00 88.81 627 PHE A N 1
ATOM 4719 C CA . PHE A 1 627 ? -43.171 39.683 21.274 1.00 88.81 627 PHE A CA 1
ATOM 4720 C C . PHE A 1 627 ? -42.260 40.528 20.381 1.00 88.81 627 PHE A C 1
ATOM 4722 O O . PHE A 1 627 ? -41.805 40.088 19.326 1.00 88.81 627 PHE A O 1
ATOM 4729 N N . LYS A 1 628 ? -41.988 41.761 20.827 1.00 86.75 628 LYS A N 1
ATOM 4730 C CA . LYS A 1 628 ? -40.967 42.630 20.234 1.00 86.75 628 LYS A CA 1
ATOM 4731 C C . LYS A 1 628 ? -39.639 42.384 20.967 1.00 86.75 628 LYS A C 1
ATOM 4733 O O . LYS A 1 628 ? -39.650 42.530 22.193 1.00 86.75 628 LYS A O 1
ATOM 4738 N N . PRO A 1 629 ? -38.527 42.069 20.271 1.00 84.44 629 PRO A N 1
ATOM 4739 C CA . PRO A 1 629 ? -37.267 41.673 20.907 1.00 84.44 629 PRO A CA 1
ATOM 4740 C C . PRO A 1 629 ? -36.768 42.632 21.992 1.00 84.44 629 PRO A C 1
ATOM 4742 O O . PRO A 1 629 ? -36.643 42.241 23.149 1.00 84.44 629 PRO A O 1
ATOM 4745 N N . SER A 1 630 ? -36.632 43.917 21.661 1.00 82.69 630 SER A N 1
ATOM 4746 C CA . SER A 1 630 ? -36.122 44.944 22.581 1.00 82.69 630 SER A CA 1
ATOM 4747 C C . SER A 1 630 ? -37.028 45.220 23.787 1.00 82.69 630 SER A C 1
ATOM 4749 O O . SER A 1 630 ? -36.556 45.661 24.834 1.00 82.69 630 SER A O 1
ATOM 4751 N N . ALA A 1 631 ? -38.337 44.978 23.664 1.00 85.19 631 ALA A N 1
ATOM 4752 C CA . ALA A 1 631 ? -39.278 45.142 24.770 1.00 85.19 631 ALA A CA 1
ATOM 4753 C C . ALA A 1 631 ? -39.212 43.951 25.735 1.00 85.19 631 ALA A C 1
ATOM 4755 O O . ALA A 1 631 ? -39.227 44.152 26.947 1.00 85.19 631 ALA A O 1
ATOM 4756 N N . LEU A 1 632 ? -39.111 42.727 25.201 1.00 86.62 632 LEU A N 1
ATOM 4757 C CA . LEU A 1 632 ? -39.035 41.520 26.022 1.00 86.62 632 LEU A CA 1
ATOM 4758 C C . LEU A 1 632 ? -37.683 41.405 26.738 1.00 86.62 632 LEU A C 1
ATOM 4760 O O . LEU A 1 632 ? -37.646 41.023 27.902 1.00 86.62 632 LEU A O 1
ATOM 4764 N N . GLU A 1 633 ? -36.593 41.809 26.089 1.00 85.75 633 GLU A N 1
ATOM 4765 C CA . GLU A 1 633 ? -35.261 41.860 26.699 1.00 85.75 633 GLU A CA 1
ATOM 4766 C C . GLU A 1 633 ? -35.230 42.800 27.919 1.00 85.75 633 GLU A C 1
ATOM 4768 O O . GLU A 1 633 ? -34.828 42.400 29.014 1.00 85.75 633 GLU A O 1
ATOM 4773 N N . LYS A 1 634 ? -35.778 44.018 27.777 1.00 84.19 634 LYS A N 1
ATOM 4774 C CA . LYS A 1 634 ? -35.920 44.988 28.881 1.00 84.19 634 LYS A CA 1
ATOM 4775 C C . LYS A 1 634 ? -36.851 44.516 29.997 1.00 84.19 634 LYS A C 1
ATOM 4777 O O . LYS A 1 634 ? -36.706 44.969 31.134 1.00 84.19 634 LYS A O 1
ATOM 4782 N N . GLN A 1 635 ? -37.823 43.668 29.665 1.00 85.81 635 GLN A N 1
ATOM 4783 C CA . GLN A 1 635 ? -38.783 43.112 30.612 1.00 85.81 635 GLN A CA 1
ATOM 4784 C C . GLN A 1 635 ? -38.163 41.970 31.426 1.00 85.81 635 GLN A C 1
ATOM 4786 O O . GLN A 1 635 ? -38.284 41.979 32.646 1.00 85.81 635 GLN A O 1
ATOM 4791 N N . LEU A 1 636 ? -37.494 41.014 30.772 1.00 85.94 636 LEU A N 1
ATOM 4792 C CA . LEU A 1 636 ? -36.909 39.841 31.431 1.00 85.94 636 LEU A CA 1
ATOM 4793 C C . LEU A 1 636 ? -35.607 40.161 32.179 1.00 85.94 636 LEU A C 1
ATOM 4795 O O . LEU A 1 636 ? -35.324 39.497 33.171 1.00 85.94 636 LEU A O 1
ATOM 4799 N N . ARG A 1 637 ? -34.838 41.170 31.733 1.00 83.00 637 ARG A N 1
ATOM 4800 C CA . ARG A 1 637 ? -33.585 41.637 32.368 1.00 83.00 637 ARG A CA 1
ATOM 4801 C C . ARG A 1 637 ? -32.633 40.498 32.760 1.00 83.00 637 ARG A C 1
ATOM 4803 O O . ARG A 1 637 ? -32.083 40.486 33.858 1.00 83.00 637 ARG A O 1
ATOM 4810 N N . LEU A 1 638 ? -32.454 39.525 31.869 1.00 84.44 638 LEU A N 1
ATOM 4811 C CA . LEU A 1 638 ? -31.551 38.404 32.110 1.00 84.44 638 LEU A CA 1
ATOM 4812 C C . LEU A 1 638 ? -30.100 38.879 31.992 1.00 84.44 638 LEU A C 1
ATOM 4814 O O . LEU A 1 638 ? -29.651 39.214 30.900 1.00 84.44 638 LEU A O 1
ATOM 4818 N N . THR A 1 639 ? -29.361 38.870 33.100 1.00 82.31 639 THR A N 1
ATOM 4819 C CA . THR A 1 639 ? -27.925 39.183 33.105 1.00 82.31 639 THR A CA 1
ATOM 4820 C C . THR A 1 639 ? -27.164 38.216 32.183 1.00 82.31 639 THR A C 1
ATOM 4822 O O . THR A 1 639 ? -27.432 37.005 32.244 1.00 82.31 639 THR A O 1
ATOM 4825 N N . PRO A 1 640 ? -26.246 38.701 31.324 1.00 83.25 640 PRO A N 1
ATOM 4826 C CA . PRO A 1 640 ? -25.357 37.853 30.533 1.00 83.25 640 PRO A CA 1
ATOM 4827 C C . PRO A 1 640 ? -24.533 36.900 31.407 1.00 83.25 640 PRO A C 1
ATOM 4829 O O . PRO A 1 640 ? -24.155 37.238 32.527 1.00 83.25 640 PRO A O 1
ATOM 4832 N N . PHE A 1 641 ? -24.209 35.709 30.895 1.00 83.00 641 PHE A N 1
ATOM 4833 C CA . PHE A 1 641 ? -23.513 34.684 31.688 1.00 83.00 641 PHE A CA 1
ATOM 4834 C C . PHE A 1 641 ? -22.129 35.121 32.197 1.00 83.00 641 PHE A C 1
ATOM 4836 O O . PHE A 1 641 ? -21.727 34.697 33.277 1.00 83.00 641 PHE A O 1
ATOM 4843 N N . HIS A 1 642 ? -21.428 35.991 31.464 1.00 75.25 642 HIS A N 1
ATOM 4844 C CA . HIS A 1 642 ? -20.107 36.508 31.840 1.00 75.25 642 HIS A CA 1
ATOM 4845 C C . HIS A 1 642 ? -20.148 37.602 32.922 1.00 75.25 642 HIS A C 1
ATOM 4847 O O . HIS A 1 642 ? -19.122 37.891 33.528 1.00 75.25 642 HIS A O 1
ATOM 4853 N N . GLU A 1 643 ? -21.319 38.187 33.190 1.00 72.88 643 GLU A N 1
ATOM 4854 C CA . GLU A 1 643 ? -21.534 39.187 34.248 1.00 72.88 643 GLU A CA 1
ATOM 4855 C C . GLU A 1 643 ? -22.137 38.560 35.522 1.00 72.88 643 GLU A C 1
ATOM 4857 O O . GLU A 1 643 ? -22.421 39.250 36.501 1.00 72.88 643 GLU A O 1
ATOM 4862 N N . GLY A 1 644 ? -22.365 37.241 35.513 1.00 66.62 644 GLY A N 1
ATOM 4863 C CA . GLY A 1 644 ? -22.967 36.505 36.619 1.00 66.62 644 GLY A CA 1
ATOM 4864 C C . GLY A 1 644 ? -21.984 36.190 37.760 1.00 66.62 644 GLY A C 1
ATOM 4865 O O . GLY A 1 644 ? -20.791 36.008 37.530 1.00 66.62 644 GLY A O 1
ATOM 4866 N N . PRO A 1 645 ? -22.474 36.031 39.005 1.00 57.44 645 PRO A N 1
ATOM 4867 C CA . PRO A 1 645 ? -21.639 35.744 40.179 1.00 57.44 645 PRO A CA 1
ATOM 4868 C C . PRO A 1 645 ? -21.056 34.317 40.206 1.00 57.44 645 PRO A C 1
ATOM 4870 O O . PRO A 1 645 ? -20.262 33.989 41.083 1.00 57.44 645 PRO A O 1
ATOM 4873 N N . THR A 1 646 ? -21.462 33.437 39.286 1.00 58.44 646 THR A N 1
ATOM 4874 C CA . THR A 1 646 ? -20.997 32.045 39.182 1.00 58.44 646 THR A CA 1
ATOM 4875 C C . THR A 1 646 ? -20.447 31.808 37.777 1.00 58.44 646 THR A C 1
ATOM 4877 O O . THR A 1 646 ? -21.134 32.159 36.818 1.00 58.44 646 THR A O 1
ATOM 4880 N N . PRO A 1 647 ? -19.254 31.202 37.610 1.00 62.12 647 PRO A N 1
ATOM 4881 C CA . PRO A 1 647 ? -18.700 30.936 36.289 1.00 62.12 647 PRO A CA 1
ATOM 4882 C C . PRO A 1 647 ? -19.540 29.875 35.563 1.00 62.12 647 PRO A C 1
ATOM 4884 O O . PRO A 1 647 ? -19.373 28.671 35.768 1.00 62.12 647 PRO A O 1
ATOM 4887 N N . VAL A 1 648 ? -20.458 30.331 34.710 1.00 74.44 648 VAL A N 1
ATOM 4888 C CA . VAL A 1 648 ? -21.190 29.494 33.757 1.00 74.44 648 VAL A CA 1
ATOM 4889 C C . VAL A 1 648 ? -20.350 29.420 32.487 1.00 74.44 648 VAL A C 1
ATOM 4891 O O . VAL A 1 648 ? -20.173 30.416 31.794 1.00 74.44 648 VAL A O 1
ATOM 4894 N N . LEU A 1 649 ? -19.824 28.236 32.168 1.00 73.19 649 LEU A N 1
ATOM 4895 C CA . LEU A 1 649 ? -19.034 28.007 30.952 1.00 73.19 649 LEU A CA 1
ATOM 4896 C C . LEU A 1 649 ? -19.954 27.916 29.720 1.00 73.19 649 LEU A C 1
ATOM 4898 O O . LEU A 1 649 ? -20.178 26.830 29.176 1.00 73.19 649 LEU A O 1
ATOM 4902 N N . CYS A 1 650 ? -20.550 29.043 29.326 1.00 77.56 650 CYS A N 1
ATOM 4903 C CA . CYS A 1 650 ? -21.430 29.149 28.167 1.00 77.56 650 CYS A CA 1
ATOM 4904 C C . CYS A 1 650 ? -21.461 30.575 27.595 1.00 77.56 650 CYS A C 1
ATOM 4906 O O . CYS A 1 650 ? -21.874 31.501 28.285 1.00 77.56 650 CYS A O 1
ATOM 4908 N N . ASP A 1 651 ? -21.145 30.710 26.305 1.00 75.19 651 ASP A N 1
ATOM 4909 C CA . ASP A 1 651 ? -21.204 31.986 25.568 1.00 75.19 651 ASP A CA 1
ATOM 4910 C C . ASP A 1 651 ? -22.534 32.179 24.814 1.00 75.19 651 ASP A C 1
ATOM 4912 O O . ASP A 1 651 ? -22.643 33.009 23.916 1.00 75.19 651 ASP A O 1
ATOM 4916 N N . ALA A 1 652 ? -23.557 31.371 25.118 1.00 81.44 652 ALA A N 1
ATOM 4917 C CA . ALA A 1 652 ? -24.843 31.468 24.436 1.00 81.44 652 ALA A CA 1
ATOM 4918 C C . ALA A 1 652 ? -25.606 32.728 24.865 1.00 81.44 652 ALA A C 1
ATOM 4920 O O . ALA A 1 652 ? -25.684 33.044 26.055 1.00 81.44 652 ALA A O 1
ATOM 4921 N N . GLU A 1 653 ? -26.247 33.391 23.904 1.00 84.31 653 GLU A N 1
ATOM 4922 C CA . GLU A 1 653 ? -27.173 34.485 24.184 1.00 84.31 653 GLU A CA 1
ATOM 4923 C C . GLU A 1 653 ? -28.325 34.014 25.092 1.00 84.31 653 GLU A C 1
ATOM 4925 O O . GLU A 1 653 ? -28.848 32.895 24.978 1.00 84.31 653 GLU A O 1
ATOM 4930 N N . ARG A 1 654 ? -28.721 34.885 26.028 1.00 87.44 654 ARG A N 1
ATOM 4931 C CA . ARG A 1 654 ? -29.768 34.597 27.023 1.00 87.44 654 ARG A CA 1
ATOM 4932 C C . ARG A 1 654 ? -31.162 34.577 26.402 1.00 87.44 654 ARG A C 1
ATOM 4934 O O . ARG A 1 654 ? -32.025 33.853 26.895 1.00 87.44 654 ARG A O 1
ATOM 4941 N N . LEU A 1 655 ? -31.369 35.340 25.331 1.00 90.50 655 LEU A N 1
ATOM 4942 C CA . LEU A 1 655 ? -32.636 35.479 24.624 1.00 90.50 655 LEU A CA 1
ATOM 4943 C C . LEU A 1 655 ? -32.374 35.572 23.116 1.00 90.50 655 LEU A C 1
ATOM 4945 O O . LEU A 1 655 ? -31.726 36.509 22.668 1.00 90.50 655 LEU A O 1
ATOM 4949 N N . VAL A 1 656 ? -32.908 34.626 22.345 1.00 89.94 656 VAL A N 1
ATOM 4950 C CA . VAL A 1 656 ? -32.804 34.577 20.879 1.00 89.94 656 VAL A CA 1
ATOM 4951 C C . VAL A 1 656 ? -34.207 34.487 20.283 1.00 89.94 656 VAL A C 1
ATOM 4953 O O . VAL A 1 656 ? -35.082 33.806 20.822 1.00 89.94 656 VAL A O 1
ATOM 4956 N N . PHE A 1 657 ? -34.430 35.168 19.161 1.00 88.44 657 PHE A N 1
ATOM 4957 C CA . PHE A 1 657 ? -35.676 35.095 18.400 1.00 88.44 657 PHE A CA 1
ATOM 4958 C C . PHE A 1 657 ? -35.418 34.424 17.053 1.00 88.44 657 PHE A C 1
ATOM 4960 O O . PHE A 1 657 ? -34.618 34.908 16.258 1.00 88.44 657 PHE A O 1
ATOM 4967 N N . GLU A 1 658 ? -36.121 33.326 16.789 1.00 86.31 658 GLU A N 1
ATOM 4968 C CA . GLU A 1 658 ? -36.070 32.600 15.519 1.00 86.31 658 GLU A CA 1
ATOM 4969 C C . GLU A 1 658 ? -37.435 32.776 14.820 1.00 86.31 658 GLU A C 1
ATOM 4971 O O . GLU A 1 658 ? -38.435 32.168 15.208 1.00 86.31 658 GLU A O 1
ATOM 4976 N N . ASP A 1 659 ? -37.509 33.648 13.813 1.00 81.06 659 ASP A N 1
ATOM 4977 C CA . ASP A 1 659 ? -38.725 33.856 13.016 1.00 81.06 659 ASP A CA 1
ATOM 4978 C C . ASP A 1 659 ? -38.773 32.842 11.859 1.00 81.06 659 ASP A C 1
ATOM 4980 O O . ASP A 1 659 ? -37.896 32.829 10.996 1.00 81.06 659 ASP A O 1
ATOM 4984 N N . ALA A 1 660 ? -39.825 32.020 11.799 1.00 65.81 660 ALA A N 1
ATOM 4985 C CA . ALA A 1 660 ? -40.040 31.040 10.733 1.00 65.81 660 ALA A CA 1
ATOM 4986 C C . ALA A 1 660 ? -41.495 31.102 10.239 1.00 65.81 660 ALA A C 1
ATOM 4988 O O . ALA A 1 660 ? -42.423 30.621 10.894 1.00 65.81 660 ALA A O 1
ATOM 4989 N N . GLY A 1 661 ? -41.709 31.724 9.074 1.00 74.25 661 GLY A N 1
ATOM 4990 C CA . GLY A 1 661 ? -43.026 31.835 8.437 1.00 74.25 661 GLY A CA 1
ATOM 4991 C C . GLY A 1 661 ? -44.077 32.540 9.323 1.00 74.25 661 GLY A C 1
ATOM 4992 O O . GLY A 1 661 ? -43.848 33.678 9.740 1.00 74.25 661 GLY A O 1
ATOM 4993 N N . PRO A 1 662 ? -45.240 31.916 9.613 1.00 78.62 662 PRO A N 1
ATOM 4994 C CA . PRO A 1 662 ? -46.294 32.499 10.456 1.00 78.62 662 PRO A CA 1
ATOM 4995 C C . PRO A 1 662 ? -46.024 32.373 11.970 1.00 78.62 662 PRO A C 1
ATOM 4997 O O . PRO A 1 662 ? -46.878 32.730 12.789 1.00 78.62 662 PRO A O 1
ATOM 5000 N N . THR A 1 663 ? -44.871 31.829 12.366 1.00 80.31 663 THR A N 1
ATOM 5001 C CA . THR A 1 663 ? -44.492 31.590 13.765 1.00 80.31 663 THR A CA 1
ATOM 5002 C C . THR A 1 663 ? -43.219 32.326 14.153 1.00 80.31 663 THR A C 1
ATOM 5004 O O . THR A 1 663 ? -42.321 32.516 13.339 1.00 80.31 663 THR A O 1
ATOM 5007 N N . GLN A 1 664 ? -43.156 32.711 15.421 1.00 87.06 664 GLN A N 1
ATOM 5008 C CA . GLN A 1 664 ? -41.979 33.235 16.099 1.00 87.06 664 GLN A CA 1
ATOM 5009 C C . GLN A 1 664 ? -41.620 32.253 17.216 1.00 87.06 664 GLN A C 1
ATOM 5011 O O . GLN A 1 664 ? -42.475 31.916 18.039 1.00 87.06 664 GLN A O 1
ATOM 5016 N N . ALA A 1 665 ? -40.375 31.789 17.243 1.00 89.69 665 ALA A N 1
ATOM 5017 C CA . ALA A 1 665 ? -39.839 31.013 18.348 1.00 89.69 665 ALA A CA 1
ATOM 5018 C C . ALA A 1 665 ? -39.020 31.928 19.266 1.00 89.69 665 ALA A C 1
ATOM 5020 O O . ALA A 1 665 ? -38.046 32.550 18.845 1.00 89.69 665 ALA A O 1
ATOM 5021 N N . VAL A 1 666 ? -39.441 32.019 20.527 1.00 91.25 666 VAL A N 1
ATOM 5022 C CA . VAL A 1 666 ? -38.716 32.731 21.583 1.00 91.25 666 VAL A CA 1
ATOM 5023 C C . VAL A 1 666 ? -37.871 31.710 22.332 1.00 91.25 666 VAL A C 1
ATOM 5025 O O . VAL A 1 666 ? -38.411 30.788 22.947 1.00 91.25 666 VAL A O 1
ATOM 5028 N N . VAL A 1 667 ? -36.551 31.850 22.250 1.00 92.75 667 VAL A N 1
ATOM 5029 C CA . VAL A 1 667 ? -35.574 30.930 22.833 1.00 92.75 667 VAL A CA 1
ATOM 5030 C C . VAL A 1 667 ? -34.905 31.609 24.023 1.00 92.75 667 VAL A C 1
ATOM 5032 O O . VAL A 1 667 ? -34.236 32.623 23.863 1.00 92.75 667 VAL A O 1
ATOM 5035 N N . ILE A 1 668 ? -35.080 31.053 25.218 1.00 93.06 668 ILE A N 1
ATOM 5036 C CA . ILE A 1 668 ? -34.532 31.580 26.471 1.00 93.06 668 ILE A CA 1
ATOM 5037 C C . ILE A 1 668 ? -33.538 30.566 27.037 1.00 93.06 668 ILE A C 1
ATOM 5039 O O . ILE A 1 668 ? -33.884 29.402 27.241 1.00 93.06 668 ILE A O 1
ATOM 5043 N N . THR A 1 669 ? -32.302 30.991 27.299 1.00 92.94 669 THR A N 1
ATOM 5044 C CA . THR A 1 669 ? -31.250 30.130 27.860 1.00 92.94 669 THR A CA 1
ATOM 5045 C C . THR A 1 669 ? -31.072 30.418 29.350 1.00 92.94 669 THR A C 1
ATOM 5047 O O . THR A 1 669 ? -30.645 31.509 29.734 1.00 92.94 669 THR A O 1
ATOM 5050 N N . CYS A 1 670 ? -31.359 29.431 30.198 1.00 91.12 670 CYS A N 1
ATOM 5051 C CA . CYS A 1 670 ? -31.362 29.560 31.657 1.00 91.12 670 CYS A CA 1
ATOM 5052 C C . CYS A 1 670 ? -30.287 28.684 32.320 1.00 91.12 670 CYS A C 1
ATOM 5054 O O . CYS A 1 670 ? -29.896 27.644 31.784 1.00 91.12 670 CYS A O 1
ATOM 5056 N N . HIS A 1 671 ? -29.840 29.092 33.507 1.00 89.69 671 HIS A N 1
ATOM 5057 C CA . HIS A 1 671 ? -28.912 28.342 34.358 1.00 89.69 671 HIS A CA 1
ATOM 5058 C C . HIS A 1 671 ? -29.462 28.143 35.776 1.00 89.69 671 HIS A C 1
ATOM 5060 O O . HIS A 1 671 ? -29.423 27.022 36.278 1.00 89.69 671 HIS A O 1
ATOM 5066 N N . ALA A 1 672 ? -29.999 29.194 36.406 1.00 88.56 672 ALA A N 1
ATOM 5067 C CA . ALA A 1 672 ? -30.491 29.164 37.786 1.00 88.56 672 ALA A CA 1
ATOM 5068 C C . ALA A 1 672 ? -32.019 29.315 37.849 1.00 88.56 672 ALA A C 1
ATOM 5070 O O . ALA A 1 672 ? -32.604 29.970 36.988 1.00 88.56 672 ALA A O 1
ATOM 5071 N N . ALA A 1 673 ? -32.670 28.775 38.889 1.00 86.38 673 ALA A N 1
ATOM 5072 C CA . ALA A 1 673 ? -34.117 28.941 39.079 1.00 86.38 673 ALA A CA 1
ATOM 5073 C C . ALA A 1 673 ? -34.541 30.420 39.062 1.00 86.38 673 ALA A C 1
ATOM 5075 O O . ALA A 1 673 ? -35.523 30.766 38.410 1.00 86.38 673 ALA A O 1
ATOM 5076 N N . ALA A 1 674 ? -33.734 31.308 39.653 1.00 86.69 674 ALA A N 1
ATOM 5077 C CA . ALA A 1 674 ? -33.960 32.755 39.662 1.00 86.69 674 ALA A CA 1
ATOM 5078 C C . ALA A 1 674 ? -34.201 33.372 38.265 1.00 86.69 674 ALA A C 1
ATOM 5080 O O . ALA A 1 674 ? -34.883 34.388 38.170 1.00 86.69 674 ALA A O 1
ATOM 5081 N N . ASP A 1 675 ? -33.719 32.743 37.183 1.00 86.62 675 ASP A N 1
ATOM 5082 C CA . ASP A 1 675 ? -33.955 33.189 35.802 1.00 86.62 675 ASP A CA 1
ATOM 5083 C C . ASP A 1 675 ? -35.442 33.136 35.405 1.00 86.62 675 ASP A C 1
ATOM 5085 O O . ASP A 1 675 ? -35.903 33.936 34.591 1.00 86.62 675 ASP A O 1
ATOM 5089 N N . VAL A 1 676 ? -36.196 32.190 35.973 1.00 88.12 676 VAL A N 1
ATOM 5090 C CA . VAL A 1 676 ? -37.624 31.970 35.686 1.00 88.12 676 VAL A CA 1
ATOM 5091 C C . VAL A 1 676 ? -38.529 32.292 36.876 1.00 88.12 676 VAL A C 1
ATOM 5093 O O . VAL A 1 676 ? -39.752 32.350 36.734 1.00 88.12 676 VAL A O 1
ATOM 5096 N N . GLU A 1 677 ? -37.946 32.550 38.050 1.00 87.31 677 GLU A N 1
ATOM 5097 C CA . GLU A 1 677 ? -38.657 32.930 39.273 1.00 87.31 677 GLU A CA 1
ATOM 5098 C C . GLU A 1 677 ? -38.948 34.434 39.382 1.00 87.31 677 GLU A C 1
ATOM 5100 O O . GLU A 1 677 ? -39.001 34.997 40.472 1.00 87.31 677 GLU A O 1
ATOM 5105 N N . THR A 1 678 ? -39.189 35.099 38.250 1.00 88.50 678 THR A N 1
ATOM 5106 C CA . THR A 1 678 ? -39.485 36.535 38.207 1.00 88.50 678 THR A CA 1
ATOM 5107 C C . THR A 1 678 ? -40.940 36.807 37.800 1.00 88.50 678 THR A C 1
ATOM 5109 O O . THR A 1 678 ? -41.493 36.088 36.960 1.00 88.50 678 THR A O 1
ATOM 5112 N N . PRO A 1 679 ? -41.576 37.879 38.318 1.00 86.94 679 PRO A N 1
ATOM 5113 C CA . PRO A 1 679 ? -42.895 38.315 37.844 1.00 86.94 679 PRO A CA 1
ATOM 5114 C C . PRO A 1 679 ? -42.909 38.630 36.340 1.00 86.94 679 PRO A C 1
ATOM 5116 O O . PRO A 1 679 ? -43.909 38.426 35.655 1.00 86.94 679 PRO A O 1
ATOM 5119 N N . ALA A 1 680 ? -41.776 39.102 35.812 1.00 88.44 680 ALA A N 1
ATOM 5120 C CA . ALA A 1 680 ? -41.597 39.390 34.396 1.00 88.44 680 ALA A CA 1
ATOM 5121 C C . ALA A 1 680 ? -41.676 38.130 33.523 1.00 88.44 680 ALA A C 1
ATOM 5123 O O . ALA A 1 680 ? -42.325 38.159 32.474 1.00 88.44 680 ALA A O 1
ATOM 5124 N N . PHE A 1 681 ? -41.048 37.034 33.960 1.00 90.44 681 PHE A N 1
ATOM 5125 C CA . PHE A 1 681 ? -41.096 35.752 33.265 1.00 90.44 681 PHE A CA 1
ATOM 5126 C C . PHE A 1 681 ? -42.491 35.113 33.338 1.00 90.44 681 PHE A C 1
ATOM 5128 O O . PHE A 1 681 ? -42.969 34.577 32.338 1.00 90.44 681 PHE A O 1
ATOM 5135 N N . ASP A 1 682 ? -43.196 35.239 34.468 1.00 89.31 682 ASP A N 1
ATOM 5136 C CA . ASP A 1 682 ? -44.585 34.766 34.574 1.00 89.31 682 ASP A CA 1
ATOM 5137 C C . ASP A 1 682 ? -45.518 35.520 33.612 1.00 89.31 682 ASP A C 1
ATOM 5139 O O . ASP A 1 682 ? -46.261 34.908 32.845 1.00 89.31 682 ASP A O 1
ATOM 5143 N N . ALA A 1 683 ? -45.404 36.852 33.550 1.00 88.69 683 ALA A N 1
ATOM 5144 C CA . ALA A 1 683 ? -46.158 37.667 32.598 1.00 88.69 683 ALA A CA 1
ATOM 5145 C C . ALA A 1 683 ? -45.853 37.299 31.131 1.00 88.69 683 ALA A C 1
ATOM 5147 O O . ALA A 1 683 ? -46.747 37.329 30.278 1.00 88.69 683 ALA A O 1
ATOM 5148 N N . PHE A 1 684 ? -44.603 36.927 30.831 1.00 93.25 684 PHE A N 1
ATOM 5149 C CA . PHE A 1 684 ? -44.218 36.384 29.528 1.00 93.25 684 PHE A CA 1
ATOM 5150 C C . PHE A 1 684 ? -44.942 35.061 29.231 1.00 93.25 684 PHE A C 1
ATOM 5152 O O . PHE A 1 684 ? -45.567 34.952 28.173 1.00 93.25 684 PHE A O 1
ATOM 5159 N N . LEU A 1 685 ? -44.919 34.095 30.157 1.00 90.75 685 LEU A N 1
ATOM 5160 C CA . LEU A 1 685 ? -45.582 32.797 29.987 1.00 90.75 685 LEU A CA 1
ATOM 5161 C C . LEU A 1 685 ? -47.094 32.940 29.786 1.00 90.75 685 LEU A C 1
ATOM 5163 O O . LEU A 1 685 ? -47.636 32.365 28.842 1.00 90.75 685 LEU A O 1
ATOM 5167 N N . VAL A 1 686 ? -47.763 33.764 30.600 1.00 89.88 686 VAL A N 1
ATOM 5168 C CA . VAL A 1 686 ? -49.203 34.057 30.472 1.00 89.88 686 VAL A CA 1
ATOM 5169 C C . VAL A 1 686 ? -49.528 34.571 29.071 1.00 89.88 686 VAL A C 1
ATOM 5171 O O . VAL A 1 686 ? -50.454 34.089 28.412 1.00 89.88 686 VAL A O 1
ATOM 5174 N N . LYS A 1 687 ? -48.737 35.526 28.572 1.00 89.88 687 LYS A N 1
ATOM 5175 C CA . LYS A 1 687 ? -48.934 36.089 27.235 1.00 89.88 687 LYS A CA 1
ATOM 5176 C C . LYS A 1 687 ? -48.645 35.067 26.129 1.00 89.88 687 LYS A C 1
ATOM 5178 O O . LYS A 1 687 ? -49.380 35.039 25.142 1.00 89.88 687 LYS A O 1
ATOM 5183 N N . ALA A 1 688 ? -47.617 34.232 26.284 1.00 88.75 688 ALA A N 1
ATOM 5184 C CA . ALA A 1 688 ? -47.247 33.206 25.310 1.00 88.75 688 ALA A CA 1
ATOM 5185 C C . ALA A 1 688 ? -48.333 32.125 25.175 1.00 88.75 688 ALA A C 1
ATOM 5187 O O . ALA A 1 688 ? -48.756 31.823 24.057 1.00 88.75 688 ALA A O 1
ATOM 5188 N N . VAL A 1 689 ? -48.844 31.615 26.301 1.00 87.88 689 VAL A N 1
ATOM 5189 C CA . VAL A 1 689 ? -49.941 30.633 26.345 1.00 87.88 689 VAL A CA 1
ATOM 5190 C C . VAL A 1 689 ? -51.217 31.219 25.731 1.00 87.88 689 VAL A C 1
ATOM 5192 O O . VAL A 1 689 ? -51.824 30.609 24.847 1.00 87.88 689 VAL A O 1
ATOM 5195 N N . ALA A 1 690 ? -51.589 32.446 26.111 1.00 85.62 690 ALA A N 1
ATOM 5196 C CA . ALA A 1 690 ? -52.768 33.115 25.562 1.00 85.62 690 ALA A CA 1
ATOM 5197 C C . ALA A 1 690 ? -52.665 33.346 24.042 1.00 85.62 690 ALA A C 1
ATOM 5199 O O . ALA A 1 690 ? -53.649 33.173 23.318 1.00 85.62 690 ALA A O 1
ATOM 5200 N N . ALA A 1 691 ? -51.487 33.727 23.539 1.00 85.00 691 ALA A N 1
ATOM 5201 C CA . ALA A 1 691 ? -51.258 33.936 22.111 1.00 85.00 691 ALA A CA 1
ATOM 5202 C C . ALA A 1 691 ? -51.327 32.625 21.314 1.00 85.00 691 ALA A C 1
ATOM 5204 O O . ALA A 1 691 ? -51.903 32.596 20.225 1.00 85.00 691 ALA A O 1
ATOM 5205 N N . PHE A 1 692 ? -50.794 31.534 21.868 1.00 81.38 692 PHE A N 1
ATOM 5206 C CA . PHE A 1 692 ? -50.847 30.219 21.239 1.00 81.38 692 PHE A CA 1
ATOM 5207 C C . PHE A 1 692 ? -52.288 29.690 21.132 1.00 81.38 692 PHE A C 1
ATOM 5209 O O . PHE A 1 692 ? -52.707 29.265 20.056 1.00 81.38 692 PHE A O 1
ATOM 5216 N N . HIS A 1 693 ? -53.101 29.824 22.188 1.00 76.69 693 HIS A N 1
ATOM 5217 C CA . HIS A 1 693 ? -54.514 29.420 22.152 1.00 76.69 693 HIS A CA 1
ATOM 5218 C C . HIS A 1 693 ? -55.376 30.256 21.193 1.00 76.69 693 HIS A C 1
ATOM 5220 O O . HIS A 1 693 ? -56.298 29.719 20.577 1.00 76.69 693 HIS A O 1
ATOM 5226 N N . ARG A 1 694 ? -55.077 31.551 21.003 1.00 71.12 694 ARG A N 1
ATOM 5227 C CA . ARG A 1 694 ? -55.779 32.373 19.995 1.00 71.12 694 ARG A CA 1
ATOM 5228 C C . ARG A 1 694 ? -55.562 31.864 18.567 1.00 71.12 694 ARG A C 1
ATOM 5230 O O . ARG A 1 694 ? -56.470 31.996 17.755 1.00 71.12 694 ARG A O 1
ATOM 5237 N N . LYS A 1 695 ? -54.408 31.248 18.276 1.00 60.84 695 LYS A N 1
ATOM 5238 C CA . LYS A 1 695 ? -54.090 30.651 16.966 1.00 60.84 695 LYS A CA 1
ATOM 5239 C C . LYS A 1 695 ? -54.855 29.345 16.701 1.00 60.84 695 LYS A C 1
ATOM 5241 O O . LYS A 1 695 ? -55.205 29.081 15.558 1.00 60.84 695 LYS A O 1
ATOM 5246 N N . GLY A 1 696 ? -55.155 28.558 17.739 1.00 52.78 696 GLY A N 1
ATOM 5247 C CA . GLY A 1 696 ? -55.947 27.323 17.609 1.00 52.78 696 GLY A CA 1
ATOM 5248 C C . GLY A 1 696 ? -57.401 27.567 17.178 1.00 52.78 696 GLY A C 1
ATOM 5249 O O . GLY A 1 696 ? -57.985 26.752 16.475 1.00 52.78 696 GLY A O 1
ATOM 5250 N N . LYS A 1 697 ? -57.977 28.732 17.515 1.00 47.53 697 LYS A N 1
ATOM 5251 C CA . LYS A 1 697 ? -59.355 29.093 17.127 1.00 47.53 697 LYS A CA 1
ATOM 5252 C C . LYS A 1 697 ? -59.498 29.651 15.703 1.00 47.53 697 LYS A C 1
ATOM 5254 O O . LYS A 1 697 ? -60.624 29.749 15.228 1.00 47.53 697 LYS A O 1
ATOM 5259 N N . SER A 1 698 ? -58.410 30.025 15.023 1.00 43.69 698 SER A N 1
ATOM 5260 C CA . SER A 1 698 ? -58.456 30.717 13.721 1.00 43.69 698 SER A CA 1
ATOM 5261 C C . SER A 1 698 ? -58.147 29.845 12.493 1.00 43.69 698 SER A C 1
ATOM 5263 O O . SER A 1 698 ? -57.962 30.390 11.411 1.00 43.69 698 SER A O 1
ATOM 5265 N N . GLY A 1 699 ? -58.143 28.512 12.627 1.00 40.44 699 GLY A N 1
ATOM 5266 C CA . GLY A 1 699 ? -58.377 27.574 11.516 1.00 40.44 699 GLY A CA 1
ATOM 5267 C C . GLY A 1 699 ? -57.551 27.781 10.239 1.00 40.44 699 GLY A C 1
ATOM 5268 O O . GLY A 1 699 ? -58.128 27.919 9.167 1.00 40.44 699 GLY A O 1
ATOM 5269 N N . ILE A 1 700 ? -56.216 27.762 10.318 1.00 35.06 700 ILE A N 1
ATOM 5270 C CA . ILE A 1 700 ? -55.360 27.616 9.126 1.00 35.06 700 ILE A CA 1
ATOM 5271 C C . ILE A 1 700 ? -54.343 26.498 9.389 1.00 35.06 700 ILE A C 1
ATOM 5273 O O . ILE A 1 700 ? -53.297 26.706 10.005 1.00 35.06 700 ILE A O 1
ATOM 5277 N N . LEU A 1 701 ? -54.694 25.290 8.939 1.00 33.69 701 LEU A N 1
ATOM 5278 C CA . LEU A 1 701 ? -53.801 24.138 8.813 1.00 33.69 701 LEU A CA 1
ATOM 5279 C C . LEU A 1 701 ? -52.807 24.413 7.675 1.00 33.69 701 LEU A C 1
ATOM 5281 O O . LEU A 1 701 ? -53.207 24.466 6.516 1.00 33.69 701 LEU A O 1
ATOM 5285 N N . ILE A 1 702 ? -51.518 24.559 7.992 1.00 31.83 702 ILE A N 1
ATOM 5286 C CA . ILE A 1 702 ? -50.441 24.399 7.005 1.00 31.83 702 ILE A CA 1
ATOM 5287 C C . ILE A 1 702 ? -49.704 23.113 7.362 1.00 31.83 702 ILE A C 1
ATOM 5289 O O . ILE A 1 702 ? -49.137 22.974 8.445 1.00 31.83 702 ILE A O 1
ATOM 5293 N N . THR A 1 703 ? -49.800 22.163 6.443 1.00 30.89 703 THR A N 1
ATOM 5294 C CA . THR A 1 703 ? -49.209 20.830 6.465 1.00 30.89 703 THR A CA 1
ATOM 5295 C C . THR A 1 703 ? -47.687 20.866 6.556 1.00 30.89 703 THR A C 1
ATOM 5297 O O . THR A 1 703 ? -47.023 21.710 5.958 1.00 30.89 703 THR A O 1
ATOM 5300 N N . ALA A 1 704 ? -47.152 19.901 7.300 1.00 33.91 704 ALA A N 1
ATOM 5301 C CA . ALA A 1 704 ? -45.736 19.658 7.497 1.00 33.91 704 ALA A CA 1
ATOM 5302 C C . ALA A 1 704 ? -45.032 19.220 6.201 1.00 33.91 704 ALA A C 1
ATOM 5304 O O . ALA A 1 704 ? -45.346 18.175 5.638 1.00 33.91 704 ALA A O 1
ATOM 5305 N N . SER A 1 705 ? -44.015 19.974 5.792 1.00 32.53 705 SER A N 1
ATOM 5306 C CA . SER A 1 705 ? -42.912 19.482 4.963 1.00 32.53 705 SER A CA 1
ATOM 5307 C C . SER A 1 705 ? -41.708 20.396 5.173 1.00 32.53 705 SER A C 1
ATOM 5309 O O . SER A 1 705 ? -41.731 21.548 4.745 1.00 32.53 705 SER A O 1
ATOM 5311 N N . GLY A 1 706 ? -40.676 19.897 5.853 1.00 31.47 706 GLY A N 1
ATOM 5312 C CA . GLY A 1 706 ? -39.409 20.621 5.981 1.00 31.47 706 GLY A CA 1
ATOM 5313 C C . GLY A 1 706 ? -38.699 20.471 7.320 1.00 31.47 706 GLY A C 1
ATOM 5314 O O . GLY A 1 706 ? -38.283 21.476 7.875 1.00 31.47 706 GLY A O 1
ATOM 5315 N N . LEU A 1 707 ? -38.559 19.247 7.834 1.00 27.56 707 LEU A N 1
ATOM 5316 C CA . LEU A 1 707 ? -37.509 18.894 8.795 1.00 27.56 707 LEU A CA 1
ATOM 5317 C C . LEU A 1 707 ? -37.104 17.433 8.547 1.00 27.56 707 LEU A C 1
ATOM 5319 O O . LEU A 1 707 ? -37.711 16.507 9.083 1.00 27.56 707 LEU A O 1
ATOM 5323 N N . SER A 1 708 ? -36.090 17.251 7.703 1.00 27.52 708 SER A N 1
ATOM 5324 C CA . SER A 1 708 ? -35.177 16.104 7.710 1.00 27.52 708 SER A CA 1
ATOM 5325 C C . SER A 1 708 ? -33.783 16.608 7.395 1.00 27.52 708 SER A C 1
ATOM 5327 O O . SER A 1 708 ? -33.675 17.270 6.335 1.00 27.52 708 SER A O 1
#

Nearest PDB structures (foldseek):
  2r6f-assembly1_A  TM=9.634E-01  e=2.561E-65  Geobacillus stearothermophilus 10
  3uwx-assembly1_A-2  TM=9.647E-01  e=5.825E-65  Geobacillus sp. Y412MC52
  2r6f-assembly1_B  TM=9.677E-01  e=8.417E-64  Geobacillus stearothermophilus 10
  6n9l-assembly1_A  TM=9.570E-01  e=1.684E-60  Thermotoga maritima
  3pih-assembly1_A  TM=9.147E-01  e=3.283E-60  Thermotoga maritima

Solvent-accessible surface area (backbone atoms only — not comparable to full-atom values): 38492 Å² total; per-residue (Å²): 111,51,69,55,59,69,68,59,82,66,55,76,69,52,35,71,73,41,40,67,58,49,49,53,52,36,52,51,40,44,34,34,43,46,56,68,46,68,61,60,59,93,81,62,59,76,91,78,52,52,72,41,54,52,50,42,52,53,49,30,54,52,60,68,64,70,69,55,74,45,80,46,78,45,78,42,86,63,45,83,47,29,70,85,51,47,64,40,40,52,51,52,52,49,50,48,32,72,58,53,26,48,75,47,72,47,76,67,54,66,69,61,53,66,68,36,83,64,39,76,42,74,14,86,44,60,59,91,54,23,94,35,79,48,32,71,39,38,38,72,56,28,32,68,34,86,65,22,66,68,12,29,47,73,59,61,79,38,77,78,52,33,51,73,67,64,62,82,70,83,62,64,42,37,32,41,33,42,30,42,32,88,48,26,68,50,38,68,50,75,45,48,52,40,31,38,33,30,39,34,48,45,57,60,7,39,63,61,46,52,48,52,37,26,51,44,27,44,46,34,30,72,66,67,64,42,97,55,81,44,41,51,52,74,49,69,45,54,58,88,70,41,75,42,72,45,78,42,48,58,63,70,78,31,93,42,52,74,35,17,54,22,58,70,45,46,40,42,60,55,50,23,52,50,56,30,65,35,71,68,22,54,78,70,70,40,47,47,56,40,66,29,37,91,35,87,87,16,22,22,73,94,40,62,20,41,17,36,43,80,45,85,44,97,90,51,80,67,45,76,41,69,24,80,91,46,74,42,50,17,38,30,73,79,54,53,70,44,61,62,96,88,34,26,66,46,54,55,27,65,29,23,29,46,60,44,32,63,74,34,62,91,38,66,77,50,26,53,37,32,48,31,36,36,58,56,66,44,27,53,44,32,27,48,43,32,24,69,79,46,53,49,45,53,32,26,39,42,52,50,19,32,58,67,55,45,89,83,81,38,27,37,38,39,36,33,48,48,78,57,49,93,44,49,72,72,53,42,49,40,40,49,55,53,55,53,41,47,20,54,55,36,12,22,34,40,33,40,46,65,54,63,78,57,49,56,54,29,33,30,33,38,33,27,8,78,35,38,24,86,63,15,12,37,76,58,36,71,36,39,48,75,56,29,32,68,38,79,74,30,70,62,15,62,57,45,40,58,57,66,72,67,49,56,73,38,76,66,86,79,57,49,70,68,60,51,51,51,48,53,52,51,48,56,54,56,73,63,54,94,76,78,89,79,57,95,81,64,68,54,60,34,64,68,47,22,67,53,22,73,39,71,73,33,63,14,82,88,72,44,68,45,69,32,43,26,60,40,58,52,54,53,54,53,51,52,58,74,74,42,82,55,43,78,70,44,36,73,45,89,44,39,39,38,28,36,40,69,58,95,80,77,56,55,38,34,41,34,43,49,37,45,40,54,39,36,36,40,35,38,46,28,48,52,83,77,70,55,70,76,61,50,50,70,54,58,63,74,76,56,47,90,79,45,99,56,95,51,91,56,93,68,69,52,69,46,80,50,78,53,88,76,31,26,32,47,33,38,47,40,41,51,41,72,73,59,71,37,76,49,41,48,55,47,50,54,50,45,53,54,47,38,57,58,56,71,76,64,77,76,90,79,82,91,82,88,88,130

Mean predicted aligned error: 15.33 Å

Secondary structure (DSSP, 8-state):
-HHHHHH----HHHHHHHHHHHHHHHHHHHHHHHTT-TTS-TT--GGGS-HHHHHHHHHHHHHTTT--S-EEEEE-TTTT--HHHHHHHHHHHHHHHHTT-EEEEE---HHHHHH-SSEEEEESSSGGG--EEEEEESHHHHHH-SS-HHHHHHTTSS-PPEESSPPP--S-EEEEEEE-STT--SEEEEEETTSEEEEEESTTSSHHHHIIIIIIHHHHHHHH--S--PPS-SEEESGGG-SEEEEE-SS-S-SSTT--HHHHTSHHHHHHHHHTTSHHHHHTT--TTTT-TTSTTTB-GGGTT-SEEEE--SSS--EEEE-TTTTT--B-HHHHT--BTTB-HHHHHHSBHHHHHHHTTT-HHHHHHHHHHHHTT-TTSBTT--GGGS-HHHHHHHHHHHHHTSPP-S-EEEEEESTTTT--HHHHHHHHHHHHHHHHTT-EEEEE---HHHHTT-SEEEEEESSSGGG--EEEEEESHHHHTT-TT-HHHHHHHHHHHH--EEPPPP--HHHHHHHHHHHHHHHTSS---SSTT---HHHHTTHHHHHTS-B-TTSSBP-S-THHHHHHHHHHHHHS--PPPB--STTEEEEE-SSTT--EEEEEE---SS-EEEEEEEETTSS-HHHHHHHH----GGGSSS-------SEEEEEETTEEEEEEEE-SGGGTSSHHHHHHHHHHHHHHHHHHTT----------

Radius of gyration: 34.51 Å; Cα contacts (8 Å, |Δi|>4): 1259; chains: 1; bounding box: 110×75×73 Å